Protein AF-A0A7X0AWW1-F1 (afdb_monomer_lite)

Foldseek 3Di:
DPPPPDDFDQAPVSLFPDPFDFQAKEWEFEQLWDAPDDFFVPLLQQQLVRSCVRHDPPPDPPDPPDHYYAYEYQADRHAYNPPPCLPDQDALVVSCCRNCSRPVQQADPVQALVHADWPLVPDCGRHHRYQYAHDPRNQSNAPDWDADPQQGTARDPDPPRSLCRSCSSVLAQFALPDPGSDPDDDPPDPPVQTDDSNWHWDCDPRALAIEIEHEPPSNLLVVQLWAFPPRLSDDDVPDDLNRLATPCVRHNRNVNVLVSQLVLLVVCVVPDFHGAAEYHHAAFCADQLPVVQVWHHHSSHPVCQLVSCVSSQADNAEYEYERQLKWWWKAQFPVPLDGYIGIYHNLSRRSDDHGGHDQAPPPPPVPPPHSPGIFTAWMKNFRWMWMWGHHRFKTKIWIWGFFDPDVDPDDTDIGGQAIEIEGEAPEEDELVSCANHQEYEYDYRTRPDFGEYEYAPLQEEEEAAHHYRGAHEYEYENQYEYEYHHRDHGDPDDPDSDPPPPGMHTHGYDTDQDQGKYWYAYDDQNYWYHYPNDIDGQPPPPSDIDIDRDDD

Structure (mmCIF, N/CA/C/O backbone):
data_AF-A0A7X0AWW1-F1
#
_entry.id   AF-A0A7X0AWW1-F1
#
loop_
_atom_site.group_PDB
_atom_site.id
_atom_site.type_symbol
_atom_site.label_atom_id
_atom_site.label_alt_id
_atom_site.label_comp_id
_atom_site.label_asym_id
_atom_site.label_entity_id
_atom_site.label_seq_id
_atom_site.pdbx_PDB_ins_code
_atom_site.Cartn_x
_atom_site.Cartn_y
_atom_site.Cartn_z
_atom_site.occupancy
_atom_site.B_iso_or_equiv
_atom_site.auth_seq_id
_atom_site.auth_comp_id
_atom_site.auth_asym_id
_atom_site.auth_atom_id
_atom_site.pdbx_PDB_model_num
ATOM 1 N N . MET A 1 1 ? 6.543 -9.005 38.659 1.00 38.03 1 MET A N 1
ATOM 2 C CA . MET A 1 1 ? 5.596 -9.568 37.677 1.00 38.03 1 MET A CA 1
ATOM 3 C C . MET A 1 1 ? 6.436 -10.184 36.573 1.00 38.03 1 MET A C 1
ATOM 5 O O . MET A 1 1 ? 7.273 -9.479 36.032 1.00 38.03 1 MET A O 1
ATOM 9 N N . SER A 1 2 ? 6.327 -11.492 36.338 1.00 32.06 2 SER A N 1
ATOM 10 C CA . SER A 1 2 ? 7.001 -12.151 35.213 1.00 32.06 2 SER A CA 1
ATOM 11 C C . SER A 1 2 ? 6.223 -11.786 33.955 1.00 32.06 2 SER A C 1
ATOM 13 O O . SER A 1 2 ? 5.121 -12.299 33.782 1.00 32.06 2 SER A O 1
ATOM 15 N N . SER A 1 3 ? 6.731 -10.869 33.128 1.00 35.03 3 SER A N 1
ATOM 16 C CA . SER A 1 3 ? 6.142 -10.627 31.812 1.00 35.03 3 SER A CA 1
ATOM 17 C C . SER A 1 3 ? 6.332 -11.905 31.004 1.00 35.03 3 SER A C 1
ATOM 19 O O . SER A 1 3 ? 7.455 -12.255 30.639 1.00 35.03 3 SER A O 1
ATOM 21 N N . THR A 1 4 ? 5.257 -12.652 30.791 1.00 41.06 4 THR A N 1
ATOM 22 C CA . THR A 1 4 ? 5.215 -13.678 29.755 1.00 41.06 4 THR A CA 1
ATOM 23 C C . THR A 1 4 ? 5.559 -12.988 28.445 1.00 41.06 4 THR A C 1
ATOM 25 O O . THR A 1 4 ? 4.760 -12.203 27.945 1.00 41.06 4 THR A O 1
ATOM 28 N N . LEU A 1 5 ? 6.774 -13.215 27.942 1.00 43.75 5 LEU A N 1
ATOM 29 C CA . LEU A 1 5 ? 7.146 -12.834 26.587 1.00 43.75 5 LEU A CA 1
ATOM 30 C C . LEU A 1 5 ? 6.186 -13.583 25.664 1.00 43.75 5 LEU A C 1
ATOM 32 O O . LEU A 1 5 ? 6.275 -14.805 25.538 1.00 43.75 5 LEU A O 1
ATOM 36 N N . THR A 1 6 ? 5.216 -12.870 25.105 1.00 56.38 6 THR A N 1
ATOM 37 C CA . THR A 1 6 ? 4.395 -13.368 24.006 1.00 56.38 6 THR A CA 1
ATOM 38 C C . THR A 1 6 ? 5.343 -13.790 22.894 1.00 56.38 6 THR A C 1
ATOM 40 O O . THR A 1 6 ? 6.221 -13.022 22.498 1.00 56.38 6 THR A O 1
ATOM 43 N N . SER A 1 7 ? 5.228 -15.040 22.446 1.00 65.00 7 SER A N 1
ATOM 44 C CA . SER A 1 7 ? 6.020 -15.536 21.325 1.00 65.00 7 SER A CA 1
ATOM 45 C C . SER A 1 7 ? 5.781 -14.642 20.111 1.00 65.00 7 SER A C 1
ATOM 47 O O . SER A 1 7 ? 4.632 -14.323 19.799 1.00 65.00 7 SER A O 1
ATOM 49 N N . ILE A 1 8 ? 6.867 -14.240 19.449 1.00 66.00 8 ILE A N 1
ATOM 50 C CA . ILE A 1 8 ? 6.797 -13.558 18.155 1.00 66.00 8 ILE A CA 1
ATOM 51 C C . ILE A 1 8 ? 6.091 -14.520 17.186 1.00 66.00 8 ILE A C 1
ATOM 53 O O . ILE A 1 8 ? 6.475 -15.695 17.151 1.00 66.00 8 ILE A O 1
ATOM 57 N N . PRO A 1 9 ? 5.052 -14.076 16.458 1.00 73.38 9 PRO A N 1
ATOM 58 C CA . PRO A 1 9 ? 4.346 -14.939 15.522 1.00 73.38 9 PRO A CA 1
ATOM 59 C C . PRO A 1 9 ? 5.309 -15.465 14.456 1.00 73.38 9 PRO A C 1
ATOM 61 O O . PRO A 1 9 ? 6.170 -14.733 13.966 1.00 73.38 9 PRO A O 1
ATOM 64 N N . SER A 1 10 ? 5.179 -16.748 14.119 1.00 76.19 10 SER A N 1
ATOM 65 C CA . SER A 1 10 ? 6.093 -17.419 13.186 1.00 76.19 10 SER A CA 1
ATOM 66 C C . SER A 1 10 ? 5.618 -17.371 11.731 1.00 76.19 10 SER A C 1
ATOM 68 O O . SER A 1 10 ? 6.372 -17.721 10.822 1.00 76.19 10 SER A O 1
ATOM 70 N N . ASN A 1 11 ? 4.372 -16.943 11.507 1.00 77.00 11 ASN A N 1
ATOM 71 C CA . ASN A 1 11 ? 3.767 -16.767 10.192 1.00 77.00 11 ASN A CA 1
ATOM 72 C C . ASN A 1 11 ? 2.637 -15.704 10.220 1.00 77.00 11 ASN A C 1
ATOM 74 O O . ASN A 1 11 ? 2.169 -15.336 11.304 1.00 77.00 11 ASN A O 1
ATOM 78 N N . PRO A 1 12 ? 2.159 -15.236 9.049 1.00 67.00 12 PRO A N 1
ATOM 79 C CA . PRO A 1 12 ? 1.134 -14.191 8.928 1.00 67.00 12 PRO A CA 1
ATOM 80 C C . PRO A 1 12 ? -0.221 -14.511 9.558 1.00 67.00 12 PRO A C 1
ATOM 82 O O . PRO A 1 12 ? -0.885 -13.610 10.072 1.00 67.00 12 PRO A O 1
ATOM 85 N N . ASN A 1 13 ? -0.623 -15.785 9.548 1.00 67.94 13 ASN A N 1
ATOM 86 C CA . ASN A 1 13 ? -1.912 -16.222 10.091 1.00 67.94 13 ASN A CA 1
ATOM 87 C C . ASN A 1 13 ? -1.885 -16.297 11.626 1.00 67.94 13 ASN A C 1
ATOM 89 O O . ASN A 1 13 ? -2.895 -16.050 12.277 1.00 67.94 13 ASN A O 1
ATOM 93 N N . GLU A 1 14 ? -0.729 -16.606 12.219 1.00 70.94 14 GLU A N 1
ATOM 94 C CA . GLU A 1 14 ? -0.505 -16.518 13.668 1.00 70.94 14 GLU A CA 1
ATOM 95 C C . GLU A 1 14 ? -0.393 -15.067 14.148 1.00 70.94 14 GLU A C 1
ATOM 97 O O . GLU A 1 14 ? -0.713 -14.769 15.298 1.00 70.94 14 GLU A O 1
ATOM 102 N N . ALA A 1 15 ? 0.063 -14.170 13.272 1.00 58.25 15 ALA A N 1
ATOM 103 C CA . ALA A 1 15 ? 0.300 -12.766 13.579 1.00 58.25 15 ALA A CA 1
ATOM 104 C C . ALA A 1 15 ? -0.968 -11.906 13.664 1.00 58.25 15 ALA A C 1
ATOM 106 O O . ALA A 1 15 ? -0.885 -10.770 14.120 1.00 58.25 15 ALA A O 1
ATOM 107 N N . ALA A 1 16 ? -2.136 -12.391 13.237 1.00 59.50 16 ALA A N 1
ATOM 108 C CA . ALA A 1 16 ? -3.339 -11.566 13.200 1.00 59.50 16 ALA A CA 1
ATOM 109 C C . ALA A 1 16 ? -4.600 -12.345 13.600 1.00 59.50 16 ALA A C 1
ATOM 111 O O . ALA A 1 16 ? -5.124 -13.111 12.790 1.00 59.50 16 ALA A O 1
ATOM 112 N N . PRO A 1 17 ? -5.184 -12.092 14.786 1.00 63.22 17 PRO A N 1
ATOM 113 C CA . PRO A 1 17 ? -6.639 -12.120 14.888 1.00 63.22 17 PRO A CA 1
ATOM 114 C C . PRO A 1 17 ? -7.201 -11.165 13.823 1.00 63.22 17 PRO A C 1
ATOM 116 O O . PRO A 1 17 ? -7.002 -9.954 13.869 1.00 63.22 17 PRO A O 1
ATOM 119 N N . PHE A 1 18 ? -7.806 -11.735 12.785 1.00 76.81 18 PHE A N 1
ATOM 120 C CA . PHE A 1 18 ? -8.359 -10.984 11.668 1.00 76.81 18 PHE A CA 1
ATOM 121 C C . PHE A 1 18 ? -9.815 -10.614 11.971 1.00 76.81 18 PHE A C 1
ATOM 123 O O . PHE A 1 18 ? -10.607 -11.475 12.356 1.00 76.81 18 PHE A O 1
ATOM 130 N N . ILE A 1 19 ? -10.179 -9.341 11.800 1.00 80.44 19 ILE A N 1
ATOM 131 C CA . ILE A 1 19 ? -11.534 -8.862 12.094 1.00 80.44 19 ILE A CA 1
ATOM 132 C C . ILE A 1 19 ? -12.399 -8.996 10.841 1.00 80.44 19 ILE A C 1
ATOM 134 O O . ILE A 1 19 ? -12.221 -8.273 9.858 1.00 80.44 19 ILE A O 1
ATOM 138 N N . GLY A 1 20 ? -13.374 -9.899 10.908 1.00 84.12 20 GLY A N 1
ATOM 139 C CA . GLY A 1 20 ? -14.296 -10.198 9.814 1.00 84.12 20 GLY A CA 1
ATOM 140 C C . GLY A 1 20 ? -13.959 -11.510 9.109 1.00 84.12 20 GLY A C 1
ATOM 141 O O . GLY A 1 20 ? -13.250 -12.360 9.644 1.00 84.12 20 GLY A O 1
ATOM 142 N N . THR A 1 21 ? -14.506 -11.695 7.907 1.00 86.81 21 THR A N 1
ATOM 143 C CA . THR A 1 21 ? -14.206 -12.878 7.086 1.00 86.81 21 THR A CA 1
ATOM 144 C C . THR A 1 21 ? -13.045 -12.549 6.160 1.00 86.81 21 THR A C 1
ATOM 146 O O . THR A 1 21 ? -13.151 -11.609 5.374 1.00 86.81 21 THR A O 1
ATOM 149 N N . LEU A 1 22 ? -11.947 -13.301 6.269 1.00 88.50 22 LEU A N 1
ATOM 150 C CA . LEU A 1 22 ? -10.830 -13.238 5.327 1.00 88.50 22 LEU A CA 1
ATOM 151 C C . LEU A 1 22 ? -11.310 -13.731 3.955 1.00 88.50 22 LEU A C 1
ATOM 153 O O . LEU A 1 22 ? -11.981 -14.757 3.877 1.00 88.50 22 LEU A O 1
ATOM 157 N N . GLN A 1 23 ? -11.003 -12.986 2.898 1.00 89.19 23 GLN A N 1
ATOM 158 C CA . GLN A 1 23 ? -11.512 -13.220 1.542 1.00 89.19 23 GLN A CA 1
ATOM 159 C C . GLN A 1 23 ? -10.392 -13.461 0.538 1.00 89.19 23 GLN A C 1
ATOM 161 O O . GLN A 1 23 ? -10.532 -14.326 -0.316 1.00 89.19 23 GLN A O 1
ATOM 166 N N . CYS A 1 24 ? -9.262 -12.765 0.662 1.00 90.75 24 CYS A N 1
ATOM 167 C CA . CYS A 1 24 ? -8.059 -13.083 -0.101 1.00 90.75 24 CYS A CA 1
ATOM 168 C C . CYS A 1 24 ? -6.788 -12.627 0.619 1.00 90.75 24 CYS A C 1
ATOM 170 O O . CYS A 1 24 ? -6.836 -11.963 1.661 1.00 90.75 24 CYS A O 1
ATOM 172 N N . GLN A 1 25 ? -5.644 -13.002 0.054 1.00 92.38 25 GLN A N 1
ATOM 173 C CA . GLN A 1 25 ? -4.327 -12.550 0.490 1.00 92.38 25 GLN A CA 1
ATOM 174 C C . GLN A 1 25 ? -3.567 -11.946 -0.690 1.00 92.38 25 GLN A C 1
ATOM 176 O O . GLN A 1 25 ? -3.654 -12.444 -1.809 1.00 92.38 25 GLN A O 1
ATOM 181 N N . LEU A 1 26 ? -2.803 -10.885 -0.456 1.00 94.06 26 LEU A N 1
ATOM 182 C CA . LEU A 1 26 ? -1.917 -10.288 -1.453 1.00 94.06 26 LEU A CA 1
ATOM 183 C C . LEU A 1 26 ? -0.491 -10.271 -0.892 1.00 94.06 26 LEU A C 1
ATOM 185 O O . LEU A 1 26 ? -0.270 -9.810 0.224 1.00 94.06 26 LEU A O 1
ATOM 189 N N . GLY A 1 27 ? 0.483 -10.745 -1.656 1.00 95.38 27 GLY A N 1
ATOM 190 C CA . GLY A 1 27 ? 1.889 -10.406 -1.477 1.00 95.38 27 GLY A CA 1
ATOM 191 C C . GLY A 1 27 ? 2.194 -9.122 -2.224 1.00 95.38 27 GLY A C 1
ATOM 192 O O . GLY A 1 27 ? 1.704 -8.951 -3.335 1.00 95.38 27 GLY A O 1
ATOM 193 N N . ALA A 1 28 ? 2.992 -8.225 -1.662 1.00 97.06 28 ALA A N 1
ATOM 194 C CA . ALA A 1 28 ? 3.437 -7.038 -2.387 1.00 97.06 28 ALA A CA 1
ATOM 195 C C . ALA A 1 28 ? 4.923 -6.769 -2.146 1.00 97.06 28 ALA A C 1
ATOM 197 O O . ALA A 1 28 ? 5.404 -6.844 -1.010 1.00 97.06 28 ALA A O 1
ATOM 198 N N . VAL A 1 29 ? 5.653 -6.503 -3.231 1.00 96.00 29 VAL A N 1
ATOM 199 C CA . VAL A 1 29 ? 7.107 -6.290 -3.223 1.00 96.00 29 VAL A CA 1
ATOM 200 C C . VAL A 1 29 ? 7.561 -5.603 -4.515 1.00 96.00 29 VAL A C 1
ATOM 202 O O . VAL A 1 29 ? 7.147 -5.993 -5.610 1.00 96.00 29 VAL A O 1
ATOM 205 N N . GLY A 1 30 ? 8.392 -4.571 -4.398 1.00 95.31 30 GLY A N 1
ATOM 206 C CA . GLY A 1 30 ? 9.141 -3.978 -5.509 1.00 95.31 30 GLY A CA 1
ATOM 207 C C . GLY A 1 30 ? 10.602 -4.400 -5.475 1.00 95.31 30 GLY A C 1
ATOM 208 O O . GLY A 1 30 ? 11.062 -4.937 -4.463 1.00 95.31 30 GLY A O 1
ATOM 209 N N . ASP A 1 31 ? 11.326 -4.149 -6.564 1.00 92.62 31 ASP A N 1
ATOM 210 C CA . ASP A 1 31 ? 12.793 -4.097 -6.527 1.00 92.62 31 ASP A CA 1
ATOM 211 C C . ASP A 1 31 ? 13.411 -5.435 -6.088 1.00 92.62 31 ASP A C 1
ATOM 213 O O . ASP A 1 31 ? 14.351 -5.508 -5.297 1.00 92.62 31 ASP A O 1
ATOM 217 N N . PHE A 1 32 ? 12.829 -6.542 -6.547 1.00 83.94 32 PHE A N 1
ATOM 218 C CA . PHE A 1 32 ? 13.300 -7.897 -6.241 1.00 83.94 32 PHE A CA 1
ATOM 219 C C . PHE A 1 32 ? 14.155 -8.491 -7.358 1.00 83.94 32 PHE A C 1
ATOM 221 O O . PHE A 1 32 ? 14.519 -9.663 -7.280 1.00 83.94 32 PHE A O 1
ATOM 228 N N . GLY A 1 33 ? 14.398 -7.760 -8.446 1.00 71.06 33 GLY A N 1
ATOM 229 C CA . GLY A 1 33 ? 14.881 -8.372 -9.673 1.00 71.06 33 GLY A CA 1
ATOM 230 C C . GLY A 1 33 ? 16.205 -9.123 -9.531 1.00 71.06 33 GLY A C 1
ATOM 231 O O . GLY A 1 33 ? 17.162 -8.668 -8.907 1.00 71.06 33 GLY A O 1
ATOM 232 N N . SER A 1 34 ? 16.268 -10.298 -10.158 1.00 62.91 34 SER A N 1
ATOM 233 C CA . SER A 1 34 ? 17.480 -11.109 -10.212 1.00 62.91 34 SER A CA 1
ATOM 234 C C . SER A 1 34 ? 18.511 -10.433 -11.121 1.00 62.91 34 SER A C 1
ATOM 236 O O . SER A 1 34 ? 18.373 -10.462 -12.347 1.00 62.91 34 SER A O 1
ATOM 238 N N . GLY A 1 35 ? 19.552 -9.832 -10.547 1.00 52.56 35 GLY A N 1
ATOM 239 C CA . GLY A 1 35 ? 20.707 -9.375 -11.318 1.00 52.56 35 GLY A CA 1
ATOM 240 C C . GLY A 1 35 ? 21.357 -10.558 -12.042 1.00 52.56 35 GLY A C 1
ATOM 241 O O . GLY A 1 35 ? 21.620 -11.607 -11.443 1.00 52.56 35 GLY A O 1
ATOM 242 N N . GLY A 1 36 ? 21.594 -10.429 -13.348 1.00 48.34 36 GLY A N 1
ATOM 243 C CA . GLY A 1 36 ? 22.230 -11.489 -14.128 1.00 48.34 36 GLY A CA 1
ATOM 244 C C . GLY A 1 36 ? 23.599 -11.882 -13.551 1.00 48.34 36 GLY A C 1
ATOM 245 O O . GLY A 1 36 ? 24.423 -11.031 -13.241 1.00 48.34 36 GLY A O 1
ATOM 246 N N . ASN A 1 37 ? 23.834 -13.191 -13.418 1.00 45.84 37 ASN A N 1
ATOM 247 C CA . ASN A 1 37 ? 25.127 -13.836 -13.150 1.00 45.84 37 ASN A CA 1
ATOM 248 C C . ASN A 1 37 ? 26.042 -13.173 -12.094 1.00 45.84 37 ASN A C 1
ATOM 250 O O . ASN A 1 37 ? 27.205 -12.895 -12.379 1.00 45.84 37 ASN A O 1
ATOM 254 N N . GLY A 1 38 ? 25.586 -13.041 -10.842 1.00 44.34 38 GLY A N 1
ATOM 255 C CA . GLY A 1 38 ? 26.521 -13.068 -9.703 1.00 44.34 38 GLY A CA 1
ATOM 256 C C . GLY A 1 38 ? 26.379 -12.009 -8.616 1.00 44.34 38 GLY A C 1
ATOM 257 O O . GLY A 1 38 ? 27.141 -12.081 -7.652 1.00 44.34 38 GLY A O 1
ATOM 258 N N . VAL A 1 39 ? 25.415 -11.092 -8.702 1.00 44.75 39 VAL A N 1
ATOM 259 C CA . VAL A 1 39 ? 25.205 -10.070 -7.664 1.00 44.75 39 VAL A CA 1
ATOM 260 C C . VAL A 1 39 ? 23.896 -10.360 -6.925 1.00 44.75 39 VAL A C 1
ATOM 262 O O . VAL A 1 39 ? 22.814 -10.315 -7.494 1.00 44.75 39 VAL A O 1
ATOM 265 N N . HIS A 1 40 ? 24.038 -10.814 -5.677 1.00 53.22 40 HIS A N 1
ATOM 266 C CA . HIS A 1 40 ? 22.986 -11.068 -4.680 1.00 53.22 40 HIS A CA 1
ATOM 267 C C . HIS A 1 40 ? 21.688 -11.827 -5.078 1.00 53.22 40 HIS A C 1
ATOM 269 O O . HIS A 1 40 ? 20.651 -11.571 -4.462 1.00 53.22 40 HIS A O 1
ATOM 275 N N . PRO A 1 41 ? 21.703 -12.887 -5.923 1.00 60.44 41 PRO A N 1
ATOM 276 C CA . PRO A 1 41 ? 20.496 -13.691 -6.189 1.00 60.44 41 PRO A CA 1
ATOM 277 C C . PRO A 1 41 ? 19.895 -14.333 -4.924 1.00 60.44 41 PRO A C 1
ATOM 279 O O . PRO A 1 41 ? 18.768 -14.809 -4.937 1.00 60.44 41 PRO A O 1
ATOM 282 N N . THR A 1 42 ? 20.629 -14.353 -3.807 1.00 74.31 42 THR A N 1
ATOM 283 C CA . THR A 1 42 ? 20.171 -14.921 -2.538 1.00 74.31 42 THR A CA 1
ATOM 284 C C . THR A 1 42 ? 19.143 -14.070 -1.799 1.00 74.31 42 THR A C 1
ATOM 286 O O . THR A 1 42 ? 18.371 -14.650 -1.047 1.00 74.31 42 THR A O 1
ATOM 289 N N . ALA A 1 43 ? 19.158 -12.736 -1.934 1.00 84.62 43 ALA A N 1
ATOM 290 C CA . ALA A 1 43 ? 18.224 -11.870 -1.203 1.00 84.62 43 ALA A CA 1
ATOM 291 C C . ALA A 1 43 ? 16.846 -11.892 -1.864 1.00 84.62 43 ALA A C 1
ATOM 293 O O . ALA A 1 43 ? 15.892 -12.346 -1.239 1.00 84.62 43 ALA A O 1
ATOM 294 N N . ALA A 1 44 ? 16.792 -11.555 -3.153 1.00 86.69 44 ALA A N 1
ATOM 295 C CA . ALA A 1 44 ? 15.610 -11.696 -3.998 1.00 86.69 44 ALA A CA 1
ATOM 296 C C . ALA A 1 44 ? 14.965 -13.086 -3.902 1.00 86.69 44 ALA A C 1
ATOM 298 O O . ALA A 1 44 ? 13.773 -13.210 -3.625 1.00 86.69 44 ALA A O 1
ATOM 299 N N . ALA A 1 45 ? 15.763 -14.151 -4.048 1.00 85.62 45 ALA A N 1
ATOM 300 C CA . ALA A 1 45 ? 15.251 -15.513 -3.928 1.00 85.62 45 ALA A CA 1
ATOM 301 C C . ALA A 1 45 ? 14.744 -15.828 -2.519 1.00 85.62 45 ALA A C 1
ATOM 303 O O . ALA A 1 45 ? 13.747 -16.528 -2.393 1.00 85.62 45 ALA A O 1
ATOM 304 N N . ALA A 1 46 ? 15.386 -15.325 -1.460 1.00 87.94 46 ALA A N 1
ATOM 305 C CA . ALA A 1 46 ? 14.910 -15.543 -0.096 1.00 87.94 46 ALA A CA 1
ATOM 306 C C . ALA A 1 46 ? 13.606 -14.788 0.188 1.00 87.94 46 ALA A C 1
ATOM 308 O O . ALA A 1 46 ? 12.708 -15.370 0.793 1.00 87.94 46 ALA A O 1
ATOM 309 N N . VAL A 1 47 ? 13.488 -13.534 -0.264 1.00 90.88 47 VAL A N 1
ATOM 310 C CA . VAL A 1 47 ? 12.256 -12.732 -0.187 1.00 90.88 47 VAL A CA 1
ATOM 311 C C . VAL A 1 47 ? 11.127 -13.453 -0.920 1.00 90.88 47 VAL A C 1
ATOM 313 O O . VAL A 1 47 ? 10.099 -13.754 -0.314 1.00 90.88 47 VAL A O 1
ATOM 316 N N . ALA A 1 48 ? 11.342 -13.810 -2.190 1.00 89.69 48 ALA A N 1
ATOM 317 C CA . ALA A 1 48 ? 10.358 -14.520 -2.998 1.00 89.69 48 ALA A CA 1
ATOM 318 C C . ALA A 1 48 ? 9.989 -15.869 -2.367 1.00 89.69 48 ALA A C 1
ATOM 320 O O . ALA A 1 48 ? 8.812 -16.144 -2.144 1.00 89.69 48 ALA A O 1
ATOM 321 N N . GLN A 1 49 ? 10.971 -16.694 -1.992 1.00 88.50 49 GLN A N 1
ATOM 322 C CA . GLN A 1 49 ? 10.739 -17.988 -1.347 1.00 88.50 49 GLN A CA 1
ATOM 323 C C . GLN A 1 49 ? 9.916 -17.842 -0.064 1.00 88.50 49 GLN A C 1
ATOM 325 O O . GLN A 1 49 ? 8.986 -18.618 0.159 1.00 88.50 49 GLN A O 1
ATOM 330 N N . GLN A 1 50 ? 10.238 -16.866 0.785 1.00 91.81 50 GLN A N 1
ATOM 331 C CA . GLN A 1 50 ? 9.513 -16.682 2.033 1.00 91.81 50 GLN A CA 1
ATOM 332 C C . GLN A 1 50 ? 8.086 -16.191 1.780 1.00 91.81 50 GLN A C 1
ATOM 334 O O . GLN A 1 50 ? 7.148 -16.795 2.302 1.00 91.81 50 GLN A O 1
ATOM 339 N N . MET A 1 51 ? 7.910 -15.157 0.955 1.00 92.31 51 MET A N 1
ATOM 340 C CA . MET A 1 51 ? 6.594 -14.613 0.618 1.00 92.31 51 MET A CA 1
ATOM 341 C C . MET A 1 51 ? 5.692 -15.684 -0.001 1.00 92.31 51 MET A C 1
ATOM 343 O O . MET A 1 51 ? 4.572 -15.907 0.454 1.00 92.31 51 MET A O 1
ATOM 347 N N . THR A 1 52 ? 6.205 -16.415 -0.991 1.00 87.19 52 THR A N 1
ATOM 348 C CA . THR A 1 52 ? 5.465 -17.484 -1.675 1.00 87.19 52 THR A CA 1
ATOM 349 C C . THR A 1 52 ? 5.162 -18.684 -0.778 1.00 87.19 52 THR A C 1
ATOM 351 O O . THR A 1 52 ? 4.167 -19.365 -1.012 1.00 87.19 52 THR A O 1
ATOM 354 N N . SER A 1 53 ? 5.956 -18.937 0.270 1.00 86.94 53 SER A N 1
ATOM 355 C CA . SER A 1 53 ? 5.658 -19.983 1.262 1.00 86.94 53 SER A CA 1
ATOM 356 C C . SER A 1 53 ? 4.488 -19.638 2.190 1.00 86.94 53 SER A C 1
ATOM 358 O O . SER A 1 53 ? 3.894 -20.536 2.786 1.00 86.94 53 SER A O 1
ATOM 360 N N . TRP A 1 54 ? 4.162 -18.350 2.325 1.00 87.31 54 TRP A N 1
ATOM 361 C CA . TRP A 1 54 ? 3.073 -17.858 3.174 1.00 87.31 54 TRP A CA 1
ATOM 362 C C . TRP A 1 54 ? 1.801 -17.509 2.415 1.00 87.31 54 TRP A C 1
ATOM 364 O O . TRP A 1 54 ? 0.757 -17.352 3.038 1.00 87.31 54 TRP A O 1
ATOM 374 N N . LEU A 1 55 ? 1.888 -17.437 1.093 1.00 84.19 55 LEU A N 1
ATOM 375 C CA . LEU A 1 55 ? 0.765 -17.274 0.187 1.00 84.19 55 LEU A CA 1
ATOM 376 C C . LEU A 1 55 ? 0.497 -18.641 -0.458 1.00 84.19 55 LEU A C 1
ATOM 378 O O . LEU A 1 55 ? 1.155 -19.009 -1.434 1.00 84.19 55 LEU A O 1
ATOM 382 N N . PRO A 1 56 ? -0.378 -19.480 0.117 1.00 76.38 56 PRO A N 1
ATOM 383 C CA . PRO A 1 56 ? -0.675 -20.767 -0.481 1.00 76.38 56 PRO A CA 1
ATOM 384 C C . PRO A 1 56 ? -1.409 -20.552 -1.809 1.00 76.38 56 PRO A C 1
ATOM 386 O O . PRO A 1 56 ? -2.419 -19.855 -1.875 1.00 76.38 56 PRO A O 1
ATOM 389 N N . LEU A 1 57 ? -0.929 -21.197 -2.872 1.00 67.69 57 LEU A N 1
ATOM 390 C CA . LEU A 1 57 ? -1.753 -21.392 -4.060 1.00 67.69 57 LEU A CA 1
ATOM 391 C C . LEU A 1 57 ? -2.932 -22.283 -3.670 1.00 67.69 57 LEU A C 1
ATOM 393 O O . LEU A 1 57 ? -2.719 -23.320 -3.036 1.00 67.69 57 LEU A O 1
ATOM 397 N N . SER A 1 58 ? -4.152 -21.907 -4.056 1.00 62.25 58 SER A N 1
ATOM 398 C CA . SER A 1 58 ? -5.317 -22.776 -3.877 1.00 62.25 58 SER A CA 1
ATOM 399 C C . SER A 1 58 ? -5.032 -24.118 -4.567 1.00 62.25 58 SER A C 1
ATOM 401 O O . SER A 1 58 ? -4.821 -24.186 -5.779 1.00 62.25 58 SER A O 1
ATOM 403 N N . GLN A 1 59 ? -4.919 -25.209 -3.800 1.00 50.91 59 GLN A N 1
ATOM 404 C CA . GLN A 1 59 ? -4.364 -26.473 -4.321 1.00 50.91 59 GLN A CA 1
ATOM 405 C C . GLN A 1 59 ? -5.362 -27.277 -5.168 1.00 50.91 59 GLN A C 1
ATOM 407 O O . GLN A 1 59 ? -5.074 -28.392 -5.604 1.00 50.91 59 GLN A O 1
ATOM 412 N N . GLY A 1 60 ? -6.529 -26.716 -5.461 1.00 48.94 60 GLY A N 1
ATOM 413 C CA . GLY A 1 60 ? -7.492 -27.304 -6.372 1.00 48.94 60 GLY A CA 1
ATOM 414 C C . GLY A 1 60 ? -8.838 -26.621 -6.245 1.00 48.94 60 GLY A C 1
ATOM 415 O O . GLY A 1 60 ? -9.479 -26.686 -5.201 1.00 48.94 60 GLY A O 1
ATOM 416 N N . GLN A 1 61 ? -9.303 -26.004 -7.329 1.00 44.31 61 GLN A N 1
ATOM 417 C CA . GLN A 1 61 ? -10.667 -25.494 -7.409 1.00 44.31 61 GLN A CA 1
ATOM 418 C C . GLN A 1 61 ? -11.679 -26.624 -7.155 1.00 44.31 61 GLN A C 1
ATOM 420 O O . GLN A 1 61 ? -11.928 -27.457 -8.034 1.00 44.31 61 GLN A O 1
ATOM 425 N N . GLY A 1 62 ? -12.266 -26.639 -5.957 1.00 38.12 62 GLY A N 1
ATOM 426 C CA . GLY A 1 62 ? -13.360 -27.542 -5.596 1.00 38.12 62 GLY A CA 1
ATOM 427 C C . GLY A 1 62 ? -13.467 -27.926 -4.119 1.00 38.12 62 GLY A C 1
ATOM 428 O O . GLY A 1 62 ? -14.443 -28.581 -3.763 1.00 38.12 62 GLY A O 1
ATOM 429 N N . GLY A 1 63 ? -12.509 -27.556 -3.265 1.00 37.50 63 GLY A N 1
ATOM 430 C CA . GLY A 1 63 ? -12.693 -27.624 -1.814 1.00 37.50 63 GLY A CA 1
ATOM 431 C C . GLY A 1 63 ? -13.260 -26.307 -1.293 1.00 37.50 63 GLY A C 1
ATOM 432 O O . GLY A 1 63 ? -12.623 -25.273 -1.461 1.00 37.50 63 GLY A O 1
ATOM 433 N N . ASP A 1 64 ? -14.438 -26.329 -0.669 1.00 39.44 64 ASP A N 1
ATOM 434 C CA . ASP A 1 64 ? -14.945 -25.191 0.104 1.00 39.44 64 ASP A CA 1
ATOM 435 C C . ASP A 1 64 ? -13.917 -24.846 1.205 1.00 39.44 64 ASP A C 1
ATOM 437 O O . ASP A 1 64 ? -13.805 -25.584 2.186 1.00 39.44 64 ASP A O 1
ATOM 441 N N . GLY A 1 65 ? -13.136 -23.767 1.042 1.00 57.34 65 GLY A N 1
ATOM 442 C CA . GLY A 1 65 ? -12.266 -23.245 2.109 1.00 57.34 65 GLY A CA 1
ATOM 443 C C . GLY A 1 65 ? -10.903 -22.652 1.725 1.00 57.34 65 GLY A C 1
ATOM 444 O O . GLY A 1 65 ? -10.291 -22.030 2.591 1.00 57.34 65 GLY A O 1
ATOM 445 N N . ASP A 1 66 ? -10.420 -22.799 0.487 1.00 71.62 66 ASP A N 1
ATOM 446 C CA . ASP A 1 66 ? -9.119 -22.228 0.092 1.00 71.62 66 ASP A CA 1
ATOM 447 C C . ASP A 1 66 ? -9.247 -20.738 -0.279 1.00 71.62 66 ASP A C 1
ATOM 449 O O . ASP A 1 66 ? -10.053 -20.366 -1.131 1.00 71.62 66 ASP A O 1
ATOM 453 N N . LEU A 1 67 ? -8.436 -19.883 0.351 1.00 79.56 67 LEU A N 1
ATOM 454 C CA . LEU A 1 67 ? -8.399 -18.441 0.089 1.00 79.56 67 LEU A CA 1
ATOM 455 C C . LEU A 1 67 ? -7.495 -18.126 -1.115 1.00 79.56 67 LEU A C 1
ATOM 457 O O . LEU A 1 67 ? -6.341 -18.566 -1.123 1.00 79.56 67 LEU A O 1
ATOM 461 N N . PRO A 1 68 ? -7.955 -17.343 -2.106 1.00 84.50 68 PRO A N 1
ATOM 462 C CA . PRO A 1 68 ? -7.114 -16.942 -3.225 1.00 84.50 68 PRO A CA 1
ATOM 463 C C . PRO A 1 68 ? -5.978 -16.020 -2.767 1.00 84.50 68 PRO A C 1
ATOM 465 O O . PRO A 1 68 ? -6.150 -15.180 -1.877 1.00 84.50 68 PRO A O 1
ATOM 468 N N . SER A 1 69 ? -4.816 -16.179 -3.401 1.00 87.44 69 SER A N 1
ATOM 469 C CA . SER A 1 69 ? -3.606 -15.406 -3.118 1.00 87.44 69 SER A CA 1
ATOM 470 C C . SER A 1 69 ? -3.065 -14.753 -4.384 1.00 87.44 69 SER A C 1
ATOM 472 O O . SER A 1 69 ? -2.967 -15.411 -5.415 1.00 87.44 69 SER A O 1
ATOM 474 N N . TYR A 1 70 ? -2.681 -13.482 -4.292 1.00 89.88 70 TYR A N 1
ATOM 475 C CA . TYR A 1 70 ? -2.190 -12.657 -5.398 1.00 89.88 70 TYR A CA 1
ATOM 476 C C . TYR A 1 70 ? -0.818 -12.055 -5.064 1.00 89.88 70 TYR A C 1
ATOM 478 O O . TYR A 1 70 ? -0.435 -12.003 -3.903 1.00 89.88 70 TYR A O 1
ATOM 486 N N . ILE A 1 71 ? -0.078 -11.582 -6.061 1.00 90.94 71 ILE A N 1
ATOM 487 C CA . ILE A 1 71 ? 1.218 -10.911 -5.962 1.00 90.94 71 ILE A CA 1
ATOM 488 C C . ILE A 1 71 ? 1.114 -9.583 -6.704 1.00 90.94 71 ILE A C 1
ATOM 490 O O . ILE A 1 71 ? 0.811 -9.558 -7.893 1.00 90.94 71 ILE A O 1
ATOM 494 N N . LEU A 1 72 ? 1.396 -8.486 -6.014 1.00 94.62 72 LEU A N 1
ATOM 495 C CA . LEU A 1 72 ? 1.556 -7.151 -6.571 1.00 94.62 72 LEU A CA 1
ATOM 496 C C . LEU A 1 72 ? 3.056 -6.884 -6.707 1.00 94.62 72 LEU A C 1
ATOM 498 O O . LEU A 1 72 ? 3.765 -6.740 -5.709 1.00 94.62 72 LEU A O 1
ATOM 502 N N . SER A 1 73 ? 3.554 -6.849 -7.938 1.00 93.75 73 SER A N 1
ATOM 503 C CA . SER A 1 73 ? 4.949 -6.505 -8.206 1.00 93.75 73 SER A CA 1
ATOM 504 C C . SER A 1 73 ? 5.058 -5.004 -8.441 1.00 93.75 73 SER A C 1
ATOM 506 O O . SER A 1 73 ? 4.550 -4.489 -9.435 1.00 93.75 73 SER A O 1
ATOM 508 N N . LEU A 1 74 ? 5.734 -4.308 -7.526 1.00 96.06 74 LEU A N 1
ATOM 509 C CA . LEU A 1 74 ? 5.795 -2.843 -7.463 1.00 96.06 74 LEU A CA 1
ATOM 510 C C . LEU A 1 74 ? 6.892 -2.251 -8.373 1.00 96.06 74 LEU A C 1
ATOM 512 O O . LEU A 1 74 ? 7.519 -1.261 -8.014 1.00 96.06 74 LEU A O 1
ATOM 516 N N . GLY A 1 75 ? 7.128 -2.855 -9.540 1.00 92.00 75 GLY A N 1
ATOM 517 C CA . GLY A 1 75 ? 8.182 -2.459 -10.483 1.00 92.00 75 GLY A CA 1
ATOM 518 C C . GLY A 1 75 ? 9.555 -3.055 -10.187 1.00 92.00 75 GLY A C 1
ATOM 519 O O . GLY A 1 75 ? 9.755 -3.719 -9.166 1.00 92.00 75 GLY A O 1
ATOM 520 N N . ASP A 1 76 ? 10.468 -2.848 -11.132 1.00 90.25 76 ASP A N 1
ATOM 521 C CA . ASP A 1 76 ? 11.856 -3.310 -11.109 1.00 90.25 76 ASP A CA 1
ATOM 522 C C . ASP A 1 76 ? 11.973 -4.818 -10.926 1.00 90.25 76 ASP A C 1
ATOM 524 O O . ASP A 1 76 ? 12.635 -5.362 -10.032 1.00 90.25 76 ASP A O 1
ATOM 528 N N . GLN A 1 77 ? 11.292 -5.527 -11.824 1.00 85.06 77 GLN A N 1
ATOM 529 C CA . GLN A 1 77 ? 11.267 -6.982 -11.803 1.00 85.06 77 GLN A CA 1
ATOM 530 C C . GLN A 1 77 ? 12.598 -7.595 -12.229 1.00 85.06 77 GLN A C 1
ATOM 532 O O . GLN A 1 77 ? 12.871 -8.744 -11.879 1.00 85.06 77 GLN A O 1
ATOM 537 N N . VAL A 1 78 ? 13.415 -6.884 -13.015 1.00 78.81 78 VAL A N 1
ATOM 538 C CA . VAL A 1 78 ? 14.702 -7.393 -13.504 1.00 78.81 78 VAL A CA 1
ATOM 539 C C . VAL A 1 78 ? 15.753 -6.286 -13.560 1.00 78.81 78 VAL A C 1
ATOM 541 O O . VAL A 1 78 ? 15.647 -5.353 -14.351 1.00 78.81 78 VAL A O 1
ATOM 544 N N . TYR A 1 79 ? 16.841 -6.466 -12.811 1.00 79.50 79 TYR A N 1
ATOM 545 C CA . TYR A 1 79 ? 17.999 -5.573 -12.855 1.00 79.50 79 TYR A CA 1
ATOM 546 C C . TYR A 1 79 ? 19.010 -5.992 -13.928 1.00 79.50 79 TYR A C 1
ATOM 548 O O . TYR A 1 79 ? 19.160 -7.168 -14.278 1.00 79.50 79 TYR A O 1
ATOM 556 N N . TYR A 1 80 ? 19.721 -4.998 -14.452 1.00 70.75 80 TYR A N 1
ATOM 557 C CA . TYR A 1 80 ? 20.802 -5.177 -15.413 1.00 70.75 80 TYR A CA 1
ATOM 558 C C . TYR A 1 80 ? 21.966 -5.989 -14.789 1.00 70.75 80 TYR A C 1
ATOM 560 O O . TYR A 1 80 ? 22.288 -5.788 -13.618 1.00 70.75 80 TYR A O 1
ATOM 568 N N . PRO A 1 81 ? 22.625 -6.912 -15.521 1.00 60.91 81 PRO A N 1
ATOM 569 C CA . PRO A 1 81 ? 23.863 -7.532 -15.044 1.00 60.91 81 PRO A CA 1
ATOM 570 C C . PRO A 1 81 ? 24.972 -6.478 -14.952 1.00 60.91 81 PRO A C 1
ATOM 572 O O . PRO A 1 81 ? 25.394 -5.994 -15.986 1.00 60.91 81 PRO A O 1
ATOM 575 N N . GLU A 1 82 ? 25.488 -6.153 -13.763 1.00 55.66 82 GLU A N 1
ATOM 576 C CA . GLU A 1 82 ? 26.447 -5.055 -13.474 1.00 55.66 82 GLU A CA 1
ATOM 577 C C . GLU A 1 82 ? 27.746 -4.968 -14.321 1.00 55.66 82 GLU A C 1
ATOM 579 O O . GLU A 1 82 ? 28.578 -4.091 -14.097 1.00 55.66 82 GLU A O 1
ATOM 584 N N . ASP A 1 83 ? 27.966 -5.824 -15.321 1.00 56.78 83 ASP A N 1
ATOM 585 C CA . ASP A 1 83 ? 29.178 -5.868 -16.150 1.00 56.78 83 ASP A CA 1
ATOM 586 C C . ASP A 1 83 ? 29.416 -4.630 -17.048 1.00 56.78 83 ASP A C 1
ATOM 588 O O . ASP A 1 83 ? 30.389 -4.585 -17.806 1.00 56.78 83 ASP A O 1
ATOM 592 N N . GLY A 1 84 ? 28.556 -3.610 -16.953 1.00 55.72 84 GLY A N 1
ATOM 593 C CA . GLY A 1 84 ? 28.697 -2.316 -17.624 1.00 55.72 84 GLY A CA 1
ATOM 594 C C . GLY A 1 84 ? 28.457 -2.341 -19.136 1.00 55.72 84 GLY A C 1
ATOM 595 O O . GLY A 1 84 ? 28.634 -1.320 -19.803 1.00 55.72 84 GLY A O 1
ATOM 596 N N . SER A 1 85 ? 28.045 -3.473 -19.710 1.00 53.84 85 SER A N 1
ATOM 597 C CA . SER A 1 85 ? 27.672 -3.590 -21.122 1.00 53.84 85 SER A CA 1
ATOM 598 C C . SER A 1 85 ? 26.213 -3.182 -21.401 1.00 53.84 85 SER A C 1
ATOM 600 O O . SER A 1 85 ? 25.442 -3.945 -21.980 1.00 53.84 85 SER A O 1
ATOM 602 N N . GLU A 1 86 ? 25.842 -1.932 -21.074 1.00 55.41 86 GLU A N 1
ATOM 603 C CA . GLU A 1 86 ? 24.519 -1.294 -21.322 1.00 55.41 86 GLU A CA 1
ATOM 604 C C . GLU A 1 86 ? 23.977 -1.413 -22.774 1.00 55.41 86 GLU A C 1
ATOM 606 O O . GLU A 1 86 ? 22.930 -0.865 -23.125 1.00 55.41 86 GLU A O 1
ATOM 611 N N . GLN A 1 87 ? 24.712 -2.066 -23.672 1.00 54.38 87 GLN A N 1
ATOM 612 C CA . GLN A 1 87 ? 24.483 -2.090 -25.106 1.00 54.38 87 GLN A CA 1
ATOM 613 C C . GLN A 1 87 ? 23.726 -3.313 -25.621 1.00 54.38 87 GLN A C 1
ATOM 615 O O . GLN A 1 87 ? 23.289 -3.266 -26.772 1.00 54.38 87 GLN A O 1
ATOM 620 N N . THR A 1 88 ? 23.536 -4.375 -24.829 1.00 58.91 88 THR A N 1
ATOM 621 C CA . THR A 1 88 ? 22.777 -5.544 -25.307 1.00 58.91 88 THR A CA 1
ATOM 622 C C . THR A 1 88 ? 21.470 -5.697 -24.532 1.00 58.91 88 THR A C 1
ATOM 624 O O . THR A 1 88 ? 21.492 -6.177 -23.400 1.00 58.91 88 THR A O 1
ATOM 627 N N . PRO A 1 89 ? 20.320 -5.325 -25.128 1.00 59.59 89 PRO A N 1
ATOM 628 C CA . PRO A 1 89 ? 19.012 -5.660 -24.582 1.00 59.59 89 PRO A CA 1
ATOM 629 C C . PRO A 1 89 ? 18.946 -7.162 -24.296 1.00 59.59 89 PRO A C 1
ATOM 631 O O . PRO A 1 89 ? 19.184 -7.969 -25.199 1.00 59.59 89 PRO A O 1
ATOM 634 N N . GLY A 1 90 ? 18.630 -7.550 -23.059 1.00 60.31 90 GLY A N 1
ATOM 635 C CA . GLY A 1 90 ? 18.334 -8.953 -22.775 1.00 60.31 90 GLY A CA 1
ATOM 636 C C . GLY A 1 90 ? 17.095 -9.407 -23.554 1.00 60.31 90 GLY A C 1
ATOM 637 O O . GLY A 1 90 ? 16.278 -8.596 -23.987 1.00 60.31 90 GLY A O 1
ATOM 638 N N . THR A 1 91 ? 16.941 -10.708 -23.752 1.00 66.12 91 THR A N 1
ATOM 639 C CA . THR A 1 91 ? 15.819 -11.284 -24.507 1.00 66.12 91 THR A CA 1
ATOM 640 C C . THR A 1 91 ? 14.537 -11.352 -23.667 1.00 66.12 91 THR A C 1
ATOM 642 O O . THR A 1 91 ? 14.571 -11.171 -22.442 1.00 66.12 91 THR A O 1
ATOM 645 N N . ALA A 1 92 ? 13.401 -11.645 -24.319 1.00 64.38 92 ALA A N 1
ATOM 646 C CA . ALA A 1 92 ? 12.147 -11.982 -23.635 1.00 64.38 92 ALA A CA 1
ATOM 647 C C . ALA A 1 92 ? 12.347 -13.174 -22.699 1.00 64.38 92 ALA A C 1
ATOM 649 O O . ALA A 1 92 ? 11.919 -13.146 -21.551 1.00 64.38 92 ALA A O 1
ATOM 650 N N . GLN A 1 93 ? 13.063 -14.192 -23.178 1.00 66.00 93 GLN A N 1
ATOM 651 C CA . GLN A 1 93 ? 13.373 -15.401 -22.427 1.00 66.00 93 GLN A CA 1
ATOM 652 C C . GLN A 1 93 ? 14.186 -15.102 -21.170 1.00 66.00 93 GLN A C 1
ATOM 654 O O . GLN A 1 93 ? 13.894 -15.688 -20.138 1.00 66.00 93 GLN A O 1
ATOM 659 N N . ASP A 1 94 ? 15.138 -14.167 -21.219 1.00 66.75 94 ASP A N 1
ATOM 660 C CA . ASP A 1 94 ? 15.923 -13.797 -20.032 1.00 66.75 94 ASP A CA 1
ATOM 661 C C . ASP A 1 94 ? 15.056 -13.115 -18.967 1.00 66.75 94 ASP A C 1
ATOM 663 O O . ASP A 1 94 ? 15.296 -13.267 -17.777 1.00 66.75 94 ASP A O 1
ATOM 667 N N . TYR A 1 95 ? 14.047 -12.348 -19.387 1.00 69.56 95 TYR A N 1
ATOM 668 C CA . TYR A 1 95 ? 13.113 -11.715 -18.458 1.00 69.56 95 TYR A CA 1
ATOM 669 C C . TYR A 1 95 ? 12.153 -12.744 -17.864 1.00 69.56 95 TYR A C 1
ATOM 671 O O . TYR A 1 95 ? 11.962 -12.793 -16.654 1.00 69.56 95 TYR A O 1
ATOM 679 N N . VAL A 1 96 ? 11.584 -13.599 -18.721 1.00 69.19 96 VAL A N 1
ATOM 680 C CA . VAL A 1 96 ? 10.742 -14.710 -18.284 1.00 69.19 96 VAL A CA 1
ATOM 681 C C . VAL A 1 96 ? 11.518 -15.578 -17.306 1.00 69.19 96 VAL A C 1
ATOM 683 O O . VAL A 1 96 ? 10.982 -15.858 -16.249 1.00 69.19 96 VAL A O 1
ATOM 686 N N . ALA A 1 97 ? 12.770 -15.942 -17.589 1.00 69.12 97 ALA A N 1
ATOM 687 C CA . ALA A 1 97 ? 13.609 -16.708 -16.670 1.00 69.12 97 ALA A CA 1
ATOM 688 C C . ALA A 1 97 ? 13.789 -15.986 -15.326 1.00 69.12 97 ALA A C 1
ATOM 690 O O . ALA A 1 97 ? 13.479 -16.570 -14.296 1.00 69.12 97 ALA A O 1
ATOM 691 N N . ALA A 1 98 ? 14.172 -14.706 -15.339 1.00 70.75 98 ALA A N 1
ATOM 692 C CA . ALA A 1 98 ? 14.367 -13.909 -14.125 1.00 70.75 98 ALA A CA 1
ATOM 693 C C . ALA A 1 98 ? 13.125 -13.871 -13.217 1.00 70.75 98 ALA A C 1
ATOM 695 O O . ALA A 1 98 ? 13.215 -14.120 -12.015 1.00 70.75 98 ALA A O 1
ATOM 696 N N . VAL A 1 99 ? 11.947 -13.605 -13.789 1.00 75.19 99 VAL A N 1
ATOM 697 C CA . VAL A 1 99 ? 10.698 -13.540 -13.016 1.00 75.19 99 VAL A CA 1
ATOM 698 C C . VAL A 1 99 ? 10.185 -14.941 -12.662 1.00 75.19 99 VAL A C 1
ATOM 700 O O . VAL A 1 99 ? 9.703 -15.160 -11.552 1.00 75.19 99 VAL A O 1
ATOM 703 N N . SER A 1 100 ? 10.319 -15.915 -13.565 1.00 72.19 100 SER A N 1
ATOM 704 C CA . SER A 1 100 ? 9.891 -17.305 -13.338 1.00 72.19 100 SER A CA 1
ATOM 705 C C . SER A 1 100 ? 10.696 -17.976 -12.237 1.00 72.19 100 SER A C 1
ATOM 707 O O . SER A 1 100 ? 10.124 -18.683 -11.414 1.00 72.19 100 SER A O 1
ATOM 709 N N . ASP A 1 101 ? 12.002 -17.739 -12.170 1.00 73.38 101 ASP A N 1
ATOM 710 C CA . ASP A 1 101 ? 12.858 -18.336 -11.144 1.00 73.38 101 ASP A CA 1
ATOM 711 C C . ASP A 1 101 ? 12.410 -17.943 -9.724 1.00 73.38 101 ASP A C 1
ATOM 713 O O . ASP A 1 101 ? 12.612 -18.707 -8.779 1.00 73.38 101 ASP A O 1
ATOM 717 N N . LEU A 1 102 ? 11.752 -16.788 -9.577 1.00 76.69 102 LEU A N 1
ATOM 718 C CA . LEU A 1 102 ? 11.237 -16.278 -8.305 1.00 76.69 102 LEU A CA 1
ATOM 719 C C . LEU A 1 102 ? 9.747 -16.586 -8.092 1.00 76.69 102 LEU A C 1
ATOM 721 O O . LEU A 1 102 ? 9.343 -16.952 -6.988 1.00 76.69 102 LEU A O 1
ATOM 725 N N . TYR A 1 103 ? 8.927 -16.456 -9.139 1.00 76.25 103 TYR A N 1
ATOM 726 C CA . TYR A 1 103 ? 7.464 -16.438 -9.038 1.00 76.25 103 TYR A CA 1
ATOM 727 C C . TYR A 1 103 ? 6.751 -17.358 -10.034 1.00 76.25 103 TYR A C 1
ATOM 729 O O . TYR A 1 103 ? 5.553 -17.188 -10.249 1.00 76.25 103 TYR A O 1
ATOM 737 N N . ALA A 1 104 ? 7.421 -18.363 -10.614 1.00 73.12 104 ALA A N 1
ATOM 738 C CA . ALA A 1 104 ? 6.813 -19.281 -11.592 1.00 73.12 104 ALA A CA 1
ATOM 739 C C . ALA A 1 104 ? 5.486 -19.888 -11.120 1.00 73.12 104 ALA A C 1
ATOM 741 O O . ALA A 1 104 ? 4.602 -20.127 -11.930 1.00 73.12 104 ALA A O 1
ATOM 742 N N . GLN A 1 105 ? 5.314 -20.114 -9.817 1.00 67.50 105 GLN A N 1
ATOM 743 C CA . GLN A 1 105 ? 4.077 -20.682 -9.283 1.00 67.50 105 GLN A CA 1
ATOM 744 C C . GLN A 1 105 ? 2.858 -19.734 -9.422 1.00 67.50 105 GLN A C 1
ATOM 746 O O . GLN A 1 105 ? 1.719 -20.184 -9.366 1.00 67.50 105 GLN A O 1
ATOM 751 N N . TYR A 1 106 ? 3.090 -18.434 -9.633 1.00 65.88 106 TYR A N 1
ATOM 752 C CA . TYR A 1 106 ? 2.073 -17.390 -9.816 1.00 65.88 106 TYR A CA 1
ATOM 753 C C . TYR A 1 106 ? 1.888 -16.964 -11.277 1.00 65.88 106 TYR A C 1
ATOM 755 O O . TYR A 1 106 ? 1.077 -16.075 -11.546 1.00 65.88 106 TYR A O 1
ATOM 763 N N . ILE A 1 107 ? 2.628 -17.560 -12.216 1.00 68.50 107 ILE A N 1
ATOM 764 C CA . ILE A 1 107 ? 2.668 -17.155 -13.625 1.00 68.50 107 ILE A CA 1
ATOM 765 C C . ILE A 1 107 ? 2.436 -18.382 -14.509 1.00 68.50 107 ILE A C 1
ATOM 767 O O . ILE A 1 107 ? 3.150 -19.375 -14.398 1.00 68.50 107 ILE A O 1
ATOM 771 N N . ASP A 1 108 ? 1.480 -18.308 -15.437 1.00 63.09 108 ASP A N 1
ATOM 772 C CA . ASP A 1 108 ? 1.313 -19.355 -16.446 1.00 63.09 108 ASP A CA 1
ATOM 773 C C . ASP A 1 108 ? 2.301 -19.152 -17.604 1.00 63.09 108 ASP A C 1
ATOM 775 O O . ASP A 1 108 ? 2.063 -18.402 -18.551 1.00 63.09 108 ASP A O 1
ATOM 779 N N . LEU A 1 109 ? 3.428 -19.862 -17.538 1.00 60.44 109 LEU A N 1
ATOM 780 C CA . LEU A 1 109 ? 4.479 -19.827 -18.561 1.00 60.44 109 LEU A CA 1
ATOM 781 C C . LEU A 1 109 ? 4.094 -20.529 -19.871 1.00 60.44 109 LEU A C 1
ATOM 783 O O . LEU A 1 109 ? 4.858 -20.482 -20.838 1.00 60.44 109 LEU A O 1
ATOM 787 N N . SER A 1 110 ? 2.945 -21.209 -19.921 1.00 55.56 110 SER A N 1
ATOM 788 C CA . SER A 1 110 ? 2.434 -21.823 -21.149 1.00 55.56 110 SER A CA 1
ATOM 789 C C . SER A 1 110 ? 1.697 -20.828 -22.051 1.00 55.56 110 SER A C 1
ATOM 791 O O . SER A 1 110 ? 1.460 -21.131 -23.229 1.00 55.56 110 SER A O 1
ATOM 793 N N . ALA A 1 111 ? 1.391 -19.630 -21.539 1.00 54.59 111 ALA A N 1
ATOM 794 C CA . ALA A 1 111 ? 0.865 -18.528 -22.328 1.00 54.59 111 ALA A CA 1
ATOM 795 C C . ALA A 1 111 ? 1.893 -18.112 -23.393 1.00 54.59 111 ALA A C 1
ATOM 797 O O . ALA A 1 111 ? 3.058 -17.835 -23.116 1.00 54.59 111 ALA A O 1
ATOM 798 N N . THR A 1 112 ? 1.465 -18.088 -24.653 1.00 52.56 112 THR A N 1
ATOM 799 C CA . THR A 1 112 ? 2.305 -17.667 -25.785 1.00 52.56 112 THR A CA 1
ATOM 800 C C . THR A 1 112 ? 1.590 -16.567 -26.548 1.00 52.56 112 THR A C 1
ATOM 802 O O . THR A 1 112 ? 0.367 -16.511 -26.529 1.00 52.56 112 THR A O 1
ATOM 805 N N . VAL A 1 113 ? 2.315 -15.748 -27.314 1.00 47.53 113 VAL A N 1
ATOM 806 C CA . VAL A 1 113 ? 1.711 -14.705 -28.172 1.00 47.53 113 VAL A CA 1
ATOM 807 C C . VAL A 1 113 ? 0.628 -15.272 -29.115 1.00 47.53 113 VAL A C 1
ATOM 809 O O . VAL A 1 113 ? -0.331 -14.589 -29.450 1.00 47.53 113 VAL A O 1
ATOM 812 N N . ALA A 1 114 ? 0.738 -16.544 -29.523 1.00 47.03 114 ALA A N 1
ATOM 813 C CA . ALA A 1 114 ? -0.240 -17.221 -30.386 1.00 47.03 114 ALA A CA 1
ATOM 814 C C . ALA A 1 114 ? -1.477 -17.766 -29.640 1.00 47.03 114 ALA A C 1
ATOM 816 O O . ALA A 1 114 ? -2.466 -18.145 -30.271 1.00 47.03 114 ALA A O 1
ATOM 817 N N . LYS A 1 115 ? -1.405 -17.855 -28.311 1.00 52.03 115 LYS A N 1
ATOM 818 C CA . LYS A 1 115 ? -2.487 -18.241 -27.402 1.00 52.03 115 LYS A CA 1
ATOM 819 C C . LYS A 1 115 ? -2.398 -17.349 -26.159 1.00 52.03 115 LYS A C 1
ATOM 821 O O . LYS A 1 115 ? -1.950 -17.833 -25.116 1.00 52.03 115 LYS A O 1
ATOM 826 N N . PRO A 1 116 ? -2.742 -16.055 -26.295 1.00 47.25 116 PRO A N 1
ATOM 827 C CA . PRO A 1 116 ? -2.818 -15.161 -25.149 1.00 47.25 116 PRO A CA 1
ATOM 828 C C . PRO A 1 116 ? -3.782 -15.757 -24.115 1.00 47.25 116 PRO A C 1
ATOM 830 O O . PRO A 1 116 ? -4.705 -16.489 -24.479 1.00 47.25 116 PRO A O 1
ATOM 833 N N . PHE A 1 117 ? -3.534 -15.519 -22.833 1.00 44.03 117 PHE A N 1
ATOM 834 C CA . PHE A 1 117 ? -4.377 -16.014 -21.747 1.00 44.03 117 PHE A CA 1
ATOM 835 C C . PHE A 1 117 ? -5.783 -15.385 -21.821 1.00 44.03 117 PHE A C 1
ATOM 837 O O . PHE A 1 117 ? -5.912 -14.181 -21.979 1.00 44.03 117 PHE A O 1
ATOM 844 N N . TRP A 1 118 ? -6.868 -16.157 -21.725 1.00 46.00 118 TRP A N 1
ATOM 845 C CA . TRP A 1 118 ? -8.233 -15.604 -21.805 1.00 46.00 118 TRP A CA 1
ATOM 846 C C . TRP A 1 118 ? -8.932 -15.725 -20.443 1.00 46.00 118 TRP A C 1
ATOM 848 O O . TRP A 1 118 ? -9.301 -16.846 -20.072 1.00 46.00 118 TRP A O 1
ATOM 858 N N . PRO A 1 119 ? -9.166 -14.611 -19.716 1.00 41.59 119 PRO A N 1
ATOM 859 C CA . PRO A 1 119 ? -9.827 -14.626 -18.404 1.00 41.59 119 PRO A CA 1
ATOM 860 C C . PRO A 1 119 ? -11.240 -15.239 -18.439 1.00 41.59 119 PRO A C 1
ATOM 862 O O . PRO A 1 119 ? -11.698 -15.862 -17.485 1.00 41.59 119 PRO A O 1
ATOM 865 N N . GLU A 1 120 ? -11.924 -15.125 -19.577 1.00 39.78 120 GLU A N 1
ATOM 866 C CA . GLU A 1 120 ? -13.359 -15.402 -19.732 1.00 39.78 120 GLU A CA 1
ATOM 867 C C . GLU A 1 120 ? -13.755 -16.884 -19.677 1.00 39.78 120 GLU A C 1
ATOM 869 O O . GLU A 1 120 ? -14.941 -17.207 -19.616 1.00 39.78 120 GLU A O 1
ATOM 874 N N . THR A 1 121 ? -12.794 -17.814 -19.686 1.00 41.53 121 THR A N 1
ATOM 875 C CA . THR A 1 121 ? -13.107 -19.257 -19.609 1.00 41.53 121 THR A CA 1
ATOM 876 C C . THR A 1 121 ? -13.202 -19.806 -18.183 1.00 41.53 121 THR A C 1
ATOM 878 O O . THR A 1 121 ? -13.415 -21.004 -17.993 1.00 41.53 121 THR A O 1
ATOM 881 N N . GLY A 1 122 ? -13.159 -18.933 -17.172 1.00 40.41 122 GLY A N 1
ATOM 882 C CA . GLY A 1 122 ? -13.746 -19.217 -15.862 1.00 40.41 122 GLY A CA 1
ATOM 883 C C . GLY A 1 122 ? -12.997 -20.212 -14.980 1.00 40.41 122 GLY A C 1
ATOM 884 O O . GLY A 1 122 ? -13.581 -20.678 -14.006 1.00 40.41 122 GLY A O 1
ATOM 885 N N . LYS A 1 123 ? -11.729 -20.537 -15.262 1.00 38.84 123 LYS A N 1
ATOM 886 C CA . LYS A 1 123 ? -10.842 -21.212 -14.301 1.00 38.84 123 LYS A CA 1
ATOM 887 C C . LYS A 1 123 ? -9.395 -20.764 -14.495 1.00 38.84 123 LYS A C 1
ATOM 889 O O . LYS A 1 123 ? -8.786 -21.117 -15.501 1.00 38.84 123 LYS A O 1
ATOM 894 N N . PHE A 1 124 ? -8.825 -20.092 -13.492 1.00 48.44 124 PHE A N 1
ATOM 895 C CA . PHE A 1 124 ? -7.380 -19.925 -13.256 1.00 48.44 124 PHE A CA 1
ATOM 896 C C . PHE A 1 124 ? -6.689 -21.282 -12.997 1.00 48.44 124 PHE A C 1
ATOM 898 O O . PHE A 1 124 ? -5.949 -21.449 -12.033 1.00 48.44 124 PHE A O 1
ATOM 905 N N . ALA A 1 125 ? -6.959 -22.305 -13.811 1.00 40.06 125 ALA A N 1
ATOM 906 C CA . ALA A 1 125 ? -6.597 -23.687 -13.514 1.00 40.06 125 ALA A CA 1
ATOM 907 C C . ALA A 1 125 ? -5.075 -23.953 -13.505 1.00 40.06 125 ALA A C 1
ATOM 909 O O . ALA A 1 125 ? -4.683 -25.076 -13.188 1.00 40.06 125 ALA A O 1
ATOM 910 N N . SER A 1 126 ? -4.228 -22.951 -13.795 1.00 43.03 126 SER A N 1
ATOM 911 C CA . SER A 1 126 ? -2.771 -23.013 -13.579 1.00 43.03 126 SER A CA 1
ATOM 912 C C . SER A 1 126 ? -2.029 -21.651 -13.541 1.00 43.03 126 SER A C 1
ATOM 914 O O . SER A 1 126 ? -0.879 -21.592 -13.964 1.00 43.03 126 SER A O 1
ATOM 916 N N . GLY A 1 127 ? -2.632 -20.572 -13.012 1.00 53.00 127 GLY A N 1
ATOM 917 C CA . GLY A 1 127 ? -2.011 -19.226 -12.911 1.00 53.00 127 GLY A CA 1
ATOM 918 C C . GLY A 1 127 ? -2.508 -18.263 -14.003 1.00 53.00 127 GLY A C 1
ATOM 919 O O . GLY A 1 127 ? -2.899 -18.704 -15.071 1.00 53.00 127 GLY A O 1
ATOM 920 N N . MET A 1 128 ? -2.622 -16.952 -13.803 1.00 56.84 128 MET A N 1
ATOM 921 C CA . MET A 1 128 ? -1.750 -16.071 -13.034 1.00 56.84 128 MET A CA 1
ATOM 922 C C . MET A 1 128 ? -2.437 -15.298 -11.911 1.00 56.84 128 MET A C 1
ATOM 924 O O . MET A 1 128 ? -3.579 -14.864 -12.020 1.00 56.84 128 MET A O 1
ATOM 928 N N . TYR A 1 129 ? -1.636 -15.002 -10.903 1.00 74.94 129 TYR A N 1
ATOM 929 C CA . TYR A 1 129 ? -1.988 -14.230 -9.721 1.00 74.94 129 TYR A CA 1
ATOM 930 C C . TYR A 1 129 ? -0.949 -13.120 -9.502 1.00 74.94 129 TYR A C 1
ATOM 932 O O . TYR A 1 129 ? -0.756 -12.668 -8.388 1.00 74.94 129 TYR A O 1
ATOM 940 N N . PHE A 1 130 ? -0.231 -12.725 -10.555 1.00 83.56 130 PHE A N 1
ATOM 941 C CA . PHE A 1 130 ? 0.905 -11.811 -10.514 1.00 83.56 130 PHE A CA 1
ATOM 942 C C . PHE A 1 130 ? 0.592 -10.547 -11.322 1.00 83.56 130 PHE A C 1
ATOM 944 O O . PHE A 1 130 ? 0.395 -10.618 -12.536 1.00 83.56 130 PHE A O 1
ATOM 951 N N . PHE A 1 131 ? 0.553 -9.401 -10.648 1.00 87.62 131 PHE A N 1
ATOM 952 C CA . PHE A 1 131 ? 0.164 -8.101 -11.189 1.00 87.62 131 PHE A CA 1
ATOM 953 C C . PHE A 1 131 ? 1.345 -7.128 -11.122 1.00 87.62 131 PHE A C 1
ATOM 955 O O . PHE A 1 131 ? 1.619 -6.563 -10.060 1.00 87.62 131 PHE A O 1
ATOM 962 N N . PRO A 1 132 ? 2.087 -6.952 -12.226 1.00 88.38 132 PRO A N 1
ATOM 963 C CA . PRO A 1 132 ? 3.225 -6.049 -12.276 1.00 88.38 132 PRO A CA 1
ATOM 964 C C . PRO A 1 132 ? 2.803 -4.617 -12.600 1.00 88.38 132 PRO A C 1
ATOM 966 O O . PRO A 1 132 ? 1.846 -4.383 -13.342 1.00 88.38 132 PRO A O 1
ATOM 969 N N . VAL A 1 133 ? 3.580 -3.663 -12.102 1.00 89.75 133 VAL A N 1
ATOM 970 C CA . VAL A 1 133 ? 3.700 -2.317 -12.671 1.00 89.75 133 VAL A CA 1
ATOM 971 C C . VAL A 1 133 ? 5.104 -2.143 -13.247 1.00 89.75 133 VAL A C 1
ATOM 973 O O . VAL A 1 133 ? 6.021 -2.844 -12.839 1.00 89.75 133 VAL A O 1
ATOM 976 N N . ILE A 1 134 ? 5.281 -1.256 -14.221 1.00 85.12 134 ILE A N 1
ATOM 977 C CA . ILE A 1 134 ? 6.591 -0.980 -14.825 1.00 85.12 134 ILE A CA 1
ATOM 978 C C . ILE A 1 134 ? 7.420 -0.121 -13.874 1.00 85.12 134 ILE A C 1
ATOM 980 O O . ILE A 1 134 ? 6.927 0.915 -13.423 1.00 85.12 134 ILE A O 1
ATOM 984 N N . GLY A 1 135 ? 8.665 -0.521 -13.625 1.00 88.38 135 GLY A N 1
ATOM 985 C CA . GLY A 1 135 ? 9.679 0.312 -12.992 1.00 88.38 135 GLY A CA 1
ATOM 986 C C . GLY A 1 135 ? 10.770 0.812 -13.936 1.00 88.38 135 GLY A C 1
ATOM 987 O O . GLY A 1 135 ? 10.816 0.463 -15.125 1.00 88.38 135 GLY A O 1
ATOM 988 N N . ASP A 1 136 ? 11.647 1.671 -13.417 1.00 84.06 136 ASP A N 1
ATOM 989 C CA . ASP A 1 136 ? 12.728 2.273 -14.197 1.00 84.06 136 ASP A CA 1
ATOM 990 C C . ASP A 1 136 ? 13.934 1.340 -14.396 1.00 84.06 136 ASP A C 1
ATOM 992 O O . ASP A 1 136 ? 14.918 1.714 -15.028 1.00 84.06 136 ASP A O 1
ATOM 996 N N . HIS A 1 137 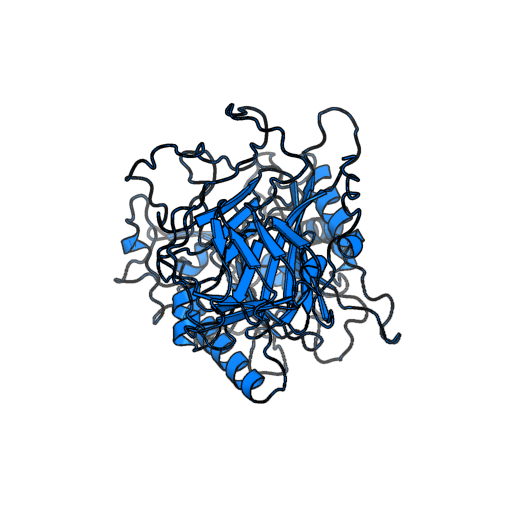? 13.842 0.087 -13.979 1.00 83.44 137 HIS A N 1
ATOM 997 C CA . HIS A 1 137 ? 14.724 -0.991 -14.409 1.00 83.44 137 HIS A CA 1
ATOM 998 C C . HIS A 1 137 ? 14.025 -1.974 -15.347 1.00 83.44 137 HIS A C 1
ATOM 1000 O O . HIS A 1 137 ? 14.655 -2.908 -15.822 1.00 83.44 137 HIS A O 1
ATOM 1006 N N . ASP A 1 138 ? 12.768 -1.772 -15.737 1.00 79.31 138 ASP A N 1
ATOM 1007 C CA . ASP A 1 138 ? 12.103 -2.692 -16.670 1.00 79.31 138 ASP A CA 1
ATOM 1008 C C . ASP A 1 138 ? 12.280 -2.289 -18.151 1.00 79.31 138 ASP A C 1
ATOM 1010 O O . ASP A 1 138 ? 11.984 -3.069 -19.063 1.00 79.31 138 ASP A O 1
ATOM 1014 N N . TRP A 1 139 ? 12.822 -1.094 -18.437 1.00 67.31 139 TRP A N 1
ATOM 1015 C CA . TRP A 1 139 ? 12.922 -0.541 -19.800 1.00 67.31 139 TRP A CA 1
ATOM 1016 C C . TRP A 1 139 ? 14.231 -0.816 -20.547 1.00 67.31 139 TRP A C 1
ATOM 1018 O O . TRP A 1 139 ? 14.276 -0.621 -21.766 1.00 67.31 139 TRP A O 1
ATOM 1028 N N . TRP A 1 140 ? 15.299 -1.296 -19.900 1.00 57.03 140 TRP A N 1
ATOM 1029 C CA . TRP A 1 140 ? 16.613 -1.475 -20.559 1.00 57.03 140 TRP A CA 1
ATOM 1030 C C . TRP A 1 140 ? 16.613 -2.522 -21.686 1.00 57.03 140 TRP A C 1
ATOM 1032 O O . TRP A 1 140 ? 17.566 -2.616 -22.462 1.00 57.03 140 TRP A O 1
ATOM 1042 N N . LYS A 1 141 ? 15.518 -3.273 -21.844 1.00 55.62 141 LYS A N 1
ATOM 1043 C CA . LYS A 1 141 ? 15.299 -4.201 -22.960 1.00 55.62 141 LYS A CA 1
ATOM 1044 C C . LYS A 1 141 ? 14.608 -3.568 -24.179 1.00 55.62 141 LYS A C 1
ATOM 1046 O O . LYS A 1 141 ? 14.405 -4.236 -25.192 1.00 55.62 141 LYS A O 1
ATOM 1051 N N . GLN A 1 142 ? 14.278 -2.280 -24.144 1.00 56.50 142 GLN A N 1
ATOM 1052 C CA . GLN A 1 142 ? 13.607 -1.616 -25.261 1.00 56.50 142 GLN A CA 1
ATOM 1053 C C . GLN A 1 142 ? 14.587 -1.288 -26.398 1.00 56.50 142 GLN A C 1
ATOM 1055 O O . GLN A 1 142 ? 15.591 -0.596 -26.226 1.00 56.50 142 GLN A O 1
ATOM 1060 N N . LYS A 1 143 ? 14.273 -1.778 -27.605 1.00 51.56 143 LYS A N 1
ATOM 1061 C CA . LYS A 1 143 ? 15.111 -1.621 -28.810 1.00 51.56 143 LYS A CA 1
ATOM 1062 C C . LYS A 1 143 ? 15.123 -0.201 -29.382 1.00 51.56 143 LYS A C 1
ATOM 1064 O O . LYS A 1 143 ? 16.010 0.121 -30.171 1.00 51.56 143 LYS A O 1
ATOM 1069 N N . THR A 1 144 ? 14.152 0.637 -29.019 1.00 55.78 144 THR A N 1
ATOM 1070 C CA . THR A 1 144 ? 13.951 1.942 -29.656 1.00 55.78 144 THR A CA 1
ATOM 1071 C C . THR A 1 144 ? 14.210 3.064 -28.664 1.00 55.78 144 THR A C 1
ATOM 1073 O O . THR A 1 144 ? 13.384 3.360 -27.806 1.00 55.78 144 THR A O 1
ATOM 1076 N N . ARG A 1 145 ? 15.361 3.722 -28.811 1.00 60.56 145 ARG A N 1
ATOM 1077 C CA . ARG A 1 145 ? 15.650 4.994 -28.144 1.00 60.56 145 ARG A CA 1
ATOM 1078 C C . ARG A 1 145 ? 15.187 6.127 -29.049 1.00 60.56 145 ARG A C 1
ATOM 1080 O O . ARG A 1 145 ? 15.662 6.238 -30.179 1.00 60.56 145 ARG A O 1
ATOM 1087 N N . MET A 1 146 ? 14.304 6.983 -28.555 1.00 53.12 146 MET A N 1
ATOM 1088 C CA . MET A 1 146 ? 14.126 8.314 -29.119 1.00 53.12 146 MET A CA 1
ATOM 1089 C C . MET A 1 146 ? 14.919 9.297 -28.283 1.00 53.12 146 MET A C 1
ATOM 1091 O O . MET A 1 146 ? 14.568 9.595 -27.148 1.00 53.12 146 MET A O 1
ATOM 1095 N N . THR A 1 147 ? 15.986 9.830 -28.857 1.00 56.75 147 THR A N 1
ATOM 1096 C CA . THR A 1 147 ? 16.637 11.014 -28.310 1.00 56.75 147 THR A CA 1
ATOM 1097 C C . THR A 1 147 ? 15.966 12.239 -28.903 1.00 56.75 147 THR A C 1
ATOM 1099 O O . THR A 1 147 ? 16.046 12.478 -30.108 1.00 56.75 147 THR A O 1
ATOM 1102 N N . SER A 1 148 ? 15.309 13.031 -28.064 1.00 54.72 148 SER A N 1
ATOM 1103 C CA . SER A 1 148 ? 14.793 14.342 -28.448 1.00 54.72 148 SER A CA 1
ATOM 1104 C C . SER A 1 148 ? 15.479 15.427 -27.620 1.00 54.72 148 SER A C 1
ATOM 1106 O O . SER A 1 148 ? 15.831 15.221 -26.457 1.00 54.72 148 SER A O 1
ATOM 1108 N N . SER A 1 149 ? 15.672 16.607 -28.213 1.00 51.81 149 SER A N 1
ATOM 1109 C CA . SER A 1 149 ? 16.190 17.769 -27.480 1.00 51.81 149 SER A CA 1
ATOM 1110 C C . SER A 1 149 ? 15.246 18.233 -26.365 1.00 51.81 149 SER A C 1
ATOM 1112 O O . SER A 1 149 ? 15.678 18.937 -25.461 1.00 51.81 149 SER A O 1
ATOM 1114 N N . GLU A 1 150 ? 13.967 17.857 -26.442 1.00 46.62 150 GLU A N 1
ATOM 1115 C CA . GLU A 1 150 ? 12.900 18.259 -25.519 1.00 46.62 150 GLU A CA 1
ATOM 1116 C C . GLU A 1 150 ? 12.758 17.262 -24.350 1.00 46.62 150 GLU A C 1
ATOM 1118 O O . GLU A 1 150 ? 12.696 17.669 -23.190 1.00 46.62 150 GLU A O 1
ATOM 1123 N N . PHE A 1 151 ? 12.835 15.956 -24.622 1.00 46.56 151 PHE A N 1
ATOM 1124 C CA . PHE A 1 151 ? 12.528 14.878 -23.668 1.00 46.56 151 PHE A CA 1
ATOM 1125 C C . PHE A 1 151 ? 13.763 14.101 -23.179 1.00 46.56 151 PHE A C 1
ATOM 1127 O O . PHE A 1 151 ? 13.669 13.320 -22.237 1.00 46.56 151 PHE A O 1
ATOM 1134 N N . GLY A 1 152 ? 14.952 14.357 -23.735 1.00 60.88 152 GLY A N 1
ATOM 1135 C CA . GLY A 1 152 ? 16.133 13.531 -23.469 1.00 60.88 152 GLY A CA 1
ATOM 1136 C C . GLY A 1 152 ? 16.032 12.178 -24.175 1.00 60.88 152 GLY A C 1
ATOM 1137 O O . GLY A 1 152 ? 15.432 12.084 -25.246 1.00 60.88 152 GLY A O 1
ATOM 1138 N N . THR A 1 153 ? 16.657 11.143 -23.612 1.00 53.94 153 THR A N 1
ATOM 1139 C CA . THR A 1 153 ? 16.501 9.768 -24.106 1.00 53.94 153 THR A CA 1
ATOM 1140 C C . THR A 1 153 ? 15.209 9.190 -23.541 1.00 53.94 153 THR A C 1
ATOM 1142 O O . THR A 1 153 ? 15.152 8.850 -22.365 1.00 53.94 153 THR A O 1
ATOM 1145 N N . THR A 1 154 ? 14.189 9.085 -24.382 1.00 55.53 154 THR A N 1
ATOM 1146 C CA . THR A 1 154 ? 12.934 8.385 -24.102 1.00 55.53 154 THR A CA 1
ATOM 1147 C C . THR A 1 154 ? 13.018 6.993 -24.708 1.00 55.53 154 THR A C 1
ATOM 1149 O O . THR A 1 154 ? 13.487 6.826 -25.842 1.00 55.53 154 THR A O 1
ATOM 1152 N N . TYR A 1 155 ? 12.553 5.989 -23.976 1.00 58.06 155 TYR A N 1
ATOM 1153 C CA . TYR A 1 155 ? 12.491 4.624 -24.483 1.00 58.06 155 TYR A CA 1
ATOM 1154 C C . TYR A 1 155 ? 11.091 4.389 -25.040 1.00 58.06 155 TYR A C 1
ATOM 1156 O O . TYR A 1 155 ? 10.079 4.513 -24.353 1.00 58.06 155 TYR A O 1
ATOM 1164 N N . MET A 1 156 ? 11.031 4.178 -26.353 1.00 51.69 156 MET A N 1
ATOM 1165 C CA . MET A 1 156 ? 9.780 3.907 -27.039 1.00 51.69 156 MET A CA 1
ATOM 1166 C C . MET A 1 156 ? 9.477 2.418 -27.006 1.00 51.69 156 MET A C 1
ATOM 1168 O O . MET A 1 156 ? 10.190 1.612 -27.612 1.00 51.69 156 MET A O 1
ATOM 1172 N N . MET A 1 157 ? 8.322 2.085 -26.441 1.00 53.44 157 MET A N 1
ATOM 1173 C CA . MET A 1 157 ? 7.672 0.801 -26.669 1.00 53.44 157 MET A CA 1
ATOM 1174 C C . MET A 1 157 ? 6.983 0.851 -28.039 1.00 53.44 157 MET A C 1
ATOM 1176 O O . MET A 1 157 ? 5.880 1.376 -28.164 1.00 53.44 157 MET A O 1
ATOM 1180 N N . ASN A 1 158 ? 7.656 0.392 -29.094 1.00 44.03 158 ASN A N 1
ATOM 1181 C CA . ASN A 1 158 ? 7.114 0.415 -30.453 1.00 44.03 158 ASN A CA 1
ATOM 1182 C C . ASN A 1 158 ? 6.903 -1.019 -30.955 1.00 44.03 158 ASN A C 1
ATOM 1184 O O . ASN A 1 158 ? 7.883 -1.640 -31.354 1.00 44.03 158 ASN A O 1
ATOM 1188 N N . GLY A 1 159 ? 5.659 -1.522 -30.916 1.00 43.47 159 GLY A N 1
ATOM 1189 C CA . GLY A 1 159 ? 5.123 -2.698 -31.640 1.00 43.47 159 GLY A CA 1
ATOM 1190 C C . GLY A 1 159 ? 5.707 -4.095 -31.352 1.00 43.47 159 GLY A C 1
ATOM 1191 O O . GLY A 1 159 ? 4.960 -5.064 -31.352 1.00 43.47 159 GLY A O 1
ATOM 1192 N N . ASP A 1 160 ? 7.004 -4.187 -31.067 1.00 48.28 160 ASP A N 1
ATOM 1193 C CA . ASP A 1 160 ? 7.784 -5.386 -30.732 1.00 48.28 160 ASP A CA 1
ATOM 1194 C C . ASP A 1 160 ? 8.477 -5.193 -29.369 1.00 48.28 160 ASP A C 1
ATOM 1196 O O . ASP A 1 160 ? 9.641 -5.562 -29.170 1.00 48.28 160 ASP A O 1
ATOM 1200 N N . ASP A 1 161 ? 7.805 -4.505 -28.445 1.00 57.84 161 ASP A N 1
ATOM 1201 C CA . ASP A 1 161 ? 8.352 -4.261 -27.119 1.00 57.84 161 ASP A CA 1
ATOM 1202 C C . ASP A 1 161 ? 8.450 -5.577 -26.342 1.00 57.84 161 ASP A C 1
ATOM 1204 O O . ASP A 1 161 ? 7.548 -6.415 -26.350 1.00 57.84 161 ASP A O 1
ATOM 1208 N N . LEU A 1 162 ? 9.588 -5.768 -25.684 1.00 53.72 162 LEU A N 1
ATOM 1209 C CA . LEU A 1 162 ? 9.811 -6.918 -24.835 1.00 53.72 162 LEU A CA 1
ATOM 1210 C C . LEU A 1 162 ? 8.845 -6.887 -23.659 1.00 53.72 162 LEU A C 1
ATOM 1212 O O . LEU A 1 162 ? 8.220 -7.909 -23.434 1.00 53.72 162 LEU A O 1
ATOM 1216 N N . TYR A 1 163 ? 8.603 -5.748 -23.005 1.00 58.94 163 TYR A N 1
ATOM 1217 C CA . TYR A 1 163 ? 7.631 -5.697 -21.909 1.00 58.94 163 TYR A CA 1
ATOM 1218 C C . TYR A 1 163 ? 6.235 -6.088 -22.408 1.00 58.94 163 TYR A C 1
ATOM 1220 O O . TYR A 1 163 ? 5.674 -7.072 -21.936 1.00 58.94 163 TYR A O 1
ATOM 1228 N N . GLN A 1 164 ? 5.715 -5.434 -23.453 1.00 58.38 164 GLN A N 1
ATOM 1229 C CA . GLN A 1 164 ? 4.439 -5.849 -24.052 1.00 58.38 164 GLN A CA 1
ATOM 1230 C C . GLN A 1 164 ? 4.420 -7.290 -24.558 1.00 58.38 164 GLN A C 1
ATOM 1232 O O . GLN A 1 164 ? 3.402 -7.934 -24.398 1.00 58.38 164 GLN A O 1
ATOM 1237 N N . SER A 1 165 ? 5.480 -7.833 -25.154 1.00 55.94 165 SER A N 1
ATOM 1238 C CA . SER A 1 165 ? 5.473 -9.215 -25.668 1.00 55.94 165 SER A CA 1
ATOM 1239 C C . SER A 1 165 ? 5.619 -10.264 -24.563 1.00 55.94 165 SER A C 1
ATOM 1241 O O . SER A 1 165 ? 4.946 -11.290 -24.614 1.00 55.94 165 SER A O 1
ATOM 1243 N N . ILE A 1 166 ? 6.421 -9.994 -23.534 1.00 57.69 166 ILE A N 1
ATOM 1244 C CA . ILE A 1 166 ? 6.573 -10.819 -22.329 1.00 57.69 166 ILE A CA 1
ATOM 1245 C C . ILE A 1 166 ? 5.250 -10.846 -21.564 1.00 57.69 166 ILE A C 1
ATOM 1247 O O . ILE A 1 166 ? 4.759 -11.911 -21.198 1.00 57.69 166 ILE A O 1
ATOM 1251 N N . TYR A 1 167 ? 4.647 -9.674 -21.380 1.00 57.53 167 TYR A N 1
ATOM 1252 C CA . TYR A 1 167 ? 3.418 -9.494 -20.623 1.00 57.53 167 TYR A CA 1
ATOM 1253 C C . TYR A 1 167 ? 2.148 -9.571 -21.486 1.00 57.53 167 TYR A C 1
ATOM 1255 O O . TYR A 1 167 ? 1.043 -9.554 -20.957 1.00 57.53 167 TYR A O 1
ATOM 1263 N N . SER A 1 168 ? 2.258 -9.751 -22.806 1.00 48.06 168 SER A N 1
ATOM 1264 C CA . SER A 1 168 ? 1.106 -10.049 -23.677 1.00 48.06 168 SER A CA 1
ATOM 1265 C C . SER A 1 168 ? 0.476 -11.392 -23.326 1.00 48.06 168 SER A C 1
ATOM 1267 O O . SER A 1 168 ? -0.719 -11.576 -23.526 1.00 48.06 168 SER A O 1
ATOM 1269 N N . GLY A 1 169 ? 1.264 -12.311 -22.754 1.00 42.78 169 GLY A N 1
ATOM 1270 C CA . GLY A 1 169 ? 0.758 -13.540 -22.152 1.00 42.78 169 GLY A CA 1
ATOM 1271 C C . GLY A 1 169 ? -0.007 -13.305 -20.849 1.00 42.78 169 GLY A C 1
ATOM 1272 O O . GLY A 1 169 ? -0.799 -14.164 -20.479 1.00 42.78 169 GLY A O 1
ATOM 1273 N N . LEU A 1 170 ? 0.180 -12.150 -20.191 1.00 47.19 170 LEU A N 1
ATOM 1274 C CA . LEU A 1 170 ? -0.508 -11.800 -18.949 1.00 47.19 170 LEU A CA 1
ATOM 1275 C C . LEU A 1 170 ? -1.919 -11.231 -19.150 1.00 47.19 170 LEU A C 1
ATOM 1277 O O . LEU A 1 170 ? -2.645 -11.077 -18.174 1.00 47.19 170 LEU A O 1
ATOM 1281 N N . CYS A 1 171 ? -2.318 -10.918 -20.388 1.00 49.19 171 CYS A N 1
ATOM 1282 C CA . CYS A 1 171 ? -3.650 -10.403 -20.731 1.00 49.19 171 CYS A CA 1
ATOM 1283 C C . CYS A 1 171 ? -4.218 -9.419 -19.707 1.00 49.19 171 CYS A C 1
ATOM 1285 O O . CYS A 1 171 ? -5.351 -9.556 -19.241 1.00 49.19 171 CYS A O 1
ATOM 1287 N N . LEU A 1 172 ? -3.395 -8.426 -19.359 1.00 53.75 172 LEU A N 1
ATOM 1288 C CA . LEU A 1 172 ? -3.804 -7.362 -18.459 1.00 53.75 172 LEU A CA 1
ATOM 1289 C C . LEU A 1 172 ? -5.062 -6.680 -19.031 1.00 53.75 172 LEU A C 1
ATOM 1291 O O . LEU A 1 172 ? -5.169 -6.510 -20.253 1.00 53.75 172 LEU A O 1
ATOM 1295 N N . PRO A 1 173 ? -6.051 -6.354 -18.182 1.00 47.25 173 PRO A N 1
ATOM 1296 C CA . PRO A 1 173 ? -7.346 -5.864 -18.632 1.00 47.25 173 PRO A CA 1
ATOM 1297 C C . PRO A 1 173 ? -7.194 -4.510 -19.339 1.00 47.25 173 PRO A C 1
ATOM 1299 O O . PRO A 1 173 ? -7.079 -3.459 -18.716 1.00 47.25 173 PRO A O 1
ATOM 1302 N N . ASN A 1 174 ? -7.226 -4.541 -20.672 1.00 45.34 174 ASN A N 1
ATOM 1303 C CA . ASN A 1 174 ? -7.116 -3.355 -21.528 1.00 45.34 174 ASN A CA 1
ATOM 1304 C C . ASN A 1 174 ? -8.473 -2.666 -21.779 1.00 45.34 174 ASN A C 1
ATOM 1306 O O . ASN A 1 174 ? -8.557 -1.714 -22.553 1.00 45.34 174 ASN A O 1
ATOM 1310 N N . ASN A 1 175 ? -9.558 -3.120 -21.137 1.00 44.75 175 ASN A N 1
ATOM 1311 C CA . ASN A 1 175 ? -10.865 -2.470 -21.222 1.00 44.75 175 ASN A CA 1
ATOM 1312 C C . ASN A 1 175 ? -11.663 -2.646 -19.912 1.00 44.75 175 ASN A C 1
ATOM 1314 O O . ASN A 1 175 ? -12.019 -3.776 -19.591 1.00 44.75 175 ASN A O 1
ATOM 1318 N N . PRO A 1 176 ? -12.002 -1.568 -19.178 1.00 40.50 176 PRO A N 1
ATOM 1319 C CA . PRO A 1 176 ? -12.751 -1.661 -17.925 1.00 40.50 176 PRO A CA 1
ATOM 1320 C C . PRO A 1 176 ? -14.269 -1.810 -18.142 1.00 40.50 176 PRO A C 1
ATOM 1322 O O . PRO A 1 176 ? -15.012 -1.973 -17.181 1.00 40.50 176 PRO A O 1
ATOM 1325 N N . TYR A 1 177 ? -14.743 -1.741 -19.393 1.00 38.53 177 TYR A N 1
ATOM 1326 C CA . TYR A 1 177 ? -16.164 -1.796 -19.762 1.00 38.53 177 TYR A CA 1
ATOM 1327 C C . TYR A 1 177 ? -16.513 -2.964 -20.689 1.00 38.53 177 TYR A C 1
ATOM 1329 O O . TYR A 1 177 ? -17.684 -3.153 -21.021 1.00 38.53 177 TYR A O 1
ATOM 1337 N N . SER A 1 178 ? -15.520 -3.732 -21.139 1.00 39.22 178 SER A N 1
ATOM 1338 C CA . SER A 1 178 ? -15.745 -4.930 -21.942 1.00 39.22 178 SER A CA 1
ATOM 1339 C C . SER A 1 178 ? -15.481 -6.154 -21.075 1.00 39.22 178 SER A C 1
ATOM 1341 O O . SER A 1 178 ? -14.389 -6.256 -20.522 1.00 39.22 178 SER A O 1
ATOM 1343 N N . PRO A 1 179 ? -16.412 -7.121 -21.014 1.00 40.06 179 PRO A N 1
ATOM 1344 C CA . PRO A 1 179 ? -16.125 -8.431 -20.435 1.00 40.06 179 PRO A CA 1
ATOM 1345 C C . PRO A 1 179 ? -15.061 -9.201 -21.242 1.00 40.06 179 PRO A C 1
ATOM 1347 O O . PRO A 1 179 ? -14.612 -10.246 -20.792 1.00 40.06 179 PRO A O 1
ATOM 1350 N N . VAL A 1 180 ? -14.658 -8.676 -22.412 1.00 34.94 180 VAL A N 1
ATOM 1351 C CA . VAL A 1 180 ? -13.686 -9.268 -23.336 1.00 34.94 180 VAL A CA 1
ATOM 1352 C C . VAL A 1 180 ? -12.434 -8.383 -23.459 1.00 34.94 180 VAL A C 1
ATOM 1354 O O . VAL A 1 180 ? -12.537 -7.292 -24.039 1.00 34.94 180 VAL A O 1
ATOM 1357 N N . PRO A 1 181 ? -11.250 -8.802 -22.967 1.00 40.81 181 PRO A N 1
ATOM 1358 C CA . PRO A 1 181 ? -9.989 -8.124 -23.241 1.00 40.81 181 PRO A CA 1
ATOM 1359 C C . PRO A 1 181 ? -9.572 -8.417 -24.687 1.00 40.81 181 PRO A C 1
ATOM 1361 O O . PRO A 1 181 ? -9.100 -9.504 -25.010 1.00 40.81 181 PRO A O 1
ATOM 1364 N N . THR A 1 182 ? -9.742 -7.461 -25.600 1.00 39.19 182 THR A N 1
ATOM 1365 C CA . THR A 1 182 ? -9.202 -7.597 -26.960 1.00 39.19 182 THR A CA 1
ATOM 1366 C C . THR A 1 182 ? -7.779 -7.045 -27.002 1.00 39.19 182 THR A C 1
ATOM 1368 O O . THR A 1 182 ? -7.583 -5.832 -26.978 1.00 39.19 182 THR A O 1
ATOM 1371 N N . CYS A 1 183 ? -6.782 -7.928 -27.090 1.00 41.00 183 CYS A N 1
ATOM 1372 C CA . CYS A 1 183 ? -5.364 -7.590 -27.280 1.00 41.00 183 CYS A CA 1
ATOM 1373 C C . CYS A 1 183 ? -5.010 -7.195 -28.730 1.00 41.00 183 CYS A C 1
ATOM 1375 O O . CYS A 1 183 ? -3.864 -7.368 -29.139 1.00 41.00 183 CYS A O 1
ATOM 1377 N N . ASP A 1 184 ? -5.971 -6.730 -29.533 1.00 38.09 184 ASP A N 1
ATOM 1378 C CA . ASP A 1 184 ? -5.764 -6.537 -30.971 1.00 38.09 184 ASP A CA 1
ATOM 1379 C C . ASP A 1 184 ? -5.250 -5.112 -31.261 1.00 38.09 184 ASP A C 1
ATOM 1381 O O . ASP A 1 184 ? -5.968 -4.143 -30.993 1.00 38.09 184 ASP A O 1
ATOM 1385 N N . PRO A 1 185 ? -4.024 -4.932 -31.794 1.00 42.28 185 PRO A N 1
ATOM 1386 C CA . PRO A 1 185 ? -3.546 -3.623 -32.204 1.00 42.28 185 PRO A CA 1
ATOM 1387 C C . PRO A 1 185 ? -4.197 -3.271 -33.549 1.00 42.28 185 PRO A C 1
ATOM 1389 O O . PRO A 1 185 ? -3.966 -3.931 -34.564 1.00 42.28 185 PRO A O 1
ATOM 1392 N N . PRO A 1 186 ? -4.970 -2.178 -33.592 1.00 41.12 186 PRO A N 1
ATOM 1393 C CA . PRO A 1 186 ? -4.395 -1.009 -34.235 1.00 41.12 186 PRO A CA 1
ATOM 1394 C C . PRO A 1 186 ? -4.733 0.267 -33.458 1.00 41.12 186 PRO A C 1
ATOM 1396 O O . PRO A 1 186 ? -5.839 0.801 -33.540 1.00 41.12 186 PRO A O 1
ATOM 1399 N N . TYR A 1 187 ? -3.735 0.812 -32.759 1.00 41.62 187 TYR A N 1
ATOM 1400 C CA . TYR A 1 187 ? -3.767 2.182 -32.248 1.00 41.62 187 TYR A CA 1
ATOM 1401 C C . TYR A 1 187 ? -3.672 3.172 -33.420 1.00 41.62 187 TYR A C 1
ATOM 1403 O O . TYR A 1 187 ? -2.619 3.744 -33.694 1.00 41.62 187 TYR A O 1
ATOM 1411 N N . THR A 1 188 ? -4.768 3.349 -34.154 1.00 38.44 188 THR A N 1
ATOM 1412 C CA . THR A 1 188 ? -4.944 4.481 -35.082 1.00 38.44 188 THR A CA 1
ATOM 1413 C C . THR A 1 188 ? -5.958 5.499 -34.573 1.00 38.44 188 THR A C 1
ATOM 1415 O O . THR A 1 188 ? -6.032 6.590 -35.129 1.00 38.44 188 THR A O 1
ATOM 1418 N N . ASP A 1 189 ? -6.694 5.176 -33.506 1.00 39.91 189 ASP A N 1
ATOM 1419 C CA . ASP A 1 189 ? -7.571 6.108 -32.799 1.00 39.91 189 ASP A CA 1
ATOM 1420 C C . ASP A 1 189 ? -7.189 6.120 -31.312 1.00 39.91 189 ASP A C 1
ATOM 1422 O O . ASP A 1 189 ? -7.658 5.318 -30.507 1.00 39.91 189 ASP A O 1
ATOM 1426 N N . ILE A 1 190 ? -6.223 6.976 -30.969 1.00 40.78 190 ILE A N 1
ATOM 1427 C CA . ILE A 1 190 ? -5.716 7.178 -29.607 1.00 40.78 190 ILE A CA 1
ATOM 1428 C C . ILE A 1 190 ? -6.704 8.079 -28.857 1.00 40.78 190 ILE A C 1
ATOM 1430 O O . ILE A 1 190 ? -6.336 9.145 -28.369 1.00 40.78 190 ILE A O 1
ATOM 1434 N N . SER A 1 191 ? -7.981 7.707 -28.763 1.00 41.03 191 SER A N 1
ATOM 1435 C CA . SER A 1 191 ? -8.803 8.285 -27.701 1.00 41.03 191 SER A CA 1
ATOM 1436 C C . SER A 1 191 ? -8.175 7.810 -26.386 1.00 41.03 191 SER A C 1
ATOM 1438 O O . SER A 1 191 ? -8.333 6.651 -26.010 1.00 41.03 191 SER A O 1
ATOM 1440 N N . LEU A 1 192 ? -7.372 8.679 -25.764 1.00 48.41 192 LEU A N 1
ATOM 1441 C CA . LEU A 1 192 ? -6.384 8.432 -24.702 1.00 48.41 192 LEU A CA 1
ATOM 1442 C C . LEU A 1 192 ? -6.945 7.819 -23.389 1.00 48.41 192 LEU A C 1
ATOM 1444 O O . LEU A 1 192 ? -6.229 7.719 -22.402 1.00 48.41 192 LEU A O 1
ATOM 1448 N N . GLU A 1 193 ? -8.207 7.389 -23.354 1.00 50.56 193 GLU A N 1
ATOM 1449 C CA . GLU A 1 193 ? -8.904 6.879 -22.162 1.00 50.56 193 GLU A CA 1
ATOM 1450 C C . GLU A 1 193 ? -8.795 5.353 -21.952 1.00 50.56 193 GLU A C 1
ATOM 1452 O O . GLU A 1 193 ? -9.328 4.836 -20.967 1.00 50.56 193 GLU A O 1
ATOM 1457 N N . ALA A 1 194 ? -8.168 4.600 -22.862 1.00 49.94 194 ALA A N 1
ATOM 1458 C CA . ALA A 1 194 ? -8.096 3.142 -22.738 1.00 49.94 194 ALA A CA 1
ATOM 1459 C C . ALA A 1 194 ? -6.966 2.714 -21.778 1.00 49.94 194 ALA A C 1
ATOM 1461 O O . ALA A 1 194 ? -5.832 3.172 -21.956 1.00 49.94 194 ALA A O 1
ATOM 1462 N N . PRO A 1 195 ? -7.231 1.834 -20.788 1.00 54.59 195 PRO A N 1
ATOM 1463 C CA . PRO A 1 195 ? -6.167 1.228 -20.003 1.00 54.59 195 PRO A CA 1
ATOM 1464 C C . PRO A 1 195 ? -5.234 0.443 -20.914 1.00 54.59 195 PRO A C 1
ATOM 1466 O O . PRO A 1 195 ? -5.612 -0.052 -21.981 1.00 54.59 195 PRO A O 1
ATOM 1469 N N . CYS A 1 196 ? -3.989 0.351 -20.488 1.00 64.25 196 CYS A N 1
ATOM 1470 C CA . CYS A 1 196 ? -2.964 -0.368 -21.214 1.00 64.25 196 CYS A CA 1
ATOM 1471 C C . CYS A 1 196 ? -2.129 -1.176 -20.231 1.00 64.25 196 CYS A C 1
ATOM 1473 O O . CYS A 1 196 ? -2.295 -1.097 -19.020 1.00 64.25 196 CYS A O 1
ATOM 1475 N N . ILE A 1 197 ? -1.154 -1.909 -20.748 1.00 67.00 197 ILE A N 1
ATOM 1476 C CA . ILE A 1 197 ? -0.261 -2.720 -19.918 1.00 67.00 197 ILE A CA 1
ATOM 1477 C C . ILE A 1 197 ? 0.484 -1.929 -18.824 1.00 67.00 197 ILE A C 1
ATOM 1479 O O . ILE A 1 197 ? 1.050 -2.516 -17.912 1.00 67.00 197 ILE A O 1
ATOM 1483 N N . ARG A 1 198 ? 0.511 -0.597 -18.934 1.00 75.88 198 ARG A N 1
ATOM 1484 C CA . ARG A 1 198 ? 1.232 0.308 -18.037 1.00 75.88 198 ARG A CA 1
ATOM 1485 C C . ARG A 1 198 ? 0.368 0.834 -16.901 1.00 75.88 198 ARG A C 1
ATOM 1487 O O . ARG A 1 198 ? 0.885 1.138 -15.836 1.00 75.88 198 ARG A O 1
ATOM 1494 N N . TYR A 1 199 ? -0.933 0.952 -17.137 1.00 84.81 199 TYR A N 1
ATOM 1495 C CA . TYR A 1 199 ? -1.897 1.293 -16.107 1.00 84.81 199 TYR A CA 1
ATOM 1496 C C . TYR A 1 199 ? -3.223 0.597 -16.397 1.00 84.81 199 TYR A C 1
ATOM 1498 O O . TYR A 1 199 ? -3.780 0.688 -17.495 1.00 84.81 199 TYR A O 1
ATOM 1506 N N . TYR A 1 200 ? -3.710 -0.129 -15.405 1.00 86.38 200 TYR A N 1
ATOM 1507 C CA . TYR A 1 200 ? -4.884 -0.980 -15.517 1.00 86.38 200 TYR A CA 1
ATOM 1508 C C . TYR A 1 200 ? -5.551 -1.117 -14.154 1.00 86.38 200 TYR A C 1
ATOM 1510 O O . TYR A 1 200 ? -4.955 -0.851 -13.110 1.00 86.38 200 TYR A O 1
ATOM 1518 N N . ALA A 1 201 ? -6.812 -1.529 -14.166 1.00 85.69 201 ALA A N 1
ATOM 1519 C CA . ALA A 1 201 ? -7.563 -1.819 -12.959 1.00 85.69 201 ALA A CA 1
ATOM 1520 C C . ALA A 1 201 ? -8.146 -3.221 -13.066 1.00 85.69 201 ALA A C 1
ATOM 1522 O O . ALA A 1 201 ? -8.527 -3.649 -14.157 1.00 85.69 201 ALA A O 1
ATOM 1523 N N . LEU A 1 202 ? -8.230 -3.914 -11.939 1.00 84.38 202 LEU A N 1
ATOM 1524 C CA . LEU A 1 202 ? -8.830 -5.235 -11.869 1.00 84.38 202 LEU A CA 1
ATOM 1525 C C . LEU A 1 202 ? -9.695 -5.336 -10.604 1.00 84.38 202 LEU A C 1
ATOM 1527 O O . LEU A 1 202 ? -9.152 -5.250 -9.498 1.00 84.38 202 LEU A O 1
ATOM 1531 N N . PRO A 1 203 ? -11.020 -5.513 -10.737 1.00 84.69 203 PRO A N 1
ATOM 1532 C CA . PRO A 1 203 ? -11.826 -6.025 -9.641 1.00 84.69 203 PRO A CA 1
ATOM 1533 C C . PRO A 1 203 ? -11.498 -7.513 -9.457 1.00 84.69 203 PRO A C 1
ATOM 1535 O O . PRO A 1 203 ? -11.418 -8.264 -10.431 1.00 84.69 203 PRO A O 1
ATOM 1538 N N . LEU A 1 204 ? -11.263 -7.949 -8.224 1.00 82.88 204 LEU A N 1
ATOM 1539 C CA . LEU A 1 204 ? -11.031 -9.360 -7.923 1.00 82.88 204 LEU A CA 1
ATOM 1540 C C . LEU A 1 204 ? -12.379 -10.010 -7.608 1.00 82.88 204 LEU A C 1
ATOM 1542 O O . LEU A 1 204 ? -12.815 -9.928 -6.479 1.00 82.88 204 LEU A O 1
ATOM 1546 N N . ASP A 1 205 ? -13.049 -10.672 -8.552 1.00 71.25 205 ASP A N 1
ATOM 1547 C CA . ASP A 1 205 ? -14.426 -11.187 -8.349 1.00 71.25 205 ASP A CA 1
ATOM 1548 C C . ASP A 1 205 ? -14.622 -12.058 -7.083 1.00 71.25 205 ASP A C 1
ATOM 1550 O O . ASP A 1 205 ? -15.723 -12.178 -6.547 1.00 71.25 205 ASP A O 1
ATOM 1554 N N . GLU A 1 206 ? -13.547 -12.676 -6.593 1.00 74.19 206 GLU A N 1
ATOM 1555 C CA . GLU A 1 206 ? -13.531 -13.549 -5.415 1.00 74.19 206 GLU A CA 1
ATOM 1556 C C . GLU A 1 206 ? -13.359 -12.785 -4.083 1.00 74.19 206 GLU A C 1
ATOM 1558 O O . GLU A 1 206 ? -13.512 -13.371 -3.009 1.00 74.19 206 GLU A O 1
ATOM 1563 N N . ALA A 1 207 ? -13.044 -11.486 -4.122 1.00 79.50 207 ALA A N 1
ATOM 1564 C CA . ALA A 1 207 ? -12.799 -10.648 -2.952 1.00 79.50 207 ALA A CA 1
ATOM 1565 C C . ALA A 1 207 ? -13.283 -9.201 -3.167 1.00 79.50 207 ALA A C 1
ATOM 1567 O O . ALA A 1 207 ? -13.216 -8.668 -4.263 1.00 79.50 207 ALA A O 1
ATOM 1568 N N . PRO A 1 208 ? -13.716 -8.474 -2.129 1.00 86.88 208 PRO A N 1
ATOM 1569 C CA . PRO A 1 208 ? -14.120 -7.085 -2.269 1.00 86.88 208 PRO A CA 1
ATOM 1570 C C . PRO A 1 208 ? -12.857 -6.222 -2.353 1.00 86.88 208 PRO A C 1
ATOM 1572 O O . PRO A 1 208 ? -12.551 -5.476 -1.430 1.00 86.88 208 PRO A O 1
ATOM 1575 N N . VAL A 1 209 ? -12.105 -6.333 -3.448 1.00 91.19 209 VAL A N 1
ATOM 1576 C CA . VAL A 1 209 ? -10.894 -5.564 -3.734 1.00 91.19 209 VAL A CA 1
ATOM 1577 C C . VAL A 1 209 ? -10.875 -5.162 -5.196 1.00 91.19 209 VAL A C 1
ATOM 1579 O O . VAL A 1 209 ? -11.022 -5.994 -6.086 1.00 91.19 209 VAL A O 1
ATOM 1582 N N . ASN A 1 210 ? -10.602 -3.887 -5.423 1.00 92.88 210 ASN A N 1
ATOM 1583 C CA . ASN A 1 210 ? -10.175 -3.349 -6.695 1.00 92.88 210 ASN A CA 1
ATOM 1584 C C . ASN A 1 210 ? -8.699 -2.989 -6.585 1.00 92.88 210 ASN A C 1
ATOM 1586 O O . ASN A 1 210 ? -8.310 -2.203 -5.715 1.00 92.88 210 ASN A O 1
ATOM 1590 N N . ILE A 1 211 ? -7.885 -3.534 -7.479 1.00 93.62 211 ILE A N 1
ATOM 1591 C CA . ILE A 1 211 ? -6.488 -3.131 -7.610 1.00 93.62 211 ILE A CA 1
ATOM 1592 C C . ILE A 1 211 ? -6.331 -2.178 -8.791 1.00 93.62 211 ILE A C 1
ATOM 1594 O O . ILE A 1 211 ? -6.954 -2.365 -9.837 1.00 93.62 211 ILE A O 1
ATOM 1598 N N . PHE A 1 212 ? -5.487 -1.166 -8.625 1.00 94.38 212 PHE A N 1
ATOM 1599 C CA . PHE A 1 212 ? -5.140 -0.196 -9.658 1.00 94.38 212 PHE A CA 1
ATOM 1600 C C . PHE A 1 212 ? -3.623 -0.160 -9.803 1.00 94.38 212 PHE A C 1
ATOM 1602 O O . PHE A 1 212 ? -2.932 0.287 -8.892 1.00 94.38 212 PHE A O 1
ATOM 1609 N N . ALA A 1 213 ? -3.109 -0.612 -10.941 1.00 93.31 213 ALA A N 1
ATOM 1610 C CA . ALA A 1 213 ? -1.723 -0.392 -11.324 1.00 93.31 213 ALA A CA 1
ATOM 1611 C C . ALA A 1 213 ? -1.647 0.925 -12.091 1.00 93.31 213 ALA A C 1
ATOM 1613 O O . ALA A 1 213 ? -2.408 1.125 -13.042 1.00 93.31 213 ALA A O 1
ATOM 1614 N N . LEU A 1 214 ? -0.746 1.819 -11.700 1.00 93.81 214 LEU A N 1
ATOM 1615 C CA . LEU A 1 214 ? -0.531 3.084 -12.386 1.00 93.81 214 LEU A CA 1
ATOM 1616 C C . LEU A 1 214 ? 0.948 3.261 -12.734 1.00 93.81 214 LEU A C 1
ATOM 1618 O O . LEU A 1 214 ? 1.822 3.032 -11.901 1.00 93.81 214 LEU A O 1
ATOM 1622 N N . SER A 1 215 ? 1.231 3.715 -13.952 1.00 89.94 215 SER A N 1
ATOM 1623 C CA . SER A 1 215 ? 2.595 4.003 -14.388 1.00 89.94 215 SER A CA 1
ATOM 1624 C C . SER A 1 215 ? 2.937 5.442 -14.048 1.00 89.94 215 SER A C 1
ATOM 1626 O O . SER A 1 215 ? 2.284 6.381 -14.505 1.00 89.94 215 SER A O 1
ATOM 1628 N N . ASN A 1 216 ? 4.003 5.613 -13.281 1.00 87.88 216 ASN A N 1
ATOM 1629 C CA . ASN A 1 216 ? 4.636 6.901 -13.041 1.00 87.88 216 ASN A CA 1
ATOM 1630 C C . ASN A 1 216 ? 6.067 6.935 -13.566 1.00 87.88 216 ASN A C 1
ATOM 1632 O O . ASN A 1 216 ? 6.920 7.658 -13.055 1.00 87.88 216 ASN A O 1
ATOM 1636 N N . ASP A 1 217 ? 6.313 6.149 -14.608 1.00 83.31 217 ASP A N 1
ATOM 1637 C CA . ASP A 1 217 ? 7.546 6.209 -15.360 1.00 83.31 217 ASP A CA 1
ATOM 1638 C C . ASP A 1 217 ? 7.637 7.564 -16.102 1.00 83.31 217 ASP A C 1
ATOM 1640 O O . ASP A 1 217 ? 6.645 8.033 -16.675 1.00 83.31 217 ASP A O 1
ATOM 1644 N N . PRO A 1 218 ? 8.812 8.218 -16.152 1.00 76.25 218 PRO A N 1
ATOM 1645 C CA . PRO A 1 218 ? 8.984 9.478 -16.877 1.00 76.25 218 PRO A CA 1
ATOM 1646 C C . PRO A 1 218 ? 8.582 9.429 -18.364 1.00 76.25 218 PRO A C 1
ATOM 1648 O O . PRO A 1 218 ? 8.261 10.468 -18.949 1.00 76.25 218 PRO A O 1
ATOM 1651 N N . ASN A 1 219 ? 8.568 8.252 -18.998 1.00 75.75 219 ASN A N 1
ATOM 1652 C CA . ASN A 1 219 ? 8.083 8.077 -20.366 1.00 75.75 219 ASN A CA 1
ATOM 1653 C C . ASN A 1 219 ? 6.575 8.345 -20.486 1.00 75.75 219 ASN A C 1
ATOM 1655 O O . ASN A 1 219 ? 6.135 8.721 -21.570 1.00 75.75 219 ASN A O 1
ATOM 1659 N N . GLU A 1 220 ? 5.782 8.221 -19.418 1.00 80.44 220 GLU A N 1
ATOM 1660 C CA . GLU A 1 220 ? 4.360 8.598 -19.435 1.00 80.44 220 GLU A CA 1
ATOM 1661 C C . GLU A 1 220 ? 4.178 10.100 -19.715 1.00 80.44 220 GLU A C 1
ATOM 1663 O O . GLU A 1 220 ? 3.258 10.503 -20.427 1.00 80.44 220 GLU A O 1
ATOM 1668 N N . GLN A 1 221 ? 5.117 10.942 -19.268 1.00 76.75 221 GLN A N 1
ATOM 1669 C CA . GLN A 1 221 ? 5.121 12.361 -19.642 1.00 76.75 221 GLN A CA 1
ATOM 1670 C C . GLN A 1 221 ? 5.447 12.553 -21.123 1.00 76.75 221 GLN A C 1
ATOM 1672 O O . GLN A 1 221 ? 4.773 13.307 -21.822 1.00 76.75 221 GLN A O 1
ATOM 1677 N N . ALA A 1 222 ? 6.458 11.840 -21.629 1.00 71.44 222 ALA A N 1
ATOM 1678 C CA . ALA A 1 222 ? 6.852 11.920 -23.037 1.00 71.44 222 ALA A CA 1
ATOM 1679 C C . ALA A 1 222 ? 5.752 11.417 -23.990 1.00 71.44 222 ALA A C 1
ATOM 1681 O O . ALA A 1 222 ? 5.676 11.853 -25.139 1.00 71.44 222 ALA A O 1
ATOM 1682 N N . LEU A 1 223 ? 4.898 10.513 -23.513 1.00 71.81 223 LEU A N 1
ATOM 1683 C CA . LEU A 1 223 ? 3.755 9.973 -24.249 1.00 71.81 223 LEU A CA 1
ATOM 1684 C C . LEU A 1 223 ? 2.474 10.788 -24.056 1.00 71.81 223 LEU A C 1
ATOM 1686 O O . LEU A 1 223 ? 1.490 10.532 -24.746 1.00 71.81 223 LEU A O 1
ATOM 1690 N N . GLY A 1 224 ? 2.485 11.771 -23.153 1.00 77.25 224 GLY A N 1
ATOM 1691 C CA . GLY A 1 224 ? 1.332 12.615 -22.854 1.00 77.25 224 GLY A CA 1
ATOM 1692 C C . GLY A 1 224 ? 0.219 11.904 -22.081 1.00 77.25 224 GLY A C 1
ATOM 1693 O O . GLY A 1 224 ? -0.900 12.406 -22.051 1.00 77.25 224 GLY A O 1
ATOM 1694 N N . THR A 1 225 ? 0.494 10.751 -21.467 1.00 79.88 225 THR A N 1
ATOM 1695 C CA . THR A 1 225 ? -0.454 10.050 -20.580 1.00 79.88 225 THR A CA 1
ATOM 1696 C C . THR A 1 225 ? -0.469 10.664 -19.174 1.00 79.88 225 THR A C 1
ATOM 1698 O O . THR A 1 225 ? -1.485 10.577 -18.478 1.00 79.88 225 THR A O 1
ATOM 1701 N N . LEU A 1 226 ? 0.620 11.341 -18.787 1.00 85.31 226 LEU A N 1
ATOM 1702 C CA . LEU A 1 226 ? 0.728 12.225 -17.622 1.00 85.31 226 LEU A CA 1
ATOM 1703 C C . LEU A 1 226 ? 1.164 13.626 -18.075 1.00 85.31 226 LEU A C 1
ATOM 1705 O O . LEU A 1 226 ? 2.292 13.826 -18.518 1.00 85.31 226 LEU A O 1
ATOM 1709 N N . VAL A 1 227 ? 0.272 14.605 -17.969 1.00 85.12 227 VAL A N 1
ATOM 1710 C CA . VAL A 1 227 ? 0.483 15.990 -18.410 1.00 85.12 227 VAL A CA 1
ATOM 1711 C C . VAL A 1 227 ? 0.713 16.872 -17.186 1.00 85.12 227 VAL A C 1
ATOM 1713 O O . VAL A 1 227 ? -0.063 16.820 -16.240 1.00 85.12 227 VAL A O 1
ATOM 1716 N N . LEU A 1 228 ? 1.765 17.695 -17.183 1.00 84.88 228 LEU A N 1
ATOM 1717 C CA . LEU A 1 228 ? 2.003 18.656 -16.099 1.00 84.88 228 LEU A CA 1
ATOM 1718 C C . LEU A 1 228 ? 1.197 19.946 -16.329 1.00 84.88 228 LEU A C 1
ATOM 1720 O O . LEU A 1 228 ? 0.977 20.380 -17.463 1.00 84.88 228 LEU A O 1
ATOM 1724 N N . ALA A 1 229 ? 0.785 20.584 -15.239 1.00 81.81 229 ALA A N 1
ATOM 1725 C CA . ALA A 1 229 ? 0.045 21.835 -15.227 1.00 81.81 229 ALA A CA 1
ATOM 1726 C C . ALA A 1 229 ? 0.865 23.005 -15.796 1.00 81.81 229 ALA A C 1
ATOM 1728 O O . ALA A 1 229 ? 2.094 22.980 -15.890 1.00 81.81 229 ALA A O 1
ATOM 1729 N N . GLY A 1 230 ? 0.161 24.063 -16.210 1.00 76.94 230 GLY A N 1
ATOM 1730 C CA . GLY A 1 230 ? 0.786 25.303 -16.689 1.00 76.94 230 GLY A CA 1
ATOM 1731 C C . GLY A 1 230 ? 1.457 25.203 -18.064 1.00 76.94 230 GLY A C 1
ATOM 1732 O O . GLY A 1 230 ? 2.158 26.128 -18.467 1.00 76.94 230 GLY A O 1
ATOM 1733 N N . GLY A 1 231 ? 1.243 24.108 -18.802 1.00 65.31 231 GLY A N 1
ATOM 1734 C CA . GLY A 1 231 ? 1.897 23.867 -20.091 1.00 65.31 231 GLY A CA 1
ATOM 1735 C C . GLY A 1 231 ? 3.365 23.448 -19.964 1.00 65.31 231 GLY A C 1
ATOM 1736 O O . GLY A 1 231 ? 4.083 23.437 -20.970 1.00 65.31 231 GLY A O 1
ATOM 1737 N N . ASN A 1 232 ? 3.813 23.099 -18.753 1.00 64.19 232 ASN A N 1
ATOM 1738 C CA . ASN A 1 232 ? 5.128 22.523 -18.530 1.00 64.19 232 ASN A CA 1
ATOM 1739 C C . ASN A 1 232 ? 5.191 21.159 -19.215 1.00 64.19 232 ASN A C 1
ATOM 1741 O O . ASN A 1 232 ? 4.418 20.251 -18.937 1.00 64.19 232 ASN A O 1
ATOM 1745 N N . LYS A 1 233 ? 6.123 21.008 -20.151 1.00 58.72 233 LYS A N 1
ATOM 1746 C CA . LYS A 1 233 ? 6.264 19.756 -20.902 1.00 58.72 233 LYS A CA 1
ATOM 1747 C C . LYS A 1 233 ? 7.178 18.740 -20.222 1.00 58.72 233 LYS A C 1
ATOM 1749 O O . LYS A 1 233 ? 7.296 17.624 -20.719 1.00 58.72 233 LYS A O 1
ATOM 1754 N N . ARG A 1 234 ? 7.894 19.136 -19.158 1.00 60.03 234 ARG A N 1
ATOM 1755 C CA . ARG A 1 234 ? 8.893 18.279 -18.515 1.00 60.03 234 ARG A CA 1
ATOM 1756 C C . ARG A 1 234 ? 9.299 18.746 -17.122 1.00 60.03 234 ARG A C 1
ATOM 1758 O O . ARG A 1 234 ? 9.463 19.936 -16.871 1.00 60.03 234 ARG A O 1
ATOM 1765 N N . ILE A 1 235 ? 9.666 17.767 -16.307 1.00 57.62 235 ILE A N 1
ATOM 1766 C CA . ILE A 1 235 ? 10.554 17.921 -15.154 1.00 57.62 235 ILE A CA 1
ATOM 1767 C C . ILE A 1 235 ? 11.993 18.137 -15.637 1.00 57.62 235 ILE A C 1
ATOM 1769 O O . ILE A 1 235 ? 12.701 17.197 -16.008 1.00 57.62 235 ILE A O 1
ATOM 1773 N N . HIS A 1 236 ? 12.441 19.387 -15.671 1.00 53.62 236 HIS A N 1
ATOM 1774 C CA . HIS A 1 236 ? 13.850 19.717 -15.886 1.00 53.62 236 HIS A CA 1
ATOM 1775 C C . HIS A 1 236 ? 14.603 19.844 -14.550 1.00 53.62 236 HIS A C 1
ATOM 1777 O O . HIS A 1 236 ? 13.995 20.220 -13.542 1.00 53.62 236 HIS A O 1
ATOM 1783 N N . PRO A 1 237 ? 15.926 19.589 -14.515 1.00 48.59 237 PRO A N 1
ATOM 1784 C CA . PRO A 1 237 ? 16.747 19.899 -13.348 1.00 48.59 237 PRO A CA 1
ATOM 1785 C C . PRO A 1 237 ? 16.547 21.360 -12.914 1.00 48.59 237 PRO A C 1
ATOM 1787 O O . PRO A 1 237 ? 16.789 22.272 -13.701 1.00 48.59 237 PRO A O 1
ATOM 1790 N N . GLY A 1 238 ? 16.081 21.574 -11.679 1.00 52.69 238 GLY A N 1
ATOM 1791 C CA . GLY A 1 238 ? 15.741 22.901 -11.148 1.00 52.69 238 GLY A CA 1
ATOM 1792 C C . GLY A 1 238 ? 14.264 23.305 -11.257 1.00 52.69 238 GLY A C 1
ATOM 1793 O O . GLY A 1 238 ? 13.950 24.443 -10.923 1.00 52.69 238 GLY A O 1
ATOM 1794 N N . ALA A 1 239 ? 13.371 22.407 -11.697 1.00 56.22 239 ALA A N 1
ATOM 1795 C CA . ALA A 1 239 ? 11.923 22.586 -11.551 1.00 56.22 239 ALA A CA 1
ATOM 1796 C C . ALA A 1 239 ? 11.560 22.805 -10.075 1.00 56.22 239 ALA A C 1
ATOM 1798 O O . ALA A 1 239 ? 12.046 22.078 -9.205 1.00 56.22 239 ALA A O 1
ATOM 1799 N N . SER A 1 240 ? 10.729 23.809 -9.800 1.00 61.31 240 SER A N 1
ATOM 1800 C CA . SER A 1 240 ? 10.120 23.987 -8.484 1.00 61.31 240 SER A CA 1
ATOM 1801 C C . SER A 1 240 ? 9.016 22.953 -8.270 1.00 61.31 240 SER A C 1
ATOM 1803 O O . SER A 1 240 ? 8.506 22.378 -9.224 1.00 61.31 240 SER A O 1
ATOM 1805 N N . GLU A 1 241 ? 8.606 22.724 -7.028 1.00 56.91 241 GLU A N 1
ATOM 1806 C CA . GLU A 1 241 ? 7.502 21.806 -6.710 1.00 56.91 241 GLU A CA 1
ATOM 1807 C C . GLU A 1 241 ? 6.182 22.217 -7.395 1.00 56.91 241 GLU A C 1
ATOM 1809 O O . GLU A 1 241 ? 5.439 21.370 -7.881 1.00 56.91 241 GLU A O 1
ATOM 1814 N N . ALA A 1 242 ? 5.955 23.526 -7.566 1.00 58.59 242 ALA A N 1
ATOM 1815 C CA . ALA A 1 242 ? 4.830 24.060 -8.335 1.00 58.59 242 ALA A CA 1
ATOM 1816 C C . ALA A 1 242 ? 4.909 23.730 -9.840 1.00 58.59 242 ALA A C 1
ATOM 1818 O O . ALA A 1 242 ? 3.881 23.655 -10.509 1.00 58.59 242 ALA A O 1
ATOM 1819 N N . ASP A 1 243 ? 6.112 23.501 -10.380 1.00 59.44 243 ASP A N 1
ATOM 1820 C CA . ASP A 1 243 ? 6.299 23.061 -11.768 1.00 59.44 243 ASP A CA 1
ATOM 1821 C C . ASP A 1 243 ? 6.007 21.563 -11.954 1.00 59.44 243 ASP A C 1
ATOM 1823 O O . ASP A 1 243 ? 5.928 21.096 -13.092 1.00 59.44 243 ASP A O 1
ATOM 1827 N N . LEU A 1 244 ? 5.856 20.816 -10.853 1.00 67.62 244 LEU A N 1
ATOM 1828 C CA . LEU A 1 244 ? 5.579 19.380 -10.841 1.00 67.62 244 LEU A CA 1
ATOM 1829 C C . LEU A 1 244 ? 4.094 19.062 -10.676 1.00 67.62 244 LEU A C 1
ATOM 1831 O O . LEU A 1 244 ? 3.747 17.891 -10.655 1.00 67.62 244 LEU A O 1
ATOM 1835 N N . THR A 1 245 ? 3.202 20.045 -10.560 1.00 78.88 245 THR A N 1
ATOM 1836 C CA . THR A 1 245 ? 1.770 19.753 -10.419 1.00 78.88 245 THR A CA 1
ATOM 1837 C C . THR A 1 245 ? 1.248 19.066 -11.681 1.00 78.88 245 THR A C 1
ATOM 1839 O O . THR A 1 245 ? 1.464 19.556 -12.785 1.00 78.88 245 THR A O 1
ATOM 1842 N N . ILE A 1 246 ? 0.558 17.935 -11.535 1.00 82.12 246 ILE A N 1
ATOM 1843 C CA . ILE A 1 246 ? -0.114 17.264 -12.651 1.00 82.12 246 ILE A CA 1
ATOM 1844 C C . ILE A 1 246 ? -1.351 18.072 -13.071 1.00 82.12 246 ILE A C 1
ATOM 1846 O O . ILE A 1 246 ? -2.105 18.565 -12.231 1.00 82.12 246 ILE A O 1
ATOM 1850 N N . ASP A 1 247 ? -1.587 18.197 -14.371 1.00 86.94 247 ASP A N 1
ATOM 1851 C CA . ASP A 1 247 ? -2.874 18.631 -14.897 1.00 86.94 247 ASP A CA 1
ATOM 1852 C C . ASP A 1 247 ? -3.818 17.424 -14.894 1.00 86.94 247 ASP A C 1
ATOM 1854 O O . ASP A 1 247 ? -3.785 16.584 -15.797 1.00 86.94 247 ASP A O 1
ATOM 1858 N N . ILE A 1 248 ? -4.621 17.310 -13.835 1.00 86.31 248 ILE A N 1
ATOM 1859 C CA . ILE A 1 248 ? -5.592 16.221 -13.648 1.00 86.31 248 ILE A CA 1
ATOM 1860 C C . ILE A 1 248 ? -6.561 16.146 -14.834 1.00 86.31 248 ILE A C 1
ATOM 1862 O O . ILE A 1 248 ? -6.894 15.052 -15.290 1.00 86.31 248 ILE A O 1
ATOM 1866 N N . ASP A 1 249 ? -6.965 17.303 -15.362 1.00 85.69 249 ASP A N 1
ATOM 1867 C CA . ASP A 1 249 ? -7.940 17.408 -16.443 1.00 85.69 249 ASP A CA 1
ATOM 1868 C C . ASP A 1 249 ? -7.316 17.173 -17.819 1.00 85.69 249 ASP A C 1
ATOM 1870 O O . ASP A 1 249 ? -8.041 16.852 -18.757 1.00 85.69 249 ASP A O 1
ATOM 1874 N N . ALA A 1 250 ? -5.999 17.312 -17.975 1.00 86.31 250 ALA A N 1
ATOM 1875 C CA . ALA A 1 250 ? -5.317 17.022 -19.235 1.00 86.31 250 ALA A CA 1
ATOM 1876 C C . ALA A 1 250 ? -4.641 15.646 -19.269 1.00 86.31 250 ALA A C 1
ATOM 1878 O O . ALA A 1 250 ? -4.277 15.206 -20.355 1.00 86.31 250 ALA A O 1
ATOM 1879 N N . SER A 1 251 ? -4.467 14.977 -18.124 1.00 86.00 251 SER A N 1
ATOM 1880 C CA . SER A 1 251 ? -3.751 13.699 -18.009 1.00 86.00 251 SER A CA 1
ATOM 1881 C C . SER A 1 251 ? -4.672 12.501 -18.239 1.00 86.00 251 SER A C 1
ATOM 1883 O O . SER A 1 251 ? -5.449 12.152 -17.344 1.00 86.00 251 SER A O 1
ATOM 1885 N N . PRO A 1 252 ? -4.569 11.795 -19.376 1.00 85.44 252 PRO A N 1
ATOM 1886 C CA . PRO A 1 252 ? -5.490 10.708 -19.688 1.00 85.44 252 PRO A CA 1
ATOM 1887 C C . PRO A 1 252 ? -5.441 9.539 -18.702 1.00 85.44 252 PRO A C 1
ATOM 1889 O O . PRO A 1 252 ? -6.482 8.969 -18.382 1.00 85.44 252 PRO A O 1
ATOM 1892 N N . GLN A 1 253 ? -4.264 9.217 -18.156 1.00 87.00 253 GLN A N 1
ATOM 1893 C CA . GLN A 1 253 ? -4.145 8.197 -17.112 1.00 87.00 253 GLN A CA 1
ATOM 1894 C C . GLN A 1 253 ? -4.912 8.603 -15.842 1.00 87.00 253 GLN A C 1
ATOM 1896 O O . GLN A 1 253 ? -5.612 7.786 -15.248 1.00 87.00 253 GLN A O 1
ATOM 1901 N N . VAL A 1 254 ? -4.824 9.873 -15.439 1.00 90.69 254 VAL A N 1
ATOM 1902 C CA . VAL A 1 254 ? -5.508 10.380 -14.239 1.00 90.69 254 VAL A CA 1
ATOM 1903 C C . VAL A 1 254 ? -7.020 10.426 -14.456 1.00 90.69 254 VAL A C 1
ATOM 1905 O O . VAL A 1 254 ? -7.780 9.981 -13.594 1.00 90.69 254 VAL A O 1
ATOM 1908 N N . GLN A 1 255 ? -7.469 10.879 -15.629 1.00 86.88 255 GLN A N 1
ATOM 1909 C CA . GLN A 1 255 ? -8.882 10.841 -16.013 1.00 86.88 255 GLN A CA 1
ATOM 1910 C C . GLN A 1 255 ? -9.434 9.411 -16.022 1.00 86.88 255 GLN A C 1
ATOM 1912 O O . GLN A 1 255 ? -10.514 9.160 -15.482 1.00 86.88 255 GLN A O 1
ATOM 1917 N N . TRP A 1 256 ? -8.687 8.466 -16.601 1.00 89.44 256 TRP A N 1
ATOM 1918 C CA . TRP A 1 256 ? -9.036 7.048 -16.594 1.00 89.44 256 TRP A CA 1
ATOM 1919 C C . TRP A 1 256 ? -9.173 6.519 -15.163 1.00 89.44 256 TRP A C 1
ATOM 1921 O O . TRP A 1 256 ? -10.180 5.879 -14.845 1.00 89.44 256 TRP A O 1
ATOM 1931 N N . PHE A 1 257 ? -8.206 6.815 -14.291 1.00 92.81 257 PHE A N 1
ATOM 1932 C CA . PHE A 1 257 ? -8.222 6.362 -12.903 1.00 92.81 257 PHE A CA 1
ATOM 1933 C C . PHE A 1 257 ? -9.436 6.919 -12.154 1.00 92.81 257 PHE A C 1
ATOM 1935 O O . PHE A 1 257 ? -10.203 6.154 -11.572 1.00 92.81 257 PHE A O 1
ATOM 1942 N N . MET A 1 258 ? -9.688 8.226 -12.264 1.00 92.69 258 MET A N 1
ATOM 1943 C CA . MET A 1 258 ? -10.846 8.896 -11.666 1.00 92.69 258 MET A CA 1
ATOM 1944 C C . MET A 1 258 ? -12.177 8.290 -12.132 1.00 92.69 258 MET A C 1
ATOM 1946 O O . MET A 1 258 ? -13.052 7.987 -11.316 1.00 92.69 258 MET A O 1
ATOM 1950 N N . LYS A 1 259 ? -12.334 8.075 -13.442 1.00 88.19 259 LYS A N 1
ATOM 1951 C CA . LYS A 1 259 ? -13.545 7.491 -14.036 1.00 88.19 259 LYS A CA 1
ATOM 1952 C C . LYS A 1 259 ? -13.757 6.049 -13.575 1.00 88.19 259 LYS A C 1
ATOM 1954 O O . LYS A 1 259 ? -14.876 5.686 -13.220 1.00 88.19 259 LYS A O 1
ATOM 1959 N N . THR A 1 260 ? -12.695 5.247 -13.554 1.00 87.19 260 THR A N 1
ATOM 1960 C CA . THR A 1 260 ? -12.741 3.835 -13.142 1.00 87.19 260 THR A CA 1
ATOM 1961 C C . THR A 1 260 ? -13.066 3.707 -11.657 1.00 87.19 260 THR A C 1
ATOM 1963 O O . THR A 1 260 ? -13.955 2.945 -11.285 1.00 87.19 260 THR A O 1
ATOM 1966 N N . LEU A 1 261 ? -12.430 4.520 -10.812 1.00 91.25 261 LEU A N 1
ATOM 1967 C CA . LEU A 1 261 ? -12.706 4.567 -9.380 1.00 91.25 261 LEU A CA 1
ATOM 1968 C C . LEU A 1 261 ? -14.168 4.964 -9.099 1.00 91.25 261 LEU A C 1
ATOM 1970 O O . LEU A 1 261 ? -14.842 4.338 -8.280 1.00 91.25 261 LEU A O 1
ATOM 1974 N N . SER A 1 262 ? -14.696 5.952 -9.830 1.00 89.88 262 SER A N 1
ATOM 1975 C CA . SER A 1 262 ? -16.107 6.352 -9.731 1.00 89.88 262 SER A CA 1
ATOM 1976 C C . SER A 1 262 ? -17.068 5.249 -10.196 1.00 89.88 262 SER A C 1
ATOM 1978 O O . SER A 1 262 ? -18.098 5.013 -9.559 1.00 89.88 262 SER A O 1
ATOM 1980 N N . ALA A 1 263 ? -16.725 4.537 -11.273 1.00 85.81 263 ALA A N 1
ATOM 1981 C CA . ALA A 1 263 ? -17.512 3.415 -11.777 1.00 85.81 263 ALA A CA 1
ATOM 1982 C C . ALA A 1 263 ? -17.580 2.266 -10.760 1.00 85.81 263 ALA A C 1
ATOM 1984 O O . ALA A 1 263 ? -18.670 1.769 -10.480 1.00 85.81 263 ALA A O 1
ATOM 1985 N N . PHE A 1 264 ? -16.456 1.896 -10.141 1.00 86.75 264 PHE A N 1
ATOM 1986 C CA . PHE A 1 264 ? -16.441 0.877 -9.089 1.00 86.75 264 PHE A CA 1
ATOM 1987 C C . PHE A 1 264 ? -17.239 1.298 -7.859 1.00 86.75 264 PHE A C 1
ATOM 1989 O O . PHE A 1 264 ? -18.002 0.495 -7.331 1.00 86.75 264 PHE A O 1
ATOM 1996 N N . ARG A 1 265 ? -17.157 2.566 -7.443 1.00 88.19 265 ARG A N 1
ATOM 1997 C CA . ARG A 1 265 ? -18.017 3.093 -6.374 1.00 88.19 265 ARG A CA 1
ATOM 1998 C C . ARG A 1 265 ? -19.502 2.942 -6.711 1.00 88.19 265 ARG A C 1
ATOM 2000 O O . ARG A 1 265 ? -20.292 2.567 -5.852 1.00 88.19 265 ARG A O 1
ATOM 2007 N N . LEU A 1 266 ? -19.898 3.269 -7.943 1.00 84.81 266 LEU A N 1
ATOM 2008 C CA . LEU A 1 266 ? -21.287 3.122 -8.387 1.00 84.81 266 LEU A CA 1
ATOM 2009 C C . LEU A 1 266 ? -21.741 1.659 -8.368 1.00 84.81 266 LEU A C 1
ATOM 2011 O O . LEU A 1 266 ? -22.823 1.394 -7.856 1.00 84.81 266 LEU A O 1
ATOM 2015 N N . ALA A 1 267 ? -20.910 0.732 -8.849 1.00 80.25 267 ALA A N 1
ATOM 2016 C CA . ALA A 1 267 ? -21.203 -0.699 -8.792 1.00 80.25 267 ALA A CA 1
ATOM 2017 C C . ALA A 1 267 ? -21.360 -1.189 -7.340 1.00 80.25 267 ALA A C 1
ATOM 2019 O O . ALA A 1 267 ? -22.324 -1.869 -7.010 1.00 80.25 267 ALA A O 1
ATOM 2020 N N . GLN A 1 268 ? -20.477 -0.756 -6.438 1.00 77.81 268 GLN A N 1
ATOM 2021 C CA . GLN A 1 268 ? -20.537 -1.117 -5.018 1.00 77.81 268 GLN A CA 1
ATOM 2022 C C . GLN A 1 268 ? -21.763 -0.564 -4.292 1.00 77.81 268 GLN A C 1
ATOM 2024 O O . GLN A 1 268 ? -22.238 -1.189 -3.351 1.00 77.81 268 GLN A O 1
ATOM 2029 N N . ALA A 1 269 ? -22.281 0.599 -4.697 1.00 79.19 269 ALA A N 1
ATOM 2030 C CA . ALA A 1 269 ? -23.491 1.164 -4.099 1.00 79.19 269 ALA A CA 1
ATOM 2031 C C . ALA A 1 269 ? -24.736 0.288 -4.341 1.00 79.19 269 ALA A C 1
ATOM 2033 O O . ALA A 1 269 ? -25.731 0.429 -3.627 1.00 79.19 269 ALA A O 1
ATOM 2034 N N . GLU A 1 270 ? -24.686 -0.604 -5.333 1.00 75.94 270 GLU A N 1
ATOM 2035 C CA . GLU A 1 270 ? -25.728 -1.595 -5.616 1.00 75.94 270 GLU A CA 1
ATOM 2036 C C . GLU A 1 270 ? -25.517 -2.916 -4.850 1.00 75.94 270 GLU A C 1
ATOM 2038 O O . GLU A 1 270 ? -26.450 -3.715 -4.732 1.00 75.94 270 GLU A O 1
ATOM 2043 N N . GLU A 1 271 ? -24.327 -3.136 -4.281 1.00 70.06 271 GLU A N 1
ATOM 2044 C CA . GLU A 1 271 ? -23.946 -4.347 -3.552 1.00 70.06 271 GLU A CA 1
ATOM 2045 C C . GLU A 1 271 ? -23.970 -4.172 -2.020 1.00 70.06 271 GLU A C 1
ATOM 2047 O O . GLU A 1 271 ? -24.094 -3.075 -1.478 1.00 70.06 271 GLU A O 1
ATOM 2052 N N . ALA A 1 272 ? -23.880 -5.287 -1.283 1.00 60.16 272 ALA A N 1
ATOM 2053 C CA . ALA A 1 272 ? -24.001 -5.298 0.178 1.00 60.16 272 ALA A CA 1
ATOM 2054 C C . ALA A 1 272 ? -22.711 -4.915 0.935 1.00 60.16 272 ALA A C 1
ATOM 2056 O O . ALA A 1 272 ? -22.788 -4.643 2.135 1.00 60.16 272 ALA A O 1
ATOM 2057 N N . ALA A 1 273 ? -21.539 -4.902 0.284 1.00 66.69 273 ALA A N 1
ATOM 2058 C CA . ALA A 1 273 ? -20.263 -4.565 0.922 1.00 66.69 273 ALA A CA 1
ATOM 2059 C C . ALA A 1 273 ? -19.327 -3.782 -0.027 1.00 66.69 273 ALA A C 1
ATOM 2061 O O . ALA A 1 273 ? -19.117 -4.220 -1.156 1.00 66.69 273 ALA A O 1
ATOM 2062 N N . PRO A 1 274 ? -18.730 -2.655 0.412 1.00 79.31 274 PRO A N 1
ATOM 2063 C CA . PRO A 1 274 ? -17.833 -1.861 -0.425 1.00 79.31 274 PRO A CA 1
ATOM 2064 C C . PRO A 1 274 ? -16.464 -2.534 -0.595 1.00 79.31 274 PRO A C 1
ATOM 2066 O O . PRO A 1 274 ? -15.828 -2.934 0.387 1.00 79.31 274 PRO A O 1
ATOM 2069 N N . ALA A 1 275 ? -15.974 -2.591 -1.834 1.00 88.00 275 ALA A N 1
ATOM 2070 C CA . ALA A 1 275 ? -14.654 -3.125 -2.154 1.00 88.00 275 ALA A CA 1
ATOM 2071 C C . ALA A 1 275 ? -13.525 -2.170 -1.741 1.00 88.00 275 ALA A C 1
ATOM 2073 O O . ALA A 1 275 ? -13.676 -0.946 -1.763 1.00 88.00 275 ALA A O 1
ATOM 2074 N N . TRP A 1 276 ? -12.396 -2.737 -1.329 1.00 94.12 276 TRP A N 1
ATOM 2075 C CA . TRP A 1 276 ? -11.167 -2.032 -0.999 1.00 94.12 276 TRP A CA 1
ATOM 2076 C C . TRP A 1 276 ? -10.461 -1.562 -2.264 1.00 94.12 276 TRP A C 1
ATOM 2078 O O . TRP A 1 276 ? -10.218 -2.365 -3.156 1.00 94.12 276 TRP A O 1
ATOM 2088 N N . ASN A 1 277 ? -10.098 -0.289 -2.347 1.00 95.75 277 ASN A N 1
ATOM 2089 C CA . ASN A 1 277 ? -9.412 0.278 -3.505 1.00 95.75 277 ASN A CA 1
ATOM 2090 C C . ASN A 1 277 ? -7.917 0.423 -3.199 1.00 95.75 277 ASN A C 1
ATOM 2092 O O . ASN A 1 277 ? -7.515 1.343 -2.487 1.00 95.75 277 ASN A O 1
ATOM 2096 N N . ILE A 1 278 ? -7.095 -0.479 -3.733 1.00 97.56 278 ILE A N 1
ATOM 2097 C CA . ILE A 1 278 ? -5.640 -0.487 -3.532 1.00 97.56 278 ILE A CA 1
ATOM 2098 C C . ILE A 1 278 ? -4.971 -0.005 -4.814 1.00 97.56 278 ILE A C 1
ATOM 2100 O O . ILE A 1 278 ? -5.088 -0.646 -5.858 1.00 97.56 278 ILE A O 1
ATOM 2104 N N . ALA A 1 279 ? -4.255 1.112 -4.742 1.00 97.44 279 ALA A N 1
ATOM 2105 C CA . ALA A 1 279 ? -3.465 1.614 -5.857 1.00 97.44 279 ALA A CA 1
ATOM 2106 C C . ALA A 1 279 ? -1.986 1.281 -5.666 1.00 97.44 279 ALA A C 1
ATOM 2108 O O . ALA A 1 279 ? -1.480 1.267 -4.544 1.00 97.44 279 ALA A O 1
ATOM 2109 N N . PHE A 1 280 ? -1.275 1.031 -6.758 1.00 97.56 280 PHE A N 1
ATOM 2110 C CA . PHE A 1 280 ? 0.163 0.838 -6.721 1.00 97.56 280 PHE A CA 1
ATOM 2111 C C . PHE A 1 280 ? 0.853 1.377 -7.969 1.00 97.56 280 PHE A C 1
ATOM 2113 O O . PHE A 1 280 ? 0.306 1.352 -9.072 1.00 97.56 280 PHE A O 1
ATOM 2120 N N . ALA A 1 281 ? 2.064 1.879 -7.770 1.00 96.62 281 ALA A N 1
ATOM 2121 C CA . ALA A 1 281 ? 2.947 2.395 -8.808 1.00 96.62 281 ALA A CA 1
ATOM 2122 C C . ALA A 1 281 ? 4.389 2.008 -8.483 1.00 96.62 281 ALA A C 1
ATOM 2124 O O . ALA A 1 281 ? 4.656 1.527 -7.387 1.00 96.62 281 ALA A O 1
ATOM 2125 N N . HIS A 1 282 ? 5.328 2.192 -9.407 1.00 95.94 282 HIS A N 1
ATOM 2126 C CA . HIS A 1 282 ? 6.715 1.869 -9.092 1.00 95.94 282 HIS A CA 1
ATOM 2127 C C . HIS A 1 282 ? 7.363 2.945 -8.221 1.00 95.94 282 HIS A C 1
ATOM 2129 O O . HIS A 1 282 ? 7.719 2.680 -7.075 1.00 95.94 282 HIS A O 1
ATOM 2135 N N . GLN A 1 283 ? 7.460 4.182 -8.715 1.00 93.31 283 GLN A N 1
ATOM 2136 C CA . GLN A 1 283 ? 8.084 5.250 -7.937 1.00 93.31 283 GLN A CA 1
ATOM 2137 C C . GLN A 1 283 ? 7.132 5.731 -6.825 1.00 93.31 283 GLN A C 1
ATOM 2139 O O . GLN A 1 283 ? 5.917 5.789 -7.025 1.00 93.31 283 GLN A O 1
ATOM 2144 N N . PRO A 1 284 ? 7.618 6.083 -5.632 1.00 93.31 284 PRO A N 1
ATOM 2145 C CA . PRO A 1 284 ? 6.741 6.528 -4.561 1.00 93.31 284 PRO A CA 1
ATOM 2146 C C . PRO A 1 284 ? 6.218 7.951 -4.808 1.00 93.31 284 PRO A C 1
ATOM 2148 O O . PRO A 1 284 ? 7.022 8.867 -5.005 1.00 93.31 284 PRO A O 1
ATOM 2151 N N . PRO A 1 285 ? 4.896 8.203 -4.692 1.00 91.19 285 PRO A N 1
ATOM 2152 C CA . PRO A 1 285 ? 4.361 9.566 -4.619 1.00 91.19 285 PRO A CA 1
ATOM 2153 C C . PRO A 1 285 ? 5.038 10.387 -3.519 1.00 91.19 285 PRO A C 1
ATOM 2155 O O . PRO A 1 285 ? 5.340 11.564 -3.708 1.00 91.19 285 PRO A O 1
ATOM 2158 N N . PHE A 1 286 ? 5.320 9.737 -2.387 1.00 89.12 286 PHE A N 1
ATOM 2159 C CA . PHE A 1 286 ? 5.948 10.328 -1.215 1.00 89.12 286 PHE A CA 1
ATOM 2160 C C . PHE A 1 286 ? 7.031 9.405 -0.655 1.00 89.12 286 PHE A C 1
ATOM 2162 O O . PHE A 1 286 ? 6.815 8.207 -0.493 1.00 89.12 286 PHE A O 1
ATOM 2169 N N . THR A 1 287 ? 8.189 9.968 -0.320 1.00 88.75 287 THR A N 1
ATOM 2170 C CA . THR A 1 287 ? 9.282 9.297 0.394 1.00 88.75 287 THR A CA 1
ATOM 2171 C C . THR A 1 287 ? 10.112 10.324 1.164 1.00 88.75 287 THR A C 1
ATOM 2173 O O . THR A 1 287 ? 10.238 11.478 0.747 1.00 88.75 287 THR A O 1
ATOM 2176 N N . THR A 1 288 ? 10.720 9.911 2.276 1.00 85.06 288 THR A N 1
ATOM 2177 C CA . THR A 1 288 ? 11.678 10.739 3.031 1.00 85.06 288 THR A CA 1
ATOM 2178 C C . THR A 1 288 ? 13.143 10.460 2.670 1.00 85.06 288 THR A C 1
ATOM 2180 O O . THR A 1 288 ? 14.049 11.125 3.174 1.00 85.06 288 THR A O 1
ATOM 2183 N N . SER A 1 289 ? 13.409 9.530 1.747 1.00 82.88 289 SER A N 1
ATOM 2184 C CA . SER A 1 289 ? 14.756 9.093 1.343 1.00 82.88 289 SER A CA 1
ATOM 2185 C C . SER A 1 289 ? 15.458 10.025 0.341 1.00 82.88 289 SER A C 1
ATOM 2187 O O . SER A 1 289 ? 16.103 9.547 -0.582 1.00 82.88 289 SER A O 1
ATOM 2189 N N . GLY A 1 290 ? 15.299 11.348 0.428 1.00 77.88 290 GLY A N 1
ATOM 2190 C CA . GLY A 1 290 ? 15.746 12.268 -0.635 1.00 77.88 290 GLY A CA 1
ATOM 2191 C C . GLY A 1 290 ? 17.206 12.070 -1.099 1.00 77.88 290 GLY A C 1
ATOM 2192 O O . GLY A 1 290 ? 18.068 11.656 -0.324 1.00 77.88 290 GLY A O 1
ATOM 2193 N N . LYS A 1 291 ? 17.510 12.415 -2.364 1.00 76.94 291 LYS A N 1
ATOM 2194 C CA . LYS A 1 291 ? 18.827 12.206 -3.022 1.00 76.94 291 LYS A CA 1
ATOM 2195 C C . LYS A 1 291 ? 20.042 12.698 -2.235 1.00 76.94 291 LYS A C 1
ATOM 2197 O O . LYS A 1 291 ? 21.128 12.141 -2.357 1.00 76.94 291 LYS A O 1
ATOM 2202 N N . GLN A 1 292 ? 19.879 13.734 -1.421 1.00 67.00 292 GLN A N 1
ATOM 2203 C CA . GLN A 1 292 ? 20.914 14.262 -0.531 1.00 67.00 292 GLN A CA 1
ATOM 2204 C C . GLN A 1 292 ? 21.396 13.255 0.527 1.00 67.00 292 GLN A C 1
ATOM 2206 O O . GLN A 1 292 ? 22.477 13.429 1.085 1.00 67.00 292 GLN A O 1
ATOM 2211 N N . TYR A 1 293 ? 20.610 12.211 0.787 1.00 70.12 293 TYR A N 1
ATOM 2212 C CA . TYR A 1 293 ? 20.939 11.093 1.664 1.00 70.12 293 TYR A CA 1
ATOM 2213 C C . TYR A 1 293 ? 21.291 9.831 0.865 1.00 70.12 293 TYR A C 1
ATOM 2215 O O . TYR A 1 293 ? 21.384 8.760 1.437 1.00 70.12 293 TYR A O 1
ATOM 2223 N N . GLY A 1 294 ? 21.477 9.919 -0.454 1.00 69.50 294 GLY A N 1
ATOM 2224 C CA . GLY A 1 294 ? 21.747 8.742 -1.282 1.00 69.50 294 GLY A CA 1
ATOM 2225 C C . GLY A 1 294 ? 20.539 7.822 -1.485 1.00 69.50 294 GLY A C 1
ATOM 2226 O O . GLY A 1 294 ? 20.736 6.658 -1.800 1.00 69.50 294 GLY A O 1
ATOM 2227 N N . GLY A 1 295 ? 19.309 8.312 -1.293 1.00 80.56 295 GLY A N 1
ATOM 2228 C CA . GLY A 1 295 ? 18.092 7.607 -1.713 1.00 80.56 295 GLY A CA 1
ATOM 2229 C C . GLY A 1 295 ? 17.397 8.284 -2.903 1.00 80.56 295 GLY A C 1
ATOM 2230 O O . GLY A 1 295 ? 18.013 9.048 -3.652 1.00 80.56 295 GLY A O 1
ATOM 2231 N N . HIS A 1 296 ? 16.095 8.032 -3.068 1.00 83.38 296 HIS A N 1
ATOM 2232 C CA . HIS A 1 296 ? 15.283 8.589 -4.156 1.00 83.38 296 HIS A CA 1
ATOM 2233 C C . HIS A 1 296 ? 14.300 9.646 -3.635 1.00 83.38 296 HIS A C 1
ATOM 2235 O O . HIS A 1 296 ? 13.849 9.604 -2.490 1.00 83.38 296 HIS A O 1
ATOM 2241 N N . SER A 1 297 ? 13.998 10.639 -4.472 1.00 83.69 297 SER A N 1
ATOM 2242 C CA . SER A 1 297 ? 13.039 11.704 -4.154 1.00 83.69 297 SER A CA 1
ATOM 2243 C C . SER A 1 297 ? 11.605 11.260 -4.437 1.00 83.69 297 SER A C 1
ATOM 2245 O O . SER A 1 297 ? 11.384 10.432 -5.315 1.00 83.69 297 SER A O 1
ATOM 2247 N N . SER A 1 298 ? 10.642 11.878 -3.749 1.00 85.88 298 SER A N 1
ATOM 2248 C CA . SER A 1 298 ? 9.215 11.770 -4.062 1.00 85.88 298 SER A CA 1
ATOM 2249 C C . SER A 1 298 ? 8.926 12.091 -5.527 1.00 85.88 298 SER A C 1
ATOM 2251 O O . SER A 1 298 ? 9.467 13.052 -6.087 1.00 85.88 298 SER A O 1
ATOM 2253 N N . THR A 1 299 ? 8.007 11.345 -6.126 1.00 86.38 299 THR A N 1
ATOM 2254 C CA . THR A 1 299 ? 7.488 11.617 -7.465 1.00 86.38 299 THR A CA 1
ATOM 2255 C C . THR A 1 299 ? 6.392 12.677 -7.371 1.00 86.38 299 THR A C 1
ATOM 2257 O O . THR A 1 299 ? 5.206 12.365 -7.394 1.00 86.38 299 THR A O 1
ATOM 2260 N N . GLY A 1 300 ? 6.792 13.950 -7.249 1.00 79.00 300 GLY A N 1
ATOM 2261 C CA . GLY A 1 300 ? 5.889 15.076 -6.943 1.00 79.00 300 GLY A CA 1
ATOM 2262 C C . GLY A 1 300 ? 4.678 15.222 -7.874 1.00 79.00 300 GLY A C 1
ATOM 2263 O O . GLY A 1 300 ? 3.576 15.519 -7.430 1.00 79.00 300 GLY A O 1
ATOM 2264 N N . TYR A 1 301 ? 4.842 14.909 -9.160 1.00 76.75 301 TYR A N 1
ATOM 2265 C CA . TYR A 1 301 ? 3.750 14.928 -10.145 1.00 76.75 301 TYR A CA 1
ATOM 2266 C C . TYR A 1 301 ? 2.761 13.769 -10.023 1.00 76.75 301 TYR A C 1
ATOM 2268 O O . TYR A 1 301 ? 1.805 13.676 -10.787 1.00 76.75 301 TYR A O 1
ATOM 2276 N N . PHE A 1 302 ? 2.987 12.868 -9.078 1.00 83.50 302 PHE A N 1
ATOM 2277 C CA . PHE A 1 302 ? 2.208 11.658 -8.887 1.00 83.50 302 PHE A CA 1
ATOM 2278 C C . PHE A 1 302 ? 1.513 11.627 -7.518 1.00 83.50 302 PHE A C 1
ATOM 2280 O O . PHE A 1 302 ? 1.194 10.569 -6.986 1.00 83.50 302 PHE A O 1
ATOM 2287 N N . GLN A 1 303 ? 1.264 12.810 -6.952 1.00 87.75 303 GLN A N 1
ATOM 2288 C CA . GLN A 1 303 ? 0.653 13.044 -5.639 1.00 87.75 303 GLN A CA 1
ATOM 2289 C C . GLN A 1 303 ? -0.834 13.430 -5.757 1.00 87.75 303 GLN A C 1
ATOM 2291 O O . GLN A 1 303 ? -1.316 14.328 -5.080 1.00 87.75 303 GLN A O 1
ATOM 2296 N N . PHE A 1 304 ? -1.572 12.801 -6.679 1.00 89.69 304 PHE A N 1
ATOM 2297 C CA . PHE A 1 304 ? -2.956 13.186 -7.001 1.00 89.69 304 PHE A CA 1
ATOM 2298 C C . PHE A 1 304 ? -4.030 12.280 -6.383 1.00 89.69 304 PHE A C 1
ATOM 2300 O O . PHE A 1 304 ? -5.215 12.525 -6.607 1.00 89.69 304 PHE A O 1
ATOM 2307 N N . PHE A 1 305 ? -3.655 11.223 -5.654 1.00 92.06 305 PHE A N 1
ATOM 2308 C CA . PHE A 1 305 ? -4.589 10.188 -5.188 1.00 92.06 305 PHE A CA 1
ATOM 2309 C C . PHE A 1 305 ? -5.735 10.756 -4.351 1.00 92.06 305 PHE A C 1
ATOM 2311 O O . PHE A 1 305 ? -6.891 10.443 -4.629 1.00 92.06 305 PHE A O 1
ATOM 2318 N N . ASP A 1 306 ? -5.435 11.651 -3.413 1.00 87.44 306 ASP A N 1
ATOM 2319 C CA . ASP A 1 306 ? -6.433 12.300 -2.561 1.00 87.44 306 ASP A CA 1
ATOM 2320 C C . ASP A 1 306 ? -7.388 13.198 -3.351 1.00 87.44 306 ASP A C 1
ATOM 2322 O O . ASP A 1 306 ? -8.612 13.134 -3.194 1.00 87.44 306 ASP A O 1
ATOM 2326 N N . THR A 1 307 ? -6.845 13.976 -4.291 1.00 87.81 307 THR A N 1
ATOM 2327 C CA . THR A 1 307 ? -7.649 14.840 -5.168 1.00 87.81 307 THR A CA 1
ATOM 2328 C C . THR A 1 307 ? -8.548 14.019 -6.097 1.00 87.81 307 THR A C 1
ATOM 2330 O O . THR A 1 307 ? -9.721 14.358 -6.291 1.00 87.81 307 THR A O 1
ATOM 2333 N N . VAL A 1 308 ? -8.033 12.919 -6.652 1.00 91.06 308 VAL A N 1
ATOM 2334 C CA . VAL A 1 308 ? -8.803 12.011 -7.513 1.00 91.06 308 VAL A CA 1
ATOM 2335 C C . VAL A 1 308 ? -9.875 11.275 -6.718 1.00 91.06 308 VAL A C 1
ATOM 2337 O O . VAL A 1 308 ? -11.012 11.212 -7.180 1.00 91.06 308 VAL A O 1
ATOM 2340 N N . ALA A 1 309 ? -9.560 10.771 -5.524 1.00 90.75 309 ALA A N 1
ATOM 2341 C CA . ALA A 1 309 ? -10.516 10.118 -4.632 1.00 90.75 309 ALA A CA 1
ATOM 2342 C C . ALA A 1 309 ? -11.689 11.058 -4.298 1.00 90.75 309 ALA A C 1
ATOM 2344 O O . ALA A 1 309 ? -12.857 10.718 -4.521 1.00 90.75 309 ALA A O 1
ATOM 2345 N N . ALA A 1 310 ? -11.384 12.292 -3.881 1.00 88.94 310 ALA A N 1
ATOM 2346 C CA . ALA A 1 310 ? -12.389 13.316 -3.609 1.00 88.94 310 ALA A CA 1
ATOM 2347 C C . ALA A 1 310 ? -13.255 13.629 -4.844 1.00 88.94 310 ALA A C 1
ATOM 2349 O O . ALA A 1 310 ? -14.483 13.680 -4.743 1.00 88.94 310 ALA A O 1
ATOM 2350 N N . SER A 1 311 ? -12.634 13.777 -6.019 1.00 89.69 311 SER A N 1
ATOM 2351 C CA . SER A 1 311 ? -13.333 14.074 -7.280 1.00 89.69 311 SER A CA 1
ATOM 2352 C C . SER A 1 311 ? -14.216 12.914 -7.751 1.00 89.69 311 SER A C 1
ATOM 2354 O O . SER A 1 311 ? -15.341 13.128 -8.203 1.00 89.69 311 SER A O 1
ATOM 2356 N N . ALA A 1 312 ? -13.748 11.675 -7.584 1.00 90.38 312 ALA A N 1
ATOM 2357 C CA . ALA A 1 312 ? -14.499 10.457 -7.878 1.00 90.38 312 ALA A CA 1
ATOM 2358 C C . ALA A 1 312 ? -15.598 10.160 -6.841 1.00 90.38 312 ALA A C 1
ATOM 2360 O O . ALA A 1 312 ? -16.428 9.274 -7.072 1.00 90.38 312 ALA A O 1
ATOM 2361 N N . GLN A 1 313 ? -15.615 10.894 -5.717 1.00 90.62 313 GLN A N 1
ATOM 2362 C CA . GLN A 1 313 ? -16.447 10.632 -4.539 1.00 90.62 313 GLN A CA 1
ATOM 2363 C C . GLN A 1 313 ? -16.293 9.193 -4.034 1.00 90.62 313 GLN A C 1
ATOM 2365 O O . GLN A 1 313 ? -17.274 8.539 -3.676 1.00 90.62 313 GLN A O 1
ATOM 2370 N N . ALA A 1 314 ? -15.066 8.693 -4.064 1.00 90.06 314 ALA A N 1
ATOM 2371 C CA . ALA A 1 314 ? -14.693 7.328 -3.738 1.00 90.06 314 ALA A CA 1
ATOM 2372 C C . ALA A 1 314 ? -13.427 7.349 -2.879 1.00 90.06 314 ALA A C 1
ATOM 2374 O O . ALA A 1 314 ? -12.739 8.363 -2.815 1.00 90.06 314 ALA A O 1
ATOM 2375 N N . ASN A 1 315 ? -13.107 6.238 -2.224 1.00 90.94 315 ASN A N 1
ATOM 2376 C CA . ASN A 1 315 ? -11.886 6.142 -1.430 1.00 90.94 315 ASN A CA 1
ATOM 2377 C C . ASN A 1 315 ? -10.776 5.469 -2.228 1.00 90.94 315 ASN A C 1
ATOM 2379 O O . ASN A 1 315 ? -11.042 4.526 -2.969 1.00 90.94 315 ASN A O 1
ATOM 2383 N N . VAL A 1 316 ? -9.539 5.900 -2.016 1.00 94.25 316 VAL A N 1
ATOM 2384 C CA . VAL A 1 316 ? -8.355 5.064 -2.227 1.00 94.25 316 VAL A CA 1
ATOM 2385 C C . VAL A 1 316 ? -7.922 4.632 -0.835 1.00 94.25 316 VAL A C 1
ATOM 2387 O O . VAL A 1 316 ? -7.665 5.472 0.017 1.00 94.25 316 VAL A O 1
ATOM 2390 N N . ASP A 1 317 ? -7.933 3.333 -0.564 1.00 95.31 317 ASP A N 1
ATOM 2391 C CA . ASP A 1 317 ? -7.784 2.833 0.801 1.00 95.31 317 ASP A CA 1
ATOM 2392 C C . ASP A 1 317 ? -6.304 2.625 1.177 1.00 95.31 317 ASP A C 1
ATOM 2394 O O . ASP A 1 317 ? -5.945 2.751 2.348 1.00 95.31 317 ASP A O 1
ATOM 2398 N N . LEU A 1 318 ? -5.445 2.346 0.189 1.00 97.50 318 LEU A N 1
ATOM 2399 C CA . LEU A 1 318 ? -4.012 2.079 0.345 1.00 97.50 318 LEU A CA 1
ATOM 2400 C C . LEU A 1 318 ? -3.261 2.419 -0.950 1.00 97.50 318 LEU A C 1
ATOM 2402 O O . LEU A 1 318 ? -3.723 2.058 -2.035 1.00 97.50 318 LEU A O 1
ATOM 2406 N N . VAL A 1 319 ? -2.092 3.056 -0.833 1.00 97.56 319 VAL A N 1
ATOM 2407 C CA . VAL A 1 319 ? -1.167 3.285 -1.956 1.00 97.56 319 VAL A CA 1
ATOM 2408 C C . VAL A 1 319 ? 0.162 2.582 -1.684 1.00 97.56 319 VAL A C 1
ATOM 2410 O O . VAL A 1 319 ? 0.777 2.796 -0.639 1.00 97.56 319 VAL A O 1
ATOM 2413 N N . LEU A 1 320 ? 0.609 1.750 -2.625 1.00 98.38 320 LEU A N 1
ATOM 2414 C CA . LEU A 1 320 ? 1.857 0.984 -2.542 1.00 98.38 320 LEU A CA 1
ATOM 2415 C C . LEU A 1 320 ? 2.863 1.425 -3.610 1.00 98.38 320 LEU A C 1
ATOM 2417 O O . LEU A 1 320 ? 2.479 1.751 -4.734 1.00 98.38 320 LEU A O 1
ATOM 2421 N N . SER A 1 321 ? 4.154 1.379 -3.289 1.00 97.94 321 SER A N 1
ATOM 2422 C CA . SER A 1 321 ? 5.221 1.641 -4.260 1.00 97.94 321 SER A CA 1
ATOM 2423 C C . SER A 1 321 ? 6.533 0.918 -3.965 1.00 97.94 321 SER A C 1
ATOM 2425 O O . SER A 1 321 ? 6.744 0.475 -2.841 1.00 97.94 321 SER A O 1
ATOM 2427 N N . GLY A 1 322 ? 7.415 0.814 -4.960 1.00 96.56 322 GLY A N 1
ATOM 2428 C CA . GLY A 1 322 ? 8.792 0.313 -4.853 1.00 96.56 322 GLY A CA 1
ATOM 2429 C C . GLY A 1 322 ? 9.820 1.448 -4.969 1.00 96.56 322 GLY A C 1
ATOM 2430 O O . GLY A 1 322 ? 9.662 2.488 -4.317 1.00 96.56 322 GLY A O 1
ATOM 2431 N N . HIS A 1 323 ? 10.833 1.252 -5.817 1.00 95.38 323 HIS A N 1
ATOM 2432 C CA . HIS A 1 323 ? 11.875 2.179 -6.293 1.00 95.38 323 HIS A CA 1
ATOM 2433 C C . HIS A 1 323 ? 12.879 2.654 -5.240 1.00 95.38 323 HIS A C 1
ATOM 2435 O O . HIS A 1 323 ? 14.086 2.683 -5.448 1.00 95.38 323 HIS A O 1
ATOM 2441 N N . VAL A 1 324 ? 12.398 3.093 -4.079 1.00 92.94 324 VAL A N 1
ATOM 2442 C CA . VAL A 1 324 ? 13.286 3.395 -2.959 1.00 92.94 324 VAL A CA 1
ATOM 2443 C C . VAL A 1 324 ? 13.626 2.076 -2.289 1.00 92.94 324 VAL A C 1
ATOM 2445 O O . VAL A 1 324 ? 12.726 1.432 -1.746 1.00 92.94 324 VAL A O 1
ATOM 2448 N N . HIS A 1 325 ? 14.915 1.733 -2.232 1.00 93.19 325 HIS A N 1
ATOM 2449 C CA . HIS A 1 325 ? 15.424 0.527 -1.566 1.00 93.19 325 HIS A CA 1
ATOM 2450 C C . HIS A 1 325 ? 15.349 0.590 -0.032 1.00 93.19 325 HIS A C 1
ATOM 2452 O O . HIS A 1 325 ? 16.343 0.485 0.687 1.00 93.19 325 HIS A O 1
ATOM 2458 N N . ALA A 1 326 ? 14.146 0.823 0.476 1.00 92.06 326 ALA A N 1
ATOM 2459 C CA . ALA A 1 326 ? 13.762 0.819 1.871 1.00 92.06 326 ALA A CA 1
ATOM 2460 C C . ALA A 1 326 ? 12.269 0.482 1.995 1.00 92.06 326 ALA A C 1
ATOM 2462 O O . ALA A 1 326 ? 11.483 0.626 1.055 1.00 92.06 326 ALA A O 1
ATOM 2463 N N . TYR A 1 327 ? 11.873 0.073 3.192 1.00 95.00 327 TYR A N 1
ATOM 2464 C CA . TYR A 1 327 ? 10.485 0.093 3.611 1.00 95.00 327 TYR A CA 1
ATOM 2465 C C . TYR A 1 327 ? 10.165 1.441 4.252 1.00 95.00 327 TYR A C 1
ATOM 2467 O O . TYR A 1 327 ? 10.926 1.894 5.105 1.00 95.00 327 TYR A O 1
ATOM 2475 N N . GLN A 1 328 ? 9.035 2.056 3.904 1.00 93.44 328 GLN A N 1
ATOM 2476 C CA . GLN A 1 328 ? 8.485 3.218 4.605 1.00 93.44 328 GLN A CA 1
ATOM 2477 C C . GLN A 1 328 ? 6.970 3.122 4.689 1.00 93.44 328 GLN A C 1
ATOM 2479 O O . GLN A 1 328 ? 6.328 2.783 3.702 1.00 93.44 328 GLN A O 1
ATOM 2484 N N . ARG A 1 329 ? 6.391 3.531 5.816 1.00 93.69 329 ARG A N 1
ATOM 2485 C CA . ARG A 1 329 ? 4.964 3.849 5.923 1.00 93.69 329 ARG A CA 1
ATOM 2486 C C . ARG A 1 329 ? 4.794 5.316 6.282 1.00 93.69 329 ARG A C 1
ATOM 2488 O O . ARG A 1 329 ? 5.362 5.789 7.270 1.00 93.69 329 ARG A O 1
ATOM 2495 N N . LEU A 1 330 ? 4.007 6.016 5.479 1.00 90.00 330 LEU A N 1
ATOM 2496 C CA . LEU A 1 330 ? 3.740 7.446 5.559 1.00 90.00 330 LEU A CA 1
ATOM 2497 C C . LEU A 1 330 ? 2.225 7.662 5.690 1.00 90.00 330 LEU A C 1
ATOM 2499 O O . LEU A 1 330 ? 1.436 6.935 5.087 1.00 90.00 330 LEU A O 1
ATOM 2503 N N . HIS A 1 331 ? 1.822 8.662 6.469 1.00 86.38 331 HIS A N 1
ATOM 2504 C CA . HIS A 1 331 ? 0.427 9.083 6.632 1.00 86.38 331 HIS A CA 1
ATOM 2505 C C . HIS A 1 331 ? 0.310 10.603 6.522 1.00 86.38 331 HIS A C 1
ATOM 2507 O O . HIS A 1 331 ? 1.298 11.315 6.706 1.00 86.38 331 HIS A O 1
ATOM 2513 N N . TYR A 1 332 ? -0.913 11.093 6.293 1.00 80.19 332 TYR A N 1
ATOM 2514 C CA . TYR A 1 332 ? -1.239 12.524 6.257 1.00 80.19 332 TYR A CA 1
ATOM 2515 C C . TYR A 1 332 ? -0.360 13.333 5.302 1.00 80.19 332 TYR A C 1
ATOM 2517 O O . TYR A 1 332 ? -0.046 14.484 5.576 1.00 80.19 332 TYR A O 1
ATOM 2525 N N . CYS A 1 333 ? 0.044 12.719 4.194 1.00 78.75 333 CYS A N 1
ATOM 2526 C CA . CYS A 1 333 ? 0.760 13.409 3.134 1.00 78.75 333 CYS A CA 1
ATOM 2527 C C . CYS A 1 333 ? -0.089 14.532 2.523 1.00 78.75 333 CYS A C 1
ATOM 2529 O O . CYS A 1 333 ? -1.272 14.605 2.824 1.00 78.75 333 CYS A O 1
ATOM 2531 N N . ASP A 1 334 ? 0.550 15.418 1.746 1.00 70.75 334 ASP A N 1
ATOM 2532 C CA . ASP A 1 334 ? -0.040 16.515 0.944 1.00 70.75 334 ASP A CA 1
ATOM 2533 C C . ASP A 1 334 ? -0.911 17.573 1.655 1.00 70.75 334 ASP A C 1
ATOM 2535 O O . ASP A 1 334 ? -1.500 18.445 1.011 1.00 70.75 334 ASP A O 1
ATOM 2539 N N . GLY A 1 335 ? -1.000 17.525 2.984 1.00 66.81 335 GLY A N 1
ATOM 2540 C CA . GLY A 1 335 ? -1.758 18.495 3.770 1.00 66.81 335 GLY A CA 1
ATOM 2541 C C . GLY A 1 335 ? -3.283 18.367 3.649 1.00 66.81 335 GLY A C 1
ATOM 2542 O O . GLY A 1 335 ? -3.995 19.112 4.330 1.00 66.81 335 GLY A O 1
ATOM 2543 N N . THR A 1 336 ? -3.823 17.417 2.872 1.00 64.31 336 THR A N 1
ATOM 2544 C CA . THR A 1 336 ? -5.280 17.222 2.694 1.00 64.31 336 THR A CA 1
ATOM 2545 C C . THR A 1 336 ? -5.979 16.615 3.916 1.00 64.31 336 THR A C 1
ATOM 2547 O O . THR A 1 336 ? -7.187 16.383 3.884 1.00 64.31 336 THR A O 1
ATOM 2550 N N . GLN A 1 337 ? -5.252 16.375 5.018 1.00 68.94 337 GLN A N 1
ATOM 2551 C CA . GLN A 1 337 ? -5.700 15.613 6.201 1.00 68.94 337 GLN A CA 1
ATOM 2552 C C . GLN A 1 337 ? -6.168 14.193 5.866 1.00 68.94 337 GLN A C 1
ATOM 2554 O O . GLN A 1 337 ? -6.770 13.519 6.709 1.00 68.94 337 GLN A O 1
ATOM 2559 N N . SER A 1 338 ? -5.898 13.729 4.648 1.00 75.44 338 SER A N 1
ATOM 2560 C CA . SER A 1 338 ? -6.358 12.437 4.204 1.00 75.44 338 SER A CA 1
ATOM 2561 C C . SER A 1 338 ? -5.693 11.317 4.999 1.00 75.44 338 SER A C 1
ATOM 2563 O O . SER A 1 338 ? -4.481 11.350 5.240 1.00 75.44 338 SER A O 1
ATOM 2565 N N . PRO A 1 339 ? -6.464 10.303 5.426 1.00 79.06 339 PRO A N 1
ATOM 2566 C CA . PRO A 1 339 ? -5.910 9.164 6.122 1.00 79.06 339 PRO A CA 1
ATOM 2567 C C . PRO A 1 339 ? -5.290 8.140 5.160 1.00 79.06 339 PRO A C 1
ATOM 2569 O O . PRO A 1 339 ? -5.012 7.044 5.626 1.00 79.06 339 PRO A O 1
ATOM 2572 N N . ILE A 1 340 ? -5.100 8.407 3.856 1.00 90.69 340 ILE A N 1
ATOM 2573 C CA . ILE A 1 340 ? -4.481 7.415 2.955 1.00 90.69 340 ILE A CA 1
ATOM 2574 C C . ILE A 1 340 ? -3.081 7.038 3.475 1.00 90.69 340 ILE A C 1
ATOM 2576 O O . ILE A 1 340 ? -2.229 7.914 3.652 1.00 90.69 340 ILE A O 1
ATOM 2580 N N . PRO A 1 341 ? -2.815 5.740 3.710 1.00 94.19 341 PRO A N 1
ATOM 2581 C CA . PRO A 1 341 ? -1.487 5.251 4.001 1.00 94.19 341 PRO A CA 1
ATOM 2582 C C . PRO A 1 341 ? -0.734 5.074 2.683 1.00 94.19 341 PRO A C 1
ATOM 2584 O O . PRO A 1 341 ? -1.197 4.384 1.769 1.00 94.19 341 PRO A O 1
ATOM 2587 N N . TYR A 1 342 ? 0.453 5.663 2.619 1.00 95.38 342 TYR A N 1
ATOM 2588 C CA . TYR A 1 342 ? 1.397 5.476 1.525 1.00 95.38 342 TYR A CA 1
ATOM 2589 C C . TYR A 1 342 ? 2.519 4.573 2.023 1.00 95.38 342 TYR A C 1
ATOM 2591 O O . TYR A 1 342 ? 3.182 4.896 3.013 1.00 95.38 342 TYR A O 1
ATOM 2599 N N . ILE A 1 343 ? 2.717 3.427 1.373 1.00 97.44 343 ILE A N 1
ATOM 2600 C CA . ILE A 1 343 ? 3.738 2.461 1.776 1.00 97.44 343 ILE A CA 1
ATOM 2601 C C . ILE A 1 343 ? 4.720 2.215 0.641 1.00 97.44 343 ILE A C 1
ATOM 2603 O O . ILE A 1 343 ? 4.357 1.737 -0.430 1.00 97.44 343 ILE A O 1
ATOM 2607 N N . VAL A 1 344 ? 5.985 2.487 0.927 1.00 97.19 344 VAL A N 1
ATOM 2608 C CA . VAL A 1 344 ? 7.123 2.195 0.064 1.00 97.19 344 VAL A CA 1
ATOM 2609 C C . VAL A 1 344 ? 7.723 0.859 0.492 1.00 97.19 344 VAL A C 1
ATOM 2611 O O . VAL A 1 344 ? 7.926 0.630 1.683 1.00 97.19 344 VAL A O 1
ATOM 2614 N N . ASN A 1 345 ? 7.975 -0.036 -0.454 1.00 97.56 345 ASN A N 1
ATOM 2615 C CA . ASN A 1 345 ? 8.535 -1.365 -0.243 1.00 97.56 345 ASN A CA 1
ATOM 2616 C C . ASN A 1 345 ? 9.401 -1.782 -1.441 1.00 97.56 345 ASN A C 1
ATOM 2618 O O . ASN A 1 345 ? 9.064 -2.718 -2.169 1.00 97.56 345 ASN A O 1
ATOM 2622 N N . GLY A 1 346 ? 10.520 -1.077 -1.628 1.00 95.75 346 GLY A N 1
ATOM 2623 C CA . GLY A 1 346 ? 11.550 -1.425 -2.615 1.00 95.75 346 GLY A CA 1
ATOM 2624 C C . GLY A 1 346 ? 12.669 -2.296 -2.041 1.00 95.75 346 GLY A C 1
ATOM 2625 O O . GLY A 1 346 ? 13.808 -2.252 -2.487 1.00 95.75 346 GLY A O 1
ATOM 2626 N N . VAL A 1 347 ? 12.386 -3.074 -0.995 1.00 93.62 347 VAL A N 1
ATOM 2627 C CA . VAL A 1 347 ? 13.371 -3.937 -0.314 1.00 93.62 347 VAL A CA 1
ATOM 2628 C C . VAL A 1 347 ? 13.236 -5.400 -0.724 1.00 93.62 347 VAL A C 1
ATOM 2630 O O . VAL A 1 347 ? 13.481 -6.312 0.070 1.00 93.62 347 VAL A O 1
ATOM 2633 N N . GLY A 1 348 ? 12.857 -5.630 -1.981 1.00 93.06 348 GLY A N 1
ATOM 2634 C CA . GLY A 1 348 ? 12.641 -6.962 -2.532 1.00 93.06 348 GLY A CA 1
ATOM 2635 C C . GLY A 1 348 ? 13.908 -7.780 -2.748 1.00 93.06 348 GLY A C 1
ATOM 2636 O O . GLY A 1 348 ? 13.807 -8.976 -3.009 1.00 93.06 348 GLY A O 1
ATOM 2637 N N . GLY A 1 349 ? 15.092 -7.177 -2.623 1.00 89.12 349 GLY A N 1
ATOM 2638 C CA . GLY A 1 349 ? 16.372 -7.865 -2.798 1.00 89.12 349 GLY A CA 1
ATOM 2639 C C . GLY A 1 349 ? 17.196 -7.409 -3.999 1.00 89.12 349 GLY A C 1
ATOM 2640 O O . GLY A 1 349 ? 18.050 -8.184 -4.433 1.00 89.12 349 GLY A O 1
ATOM 2641 N N . SER A 1 350 ? 16.931 -6.205 -4.518 1.00 86.69 350 SER A N 1
ATOM 2642 C CA . SER A 1 350 ? 17.738 -5.502 -5.520 1.00 86.69 350 SER A CA 1
ATOM 2643 C C . SER A 1 350 ? 19.240 -5.608 -5.210 1.00 86.69 350 SER A C 1
ATOM 2645 O O . SER A 1 350 ? 19.627 -5.620 -4.036 1.00 86.69 350 SER A O 1
ATOM 2647 N N . PRO A 1 351 ? 20.105 -5.717 -6.238 1.00 79.75 351 PRO A N 1
ATOM 2648 C CA . PRO A 1 351 ? 21.554 -5.700 -6.047 1.00 79.75 351 PRO A CA 1
ATOM 2649 C C . PRO A 1 351 ? 22.087 -4.329 -5.601 1.00 79.75 351 PRO A C 1
ATOM 2651 O O . PRO A 1 351 ? 23.239 -4.244 -5.181 1.00 79.75 351 PRO A O 1
ATOM 2654 N N . GLU A 1 352 ? 21.277 -3.277 -5.703 1.00 83.44 352 GLU A N 1
ATOM 2655 C CA . GLU A 1 352 ? 21.665 -1.912 -5.369 1.00 83.44 352 GLU A CA 1
ATOM 2656 C C . GLU A 1 352 ? 21.639 -1.641 -3.858 1.00 83.44 352 GLU A C 1
ATOM 2658 O O . GLU A 1 352 ? 21.010 -2.349 -3.068 1.00 83.44 352 GLU A O 1
ATOM 2663 N N . ASP A 1 353 ? 22.354 -0.593 -3.443 1.00 82.81 353 ASP A N 1
ATOM 2664 C CA . ASP A 1 353 ? 22.469 -0.242 -2.032 1.00 82.81 353 ASP A CA 1
ATOM 2665 C C . ASP A 1 353 ? 21.110 0.199 -1.442 1.00 82.81 353 ASP A C 1
ATOM 2667 O O . ASP A 1 353 ? 20.324 0.876 -2.120 1.00 82.81 353 ASP A O 1
ATOM 2671 N N . PRO A 1 354 ? 20.834 -0.119 -0.159 1.00 84.75 354 PRO A N 1
ATOM 2672 C CA . PRO A 1 354 ? 19.667 0.401 0.538 1.00 84.75 354 PRO A CA 1
ATOM 2673 C C . PRO A 1 354 ? 19.648 1.931 0.557 1.00 84.75 354 PRO A C 1
ATOM 2675 O O . PRO A 1 354 ? 20.676 2.586 0.755 1.00 84.75 354 PRO A O 1
ATOM 2678 N N . ALA A 1 355 ? 18.457 2.509 0.440 1.00 85.56 355 ALA A N 1
ATOM 2679 C CA . ALA A 1 355 ? 18.287 3.950 0.547 1.00 85.56 355 ALA A CA 1
ATOM 2680 C C . ALA A 1 355 ? 18.632 4.431 1.966 1.00 85.56 355 ALA A C 1
ATOM 2682 O O . ALA A 1 355 ? 18.302 3.771 2.955 1.00 85.56 355 ALA A O 1
ATOM 2683 N N . SER A 1 356 ? 19.255 5.610 2.082 1.00 81.00 356 SER A N 1
ATOM 2684 C CA . SER A 1 356 ? 19.493 6.227 3.396 1.00 81.00 356 SER A CA 1
ATOM 2685 C C . SER A 1 356 ? 18.500 7.347 3.706 1.00 81.00 356 SER A C 1
ATOM 2687 O O . SER A 1 356 ? 17.855 7.924 2.827 1.00 81.00 356 SER A O 1
ATOM 2689 N N . PHE A 1 357 ? 18.398 7.661 4.997 1.00 76.88 357 PHE A N 1
ATOM 2690 C CA . PHE A 1 357 ? 17.417 8.579 5.567 1.00 76.88 357 PHE A CA 1
ATOM 2691 C C . PHE A 1 357 ? 18.092 9.664 6.410 1.00 76.88 357 PHE A C 1
ATOM 2693 O O . PHE A 1 357 ? 19.183 9.430 6.946 1.00 76.88 357 PHE A O 1
ATOM 2700 N N . PRO A 1 358 ? 17.461 10.843 6.574 1.00 70.69 358 PRO A N 1
ATOM 2701 C CA . PRO A 1 358 ? 17.917 11.814 7.563 1.00 70.69 358 PRO A CA 1
ATOM 2702 C C . PRO A 1 358 ? 17.899 11.204 8.971 1.00 70.69 358 PRO A C 1
ATOM 2704 O O . PRO A 1 358 ? 17.144 10.279 9.242 1.00 70.69 358 PRO A O 1
ATOM 2707 N N . ALA A 1 359 ? 18.702 11.743 9.893 1.00 64.38 359 ALA A N 1
ATOM 2708 C CA . ALA A 1 359 ? 18.579 11.420 11.316 1.00 64.38 359 ALA A CA 1
ATOM 2709 C C . ALA A 1 359 ? 17.333 12.091 11.930 1.00 64.38 359 ALA A C 1
ATOM 2711 O O . ALA A 1 359 ? 16.926 13.163 11.480 1.00 64.38 359 ALA A O 1
ATOM 2712 N N . ILE A 1 360 ? 16.739 11.486 12.972 1.00 53.91 360 ILE A N 1
ATOM 2713 C CA . ILE A 1 360 ? 15.493 11.988 13.581 1.00 53.91 360 ILE A CA 1
ATOM 2714 C C . ILE A 1 360 ? 15.739 13.400 14.109 1.00 53.91 360 ILE A C 1
ATOM 2716 O O . ILE A 1 360 ? 16.678 13.626 14.873 1.00 53.91 360 ILE A O 1
ATOM 2720 N N . GLY A 1 361 ? 14.895 14.352 13.706 1.00 50.59 361 GLY A N 1
ATOM 2721 C CA . GLY A 1 361 ? 15.010 15.747 14.133 1.00 50.59 361 GLY A CA 1
ATOM 2722 C C . GLY A 1 361 ? 16.193 16.500 13.521 1.00 50.59 361 GLY A C 1
ATOM 2723 O O . GLY A 1 361 ? 16.491 17.611 13.967 1.00 50.59 361 GLY A O 1
ATOM 2724 N N . ALA A 1 362 ? 16.866 15.939 12.506 1.00 57.56 362 ALA A N 1
ATOM 2725 C CA . ALA A 1 362 ? 17.719 16.740 11.642 1.00 57.56 362 ALA A CA 1
ATOM 2726 C C . ALA A 1 362 ? 16.867 17.892 11.102 1.00 57.56 362 ALA A C 1
ATOM 2728 O O . ALA A 1 362 ? 15.775 17.658 10.588 1.00 57.56 362 ALA A O 1
ATOM 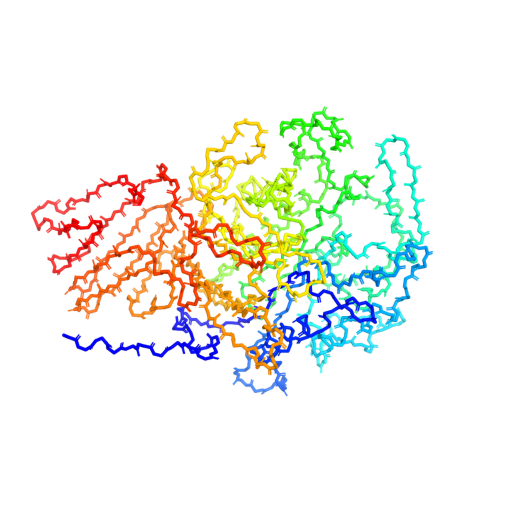2729 N N . ALA A 1 363 ? 17.336 19.131 11.290 1.00 54.94 363 ALA A N 1
ATOM 2730 C CA . ALA A 1 363 ? 16.646 20.292 10.755 1.00 54.94 363 ALA A CA 1
ATOM 2731 C C . ALA A 1 363 ? 16.471 20.059 9.257 1.00 54.94 363 ALA A C 1
ATOM 2733 O O . ALA A 1 363 ? 17.469 19.962 8.538 1.00 54.94 363 ALA A O 1
ATOM 2734 N N . ASP A 1 364 ? 15.217 19.924 8.829 1.00 54.56 364 ASP A N 1
ATOM 2735 C CA . ASP A 1 364 ? 14.882 19.891 7.423 1.00 54.56 364 ASP A CA 1
ATOM 2736 C C . ASP A 1 364 ? 15.440 21.186 6.845 1.00 54.56 364 ASP A C 1
ATOM 2738 O O . ASP A 1 364 ? 15.021 22.289 7.219 1.00 54.56 364 ASP A O 1
ATOM 2742 N N . SER A 1 365 ? 16.518 21.090 6.068 1.00 48.41 365 SER A N 1
ATOM 2743 C CA . SER A 1 365 ? 17.015 22.287 5.421 1.00 48.41 365 SER A CA 1
ATOM 2744 C C . SER A 1 365 ? 15.909 22.663 4.455 1.00 48.41 365 SER A C 1
ATOM 2746 O O . SER A 1 365 ? 15.684 21.936 3.500 1.00 48.41 365 SER A O 1
ATOM 2748 N N . SER A 1 366 ? 15.220 23.771 4.715 1.00 45.41 366 SER A N 1
ATOM 2749 C CA . SER A 1 366 ? 14.034 24.284 4.009 1.00 45.41 366 SER A CA 1
ATOM 2750 C C . SER A 1 366 ? 14.167 24.457 2.482 1.00 45.41 366 SER A C 1
ATOM 2752 O O . SER A 1 366 ? 13.292 25.017 1.832 1.00 45.41 366 SER A O 1
ATOM 2754 N N . SER A 1 367 ? 15.282 24.016 1.904 1.00 46.81 367 SER A N 1
ATOM 2755 C CA . SER A 1 367 ? 15.556 23.839 0.481 1.00 46.81 367 SER A CA 1
ATOM 2756 C C . SER A 1 367 ? 15.251 22.431 -0.050 1.00 46.81 367 SER A C 1
ATOM 2758 O O . SER A 1 367 ? 15.417 22.194 -1.245 1.00 46.81 367 SER A O 1
ATOM 2760 N N . LEU A 1 368 ? 14.904 21.476 0.812 1.00 47.75 368 LEU A N 1
ATOM 2761 C CA . LEU A 1 368 ? 14.618 20.097 0.437 1.00 47.75 368 LEU A CA 1
ATOM 2762 C C . LEU A 1 368 ? 13.124 20.020 0.159 1.00 47.75 368 LEU A C 1
ATOM 2764 O O . LEU A 1 368 ? 12.337 20.071 1.091 1.00 47.75 368 LEU A O 1
ATOM 2768 N N . GLY A 1 369 ? 12.741 19.953 -1.117 1.00 48.53 369 GLY A N 1
ATOM 2769 C CA . GLY A 1 369 ? 11.352 19.782 -1.565 1.00 48.53 369 GLY A CA 1
ATOM 2770 C C . GLY A 1 369 ? 10.770 18.415 -1.193 1.00 48.53 369 GLY A C 1
ATOM 2771 O O . GLY A 1 369 ? 10.281 17.684 -2.050 1.00 48.53 369 GLY A O 1
ATOM 2772 N N . PHE A 1 370 ? 10.900 18.026 0.072 1.00 51.56 370 PHE A N 1
ATOM 2773 C CA . PHE A 1 370 ? 9.940 17.150 0.698 1.00 51.56 370 PHE A CA 1
ATOM 2774 C C . PHE A 1 370 ? 8.613 17.896 0.690 1.00 51.56 370 PHE A C 1
ATOM 2776 O O . PHE A 1 370 ? 8.582 19.083 1.020 1.00 51.56 370 PHE A O 1
ATOM 2783 N N . SER A 1 371 ? 7.514 17.196 0.417 1.00 52.47 371 SER A N 1
ATOM 2784 C CA . SER A 1 371 ? 6.264 17.674 0.988 1.00 52.47 371 SER A CA 1
ATOM 2785 C C . SER A 1 371 ? 6.491 17.555 2.496 1.00 52.47 371 SER A C 1
ATOM 2787 O O . SER A 1 371 ? 6.465 16.445 3.038 1.00 52.47 371 SER A O 1
ATOM 2789 N N . ALA A 1 372 ? 6.807 18.664 3.165 1.00 52.94 372 ALA A N 1
ATOM 2790 C CA . ALA A 1 372 ? 7.038 18.742 4.611 1.00 52.94 372 ALA A CA 1
ATOM 2791 C C . ALA A 1 372 ? 5.820 18.262 5.435 1.00 52.94 372 ALA A C 1
ATOM 2793 O O . ALA A 1 372 ? 5.843 18.269 6.664 1.00 52.94 372 ALA A O 1
ATOM 2794 N N . ASP A 1 373 ? 4.770 17.829 4.742 1.00 66.31 373 ASP A N 1
ATOM 2795 C CA . ASP A 1 373 ? 3.463 17.490 5.253 1.00 66.31 373 ASP A CA 1
ATOM 2796 C C . ASP A 1 373 ? 3.288 15.989 5.538 1.00 66.31 373 ASP A C 1
ATOM 2798 O O . ASP A 1 373 ? 2.380 15.638 6.279 1.00 66.31 373 ASP A O 1
ATOM 2802 N N . CYS A 1 374 ? 4.152 15.086 5.048 1.00 76.81 374 CYS A N 1
ATOM 2803 C CA . CYS A 1 374 ? 4.012 13.657 5.368 1.00 76.81 374 CYS A CA 1
ATOM 2804 C C . CYS A 1 374 ? 4.498 13.323 6.786 1.00 76.81 374 CYS A C 1
ATOM 2806 O O . CYS A 1 374 ? 5.662 13.528 7.140 1.00 76.81 374 CYS A O 1
ATOM 2808 N N . ALA A 1 375 ? 3.646 12.658 7.565 1.00 78.62 375 ALA A N 1
ATOM 2809 C CA . ALA A 1 375 ? 4.045 12.003 8.799 1.00 78.62 375 ALA A CA 1
ATOM 2810 C C . ALA A 1 375 ? 4.663 10.635 8.478 1.00 78.62 375 ALA A C 1
ATOM 2812 O O . ALA A 1 375 ? 3.955 9.663 8.196 1.00 78.62 375 ALA A O 1
ATOM 2813 N N . GLN A 1 376 ? 5.992 10.541 8.536 1.00 81.75 376 GLN A N 1
ATOM 2814 C CA . GLN A 1 376 ? 6.659 9.242 8.520 1.00 81.75 376 GLN A CA 1
ATOM 2815 C C . GLN A 1 376 ? 6.261 8.486 9.789 1.00 81.75 376 GLN A C 1
ATOM 2817 O O . GLN A 1 376 ? 6.318 9.048 10.878 1.00 81.75 376 GLN A O 1
ATOM 2822 N N . ALA A 1 377 ? 5.815 7.241 9.645 1.00 81.81 377 ALA A N 1
ATOM 2823 C CA . ALA A 1 377 ? 5.349 6.412 10.753 1.00 81.81 377 ALA A CA 1
ATOM 2824 C C . ALA A 1 377 ? 6.280 5.228 11.019 1.00 81.81 377 ALA A C 1
ATOM 2826 O O . ALA A 1 377 ? 6.509 4.899 12.176 1.00 81.81 377 ALA A O 1
ATOM 2827 N N . GLN A 1 378 ? 6.828 4.624 9.962 1.00 86.31 378 GLN A N 1
ATOM 2828 C CA . GLN A 1 378 ? 7.776 3.516 10.059 1.00 86.31 378 GLN A CA 1
ATOM 2829 C C . GLN A 1 378 ? 8.775 3.569 8.908 1.00 86.31 378 GLN A C 1
ATOM 2831 O O . GLN A 1 378 ? 8.416 3.994 7.809 1.00 86.31 378 GLN A O 1
ATOM 2836 N N . THR A 1 379 ? 10.015 3.129 9.133 1.00 87.56 379 THR A N 1
ATOM 2837 C CA . THR A 1 379 ? 10.982 2.918 8.049 1.00 87.56 379 THR A CA 1
ATOM 2838 C C . THR A 1 379 ? 12.080 1.933 8.429 1.00 87.56 379 THR A C 1
ATOM 2840 O O . THR A 1 379 ? 12.457 1.819 9.595 1.00 87.56 379 THR A O 1
ATOM 2843 N N . THR A 1 380 ? 12.617 1.231 7.439 1.00 87.69 380 THR A N 1
ATOM 2844 C CA . THR A 1 380 ? 13.789 0.371 7.609 1.00 87.69 380 THR A CA 1
ATOM 2845 C C . THR A 1 380 ? 14.450 0.056 6.270 1.00 87.69 380 THR A C 1
ATOM 2847 O O . THR A 1 380 ? 13.781 0.028 5.243 1.00 87.69 380 THR A O 1
ATOM 2850 N N . GLY A 1 381 ? 15.757 -0.206 6.271 1.00 85.88 381 GLY A N 1
ATOM 2851 C CA . GLY A 1 381 ? 16.484 -0.723 5.102 1.00 85.88 381 GLY A CA 1
ATOM 2852 C C . GLY A 1 381 ? 16.610 -2.255 5.075 1.00 85.88 381 GLY A C 1
ATOM 2853 O O . GLY A 1 381 ? 17.441 -2.786 4.344 1.00 85.88 381 GLY A O 1
ATOM 2854 N N . LEU A 1 382 ? 15.877 -2.977 5.930 1.00 88.88 382 LEU A N 1
ATOM 2855 C CA . LEU A 1 382 ? 15.870 -4.444 5.933 1.00 88.88 382 LEU A CA 1
ATOM 2856 C C . LEU A 1 382 ? 15.192 -4.991 4.671 1.00 88.88 382 LEU A C 1
ATOM 2858 O O . LEU A 1 382 ? 14.204 -4.422 4.214 1.00 88.88 382 LEU A O 1
ATOM 2862 N N . TYR A 1 383 ? 15.665 -6.138 4.175 1.00 91.50 383 TYR A N 1
ATOM 2863 C CA . TYR A 1 383 ? 14.982 -6.865 3.104 1.00 91.50 383 TYR A CA 1
ATOM 2864 C C . TYR A 1 383 ? 13.639 -7.391 3.586 1.00 91.50 383 TYR A C 1
ATOM 2866 O O . TYR A 1 383 ? 13.524 -7.849 4.727 1.00 91.50 383 TYR A O 1
ATOM 2874 N N . GLY A 1 384 ? 12.628 -7.348 2.726 1.00 94.38 384 GLY A N 1
ATOM 2875 C CA . GLY A 1 384 ? 11.272 -7.623 3.161 1.00 94.38 384 GLY A CA 1
ATOM 2876 C C . GLY A 1 384 ? 10.246 -7.724 2.055 1.00 94.38 384 GLY A C 1
ATOM 2877 O O . GLY A 1 384 ? 10.520 -7.535 0.873 1.00 94.38 384 GLY A O 1
ATOM 2878 N N . PHE A 1 385 ? 9.037 -8.051 2.483 1.00 96.25 385 PHE A N 1
ATOM 2879 C CA . PHE A 1 385 ? 7.847 -8.089 1.650 1.00 96.25 385 PHE A CA 1
ATOM 2880 C C . PHE A 1 385 ? 6.612 -7.827 2.508 1.00 96.25 385 PHE A C 1
ATOM 2882 O O . PHE A 1 385 ? 6.646 -7.924 3.741 1.00 96.25 385 PHE A O 1
ATOM 2889 N N . GLN A 1 386 ? 5.507 -7.496 1.852 1.00 97.56 386 GLN A N 1
ATOM 2890 C CA . GLN A 1 386 ? 4.224 -7.296 2.510 1.00 97.56 386 GLN A CA 1
ATOM 2891 C C . GLN A 1 386 ? 3.329 -8.519 2.329 1.00 97.56 386 GLN A C 1
ATOM 2893 O O . GLN A 1 386 ? 3.280 -9.095 1.244 1.00 97.56 386 GLN A O 1
ATOM 2898 N N . ILE A 1 387 ? 2.584 -8.866 3.376 1.00 96.12 387 ILE A N 1
ATOM 2899 C CA . ILE A 1 387 ? 1.409 -9.734 3.310 1.00 96.12 387 ILE A CA 1
ATOM 2900 C C . ILE A 1 387 ? 0.195 -8.886 3.671 1.00 96.12 387 ILE A C 1
ATOM 2902 O O . ILE A 1 387 ? 0.122 -8.315 4.758 1.00 96.12 387 ILE A O 1
ATOM 2906 N N . ILE A 1 388 ? -0.751 -8.799 2.746 1.00 96.38 388 ILE A N 1
ATOM 2907 C CA . ILE A 1 388 ? -1.986 -8.040 2.880 1.00 96.38 388 ILE A CA 1
ATOM 2908 C C . ILE A 1 388 ? -3.127 -9.043 2.991 1.00 96.38 388 ILE A C 1
ATOM 2910 O O . ILE A 1 388 ? -3.472 -9.711 2.020 1.00 96.38 388 ILE A O 1
ATOM 2914 N N . LEU A 1 389 ? -3.713 -9.160 4.177 1.00 94.19 389 LEU A N 1
ATOM 2915 C CA . LEU A 1 389 ? -4.908 -9.971 4.390 1.00 94.19 389 LEU A CA 1
ATOM 2916 C C . LEU A 1 389 ? -6.126 -9.085 4.154 1.00 94.19 389 LEU A C 1
ATOM 2918 O O . LEU A 1 389 ? -6.272 -8.044 4.803 1.00 94.19 389 LEU A O 1
ATOM 2922 N N . VAL A 1 390 ? -6.990 -9.490 3.229 1.00 93.50 390 VAL A N 1
ATOM 2923 C CA . VAL A 1 390 ? -8.150 -8.699 2.826 1.00 93.50 390 VAL A CA 1
ATOM 2924 C C . VAL A 1 390 ? -9.425 -9.390 3.254 1.00 93.50 390 VAL A C 1
ATOM 2926 O O . VAL A 1 390 ? -9.679 -10.533 2.878 1.00 93.50 390 VAL A O 1
ATOM 2929 N N . GLY A 1 391 ? -10.270 -8.684 3.985 1.00 91.62 391 GLY A N 1
ATOM 2930 C CA . GLY A 1 391 ? -11.575 -9.193 4.362 1.00 91.62 391 GLY A CA 1
ATOM 2931 C C . GLY A 1 391 ? -12.633 -8.115 4.383 1.00 91.62 391 GLY A C 1
ATOM 2932 O O . GLY A 1 391 ? -12.385 -6.958 4.056 1.00 91.62 391 GLY A O 1
ATOM 2933 N N . SER A 1 392 ? -13.832 -8.498 4.802 1.00 89.25 392 SER A N 1
ATOM 2934 C CA . SER A 1 392 ? -15.035 -7.678 4.625 1.00 89.25 392 SER A CA 1
ATOM 2935 C C . SER A 1 392 ? -14.986 -6.313 5.321 1.00 89.25 392 SER A C 1
ATOM 2937 O O . SER A 1 392 ? -15.664 -5.376 4.911 1.00 89.25 392 SER A O 1
ATOM 2939 N N . THR A 1 393 ? -14.224 -6.210 6.410 1.00 91.38 393 THR A N 1
ATOM 2940 C CA . THR A 1 393 ? -14.225 -5.054 7.325 1.00 91.38 393 THR A CA 1
ATOM 2941 C C . THR A 1 393 ? -12.832 -4.544 7.666 1.00 91.38 393 THR A C 1
ATOM 2943 O O . THR A 1 393 ? -12.712 -3.467 8.249 1.00 91.38 393 THR A O 1
ATOM 2946 N N . MET A 1 394 ? -11.793 -5.293 7.288 1.00 93.88 394 MET A N 1
ATOM 2947 C CA . MET A 1 394 ? -10.402 -4.993 7.599 1.00 93.88 394 MET A CA 1
ATOM 2948 C C . MET A 1 394 ? -9.490 -5.264 6.396 1.00 93.88 394 MET A C 1
ATOM 2950 O O . MET A 1 394 ? -9.618 -6.298 5.739 1.00 93.88 394 MET A O 1
ATOM 2954 N N . LEU A 1 395 ? -8.526 -4.373 6.165 1.00 95.50 395 LEU A N 1
ATOM 2955 C CA . LEU A 1 395 ? -7.262 -4.693 5.502 1.00 95.50 395 LEU A CA 1
ATOM 2956 C C . LEU A 1 395 ? -6.176 -4.814 6.566 1.00 95.50 395 LEU A C 1
ATOM 2958 O O . LEU A 1 395 ? -5.985 -3.908 7.372 1.00 95.50 395 LEU A O 1
ATOM 2962 N N . SER A 1 396 ? -5.457 -5.928 6.570 1.00 95.50 396 SER A N 1
ATOM 2963 C CA . SER A 1 396 ? -4.326 -6.169 7.465 1.00 95.50 396 SER A CA 1
ATOM 2964 C C . SER A 1 396 ? -3.049 -6.154 6.636 1.00 95.50 396 SER A C 1
ATOM 2966 O O . SER A 1 396 ? -2.788 -7.109 5.912 1.00 95.50 396 SER A O 1
ATOM 2968 N N . VAL A 1 397 ? -2.274 -5.077 6.708 1.00 97.25 397 VAL A N 1
ATOM 2969 C CA . VAL A 1 397 ? -1.026 -4.898 5.961 1.00 97.25 397 VAL A CA 1
ATOM 2970 C C . VAL A 1 397 ? 0.148 -5.182 6.890 1.00 97.25 397 VAL A C 1
ATOM 2972 O O . VAL A 1 397 ? 0.446 -4.404 7.796 1.00 97.25 397 VAL A O 1
ATOM 2975 N N . GLN A 1 398 ? 0.809 -6.312 6.672 1.00 96.00 398 GLN A N 1
ATOM 2976 C CA . GLN A 1 398 ? 1.940 -6.773 7.470 1.00 96.00 398 GLN A CA 1
ATOM 2977 C C . GLN A 1 398 ? 3.225 -6.659 6.661 1.00 96.00 398 GLN A C 1
ATOM 2979 O O . GLN A 1 398 ? 3.305 -7.224 5.573 1.00 96.00 398 GLN A O 1
ATOM 2984 N N . PHE A 1 399 ? 4.242 -5.988 7.191 1.00 96.44 399 PHE A N 1
ATOM 2985 C CA . PHE A 1 399 ? 5.581 -5.995 6.613 1.00 96.44 399 PHE A CA 1
ATOM 2986 C C . PHE A 1 399 ? 6.477 -6.958 7.385 1.00 96.44 399 PHE A C 1
ATOM 2988 O O . PHE A 1 399 ? 6.679 -6.820 8.597 1.00 96.44 399 PHE A O 1
ATOM 2995 N N . TRP A 1 400 ? 7.015 -7.934 6.662 1.00 94.38 400 TRP A N 1
ATOM 2996 C CA . TRP A 1 400 ? 7.904 -8.952 7.192 1.00 94.38 400 TRP A CA 1
ATOM 2997 C C . TRP A 1 400 ? 9.307 -8.702 6.686 1.00 94.38 400 TRP A C 1
ATOM 2999 O O . TRP A 1 400 ? 9.532 -8.602 5.481 1.00 94.38 400 TRP A O 1
ATOM 3009 N N . ALA A 1 401 ? 10.244 -8.614 7.620 1.00 92.88 401 ALA A N 1
ATOM 3010 C CA . ALA A 1 401 ? 11.600 -8.200 7.328 1.00 92.88 401 ALA A CA 1
ATOM 3011 C C . ALA A 1 401 ? 12.615 -9.199 7.864 1.00 92.88 401 ALA A C 1
ATOM 3013 O O . ALA A 1 401 ? 12.381 -9.881 8.867 1.00 92.88 401 ALA A O 1
ATOM 3014 N N . ALA A 1 402 ? 13.766 -9.249 7.213 1.00 89.19 402 ALA A N 1
ATOM 3015 C CA . ALA A 1 402 ? 14.930 -9.961 7.693 1.00 89.19 402 ALA A CA 1
ATOM 3016 C C . ALA A 1 402 ? 16.196 -9.142 7.403 1.00 89.19 402 ALA A C 1
ATOM 3018 O O . ALA A 1 402 ? 16.316 -8.520 6.342 1.00 89.19 402 ALA A O 1
ATOM 3019 N N . PRO A 1 403 ? 17.172 -9.129 8.328 1.00 84.00 403 PRO A N 1
ATOM 3020 C CA . PRO A 1 403 ? 18.446 -8.490 8.058 1.00 84.00 403 PRO A CA 1
ATOM 3021 C C . PRO A 1 403 ? 19.160 -9.209 6.914 1.00 84.00 403 PRO A C 1
ATOM 3023 O O . PRO A 1 403 ? 19.019 -10.432 6.788 1.00 84.00 403 PRO A O 1
ATOM 3026 N N . PRO A 1 404 ? 19.978 -8.492 6.117 1.00 72.19 404 PRO A N 1
ATOM 3027 C CA . PRO A 1 404 ? 20.899 -9.156 5.213 1.00 72.19 404 PRO A CA 1
ATOM 3028 C C . PRO A 1 404 ? 21.692 -10.194 6.014 1.00 72.19 404 PRO A C 1
ATOM 3030 O O . PRO A 1 404 ? 22.191 -9.870 7.102 1.00 72.19 404 PRO A O 1
ATOM 3033 N N . PRO A 1 405 ? 21.829 -11.441 5.531 1.00 63.41 405 PRO A N 1
ATOM 3034 C CA . PRO A 1 405 ? 22.684 -12.397 6.192 1.00 63.41 405 PRO A CA 1
ATOM 3035 C C . PRO A 1 405 ? 24.067 -11.761 6.266 1.00 63.41 405 PRO A C 1
ATOM 3037 O O . PRO A 1 405 ? 24.650 -11.359 5.257 1.00 63.41 405 PRO A O 1
ATOM 3040 N N . SER A 1 406 ? 24.587 -11.635 7.489 1.00 57.38 406 SER A N 1
ATOM 3041 C CA . SER A 1 406 ? 25.995 -11.299 7.688 1.00 57.38 406 SER A CA 1
ATOM 3042 C C . SER A 1 406 ? 26.852 -12.219 6.806 1.00 57.38 406 SER A C 1
ATOM 3044 O O . SER A 1 406 ? 26.412 -13.289 6.399 1.00 57.38 406 SER A O 1
ATOM 3046 N N . LYS A 1 407 ? 28.126 -11.899 6.564 1.00 47.00 407 LYS A N 1
ATOM 3047 C CA . LYS A 1 407 ? 29.039 -12.811 5.836 1.00 47.00 407 LYS A CA 1
ATOM 3048 C C . LYS A 1 407 ? 29.116 -14.243 6.429 1.00 47.00 407 LYS A C 1
ATOM 3050 O O . LYS A 1 407 ? 29.753 -15.114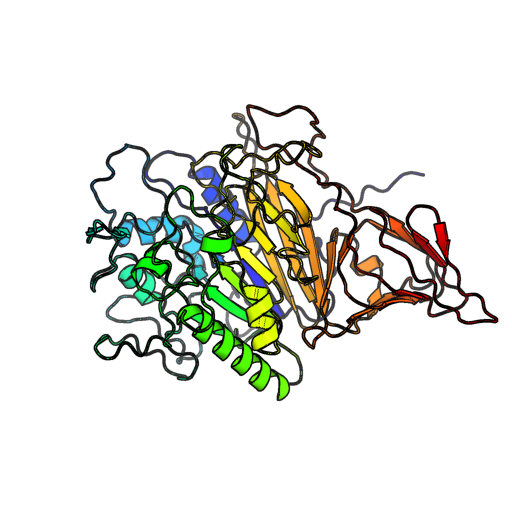 5.837 1.00 47.00 407 LYS A O 1
ATOM 3055 N N . SER A 1 408 ? 28.504 -14.503 7.592 1.00 46.09 408 SER A N 1
ATOM 3056 C CA . SER A 1 408 ? 28.280 -15.838 8.144 1.00 46.09 408 SER A CA 1
ATOM 3057 C C . SER A 1 408 ? 26.992 -16.475 7.595 1.00 46.09 408 SER A C 1
ATOM 3059 O O . SER A 1 408 ? 25.960 -15.834 7.481 1.00 46.09 408 SER A O 1
ATOM 3061 N N . LYS A 1 409 ? 27.057 -17.767 7.259 1.00 58.16 409 LYS A N 1
ATOM 3062 C CA . LYS A 1 409 ? 26.015 -18.578 6.595 1.00 58.16 409 LYS A CA 1
ATOM 3063 C C . LYS A 1 409 ? 24.720 -18.802 7.413 1.00 58.16 409 LYS A C 1
ATOM 3065 O O . LYS A 1 409 ? 24.151 -19.890 7.350 1.00 58.16 409 LYS A O 1
ATOM 3070 N N . SER A 1 410 ? 24.291 -17.859 8.247 1.00 63.00 410 SER A N 1
ATOM 3071 C CA . SER A 1 410 ? 23.039 -17.967 8.998 1.00 63.00 410 SER A CA 1
ATOM 3072 C C . SER A 1 410 ? 21.838 -17.947 8.051 1.00 63.00 410 SER A C 1
ATOM 3074 O O . SER A 1 410 ? 21.833 -17.210 7.068 1.00 63.00 410 SER A O 1
ATOM 3076 N N . HIS A 1 411 ? 20.819 -18.748 8.362 1.00 79.38 411 HIS A N 1
ATOM 3077 C CA . HIS A 1 411 ? 19.528 -18.694 7.679 1.00 79.38 411 HIS A CA 1
ATOM 3078 C C . HIS A 1 411 ? 18.861 -17.323 7.889 1.00 79.38 411 HIS A C 1
ATOM 3080 O O . HIS A 1 411 ? 19.068 -16.694 8.928 1.00 79.38 411 HIS A O 1
ATOM 3086 N N . TRP A 1 412 ? 18.062 -16.880 6.914 1.00 85.38 412 TRP A N 1
ATOM 3087 C CA . TRP A 1 412 ? 17.213 -15.697 7.051 1.00 85.38 412 TRP A CA 1
ATOM 3088 C C . TRP A 1 412 ? 16.217 -15.908 8.196 1.00 85.38 412 TRP A C 1
ATOM 3090 O O . TRP A 1 412 ? 15.583 -16.961 8.283 1.00 85.38 412 TRP A O 1
ATOM 3100 N N . SER A 1 413 ? 16.109 -14.922 9.086 1.00 87.00 413 SER A N 1
ATOM 3101 C CA . SER A 1 413 ? 15.166 -14.929 10.204 1.00 87.00 413 SER A CA 1
ATOM 3102 C C . SER A 1 413 ? 14.161 -13.812 9.988 1.00 87.00 413 SER A C 1
ATOM 3104 O O . SER A 1 413 ? 14.461 -12.653 10.266 1.00 87.00 413 SER A O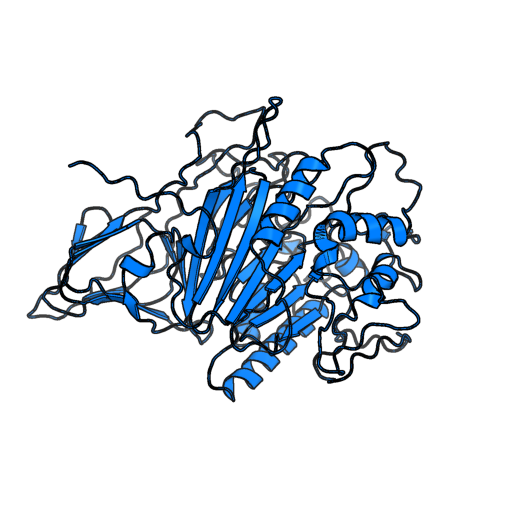 1
ATOM 3106 N N . TRP A 1 414 ? 12.990 -14.177 9.479 1.00 89.06 414 TRP A N 1
ATOM 3107 C CA . TRP A 1 414 ? 11.905 -13.247 9.201 1.00 89.06 414 TRP A CA 1
ATOM 3108 C C . TRP A 1 414 ? 11.141 -12.908 10.474 1.00 89.06 414 TRP A C 1
ATOM 3110 O O . TRP A 1 414 ? 10.825 -13.795 11.268 1.00 89.06 414 TRP A O 1
ATOM 3120 N N . ALA A 1 415 ? 10.835 -11.631 10.655 1.00 90.31 415 ALA A N 1
ATOM 3121 C CA . ALA A 1 415 ? 10.028 -11.136 11.759 1.00 90.31 415 ALA A CA 1
ATOM 3122 C C . ALA A 1 415 ? 8.986 -10.140 11.249 1.00 90.31 415 ALA A C 1
ATOM 3124 O O . ALA A 1 415 ? 9.234 -9.414 10.283 1.00 90.31 415 ALA A O 1
ATOM 3125 N N . LEU A 1 416 ? 7.834 -10.100 11.921 1.00 91.56 416 LEU A N 1
ATOM 3126 C CA . LEU A 1 416 ? 6.841 -9.054 11.713 1.00 91.56 416 LEU A CA 1
ATOM 3127 C C . LEU A 1 416 ? 7.430 -7.733 12.210 1.00 91.56 416 LEU A C 1
ATOM 3129 O O . LEU A 1 416 ? 7.659 -7.567 13.410 1.00 91.56 416 LEU A O 1
ATOM 3133 N N . TYR A 1 417 ? 7.702 -6.826 11.280 1.00 89.88 417 TYR A N 1
ATOM 3134 C CA . TYR A 1 417 ? 8.344 -5.549 11.568 1.00 89.88 417 TYR A CA 1
ATOM 3135 C C . TYR A 1 417 ? 7.326 -4.414 11.687 1.00 89.88 417 TYR A C 1
ATOM 3137 O O . TYR A 1 417 ? 7.451 -3.573 12.572 1.00 89.88 417 TYR A O 1
ATOM 3145 N N . ASP A 1 418 ? 6.304 -4.408 10.830 1.00 93.25 418 ASP A N 1
ATOM 3146 C CA . ASP A 1 418 ? 5.231 -3.411 10.854 1.00 93.25 418 ASP A CA 1
ATOM 3147 C C . ASP A 1 418 ? 3.869 -4.066 10.606 1.00 93.25 418 ASP A C 1
ATOM 3149 O O . ASP A 1 418 ? 3.774 -5.016 9.823 1.00 93.25 418 ASP A O 1
ATOM 3153 N N . HIS A 1 419 ? 2.814 -3.572 11.259 1.00 93.94 419 HIS A N 1
ATOM 3154 C CA . HIS A 1 419 ? 1.459 -4.105 11.107 1.00 93.94 419 HIS A CA 1
ATOM 3155 C C . HIS A 1 419 ? 0.410 -2.993 11.164 1.00 93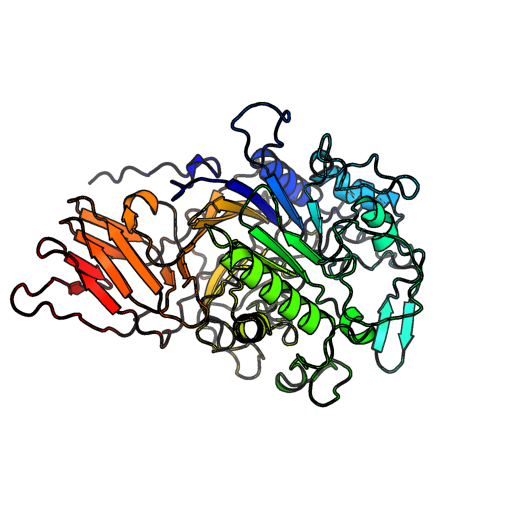.94 419 HIS A C 1
ATOM 3157 O O . HIS A 1 419 ? -0.054 -2.583 12.233 1.00 93.94 419 HIS A O 1
ATOM 3163 N N . LEU A 1 420 ? -0.007 -2.559 9.975 1.00 95.06 420 LEU A N 1
ATOM 3164 C CA . LEU A 1 420 ? -1.104 -1.622 9.778 1.00 95.06 420 LEU A CA 1
ATOM 3165 C C . LEU A 1 420 ? -2.428 -2.379 9.617 1.00 95.06 420 LEU A C 1
ATOM 3167 O O . LEU A 1 420 ? -2.594 -3.180 8.701 1.00 95.06 420 LEU A O 1
ATOM 3171 N N . ALA A 1 421 ? -3.401 -2.079 10.467 1.00 95.38 421 ALA A N 1
ATOM 3172 C CA . ALA A 1 421 ? -4.796 -2.456 10.284 1.00 95.38 421 ALA A CA 1
ATOM 3173 C C . ALA A 1 421 ? -5.580 -1.262 9.732 1.00 95.38 421 ALA A C 1
ATOM 3175 O O . ALA A 1 421 ? -5.552 -0.193 10.332 1.00 95.38 421 ALA A O 1
ATOM 3176 N N . ILE A 1 422 ? -6.315 -1.437 8.636 1.00 95.56 422 ILE A N 1
ATOM 3177 C CA . ILE A 1 422 ? -7.250 -0.440 8.101 1.00 95.56 422 ILE A CA 1
ATOM 3178 C C . ILE A 1 422 ? -8.659 -0.994 8.266 1.00 95.56 422 ILE A C 1
ATOM 3180 O O . ILE A 1 422 ? -9.001 -2.017 7.677 1.00 95.56 422 ILE A O 1
ATOM 3184 N N . LEU A 1 423 ? -9.476 -0.338 9.080 1.00 94.56 423 LEU A N 1
ATOM 3185 C CA . LEU A 1 423 ? -10.857 -0.717 9.339 1.00 94.56 423 LEU A CA 1
ATOM 3186 C C . LEU A 1 423 ? -11.815 0.171 8.559 1.00 94.56 423 LEU A C 1
ATOM 3188 O O . LEU A 1 423 ? -11.597 1.377 8.412 1.00 94.56 423 LEU A O 1
ATOM 3192 N N . ARG A 1 424 ? -12.922 -0.429 8.120 1.00 91.81 424 ARG A N 1
ATOM 3193 C CA . ARG A 1 424 ? -14.086 0.338 7.674 1.00 91.81 424 ARG A CA 1
ATOM 3194 C C . ARG A 1 424 ? -14.683 1.130 8.837 1.00 91.81 424 ARG A C 1
ATOM 3196 O O . ARG A 1 424 ? -14.391 0.902 10.009 1.00 91.81 424 ARG A O 1
ATOM 3203 N N . ASP A 1 425 ? -15.559 2.052 8.486 1.00 90.75 425 ASP A N 1
ATOM 3204 C CA . ASP A 1 425 ? -16.333 2.831 9.436 1.00 90.75 425 ASP A CA 1
ATOM 3205 C C . ASP A 1 425 ? -17.252 1.963 10.313 1.00 90.75 425 ASP A C 1
ATOM 3207 O O . ASP A 1 425 ? -17.704 0.884 9.910 1.00 90.75 425 ASP A O 1
ATOM 3211 N N . GLY A 1 426 ? -17.559 2.458 11.509 1.00 90.25 426 GLY A N 1
ATOM 3212 C CA . GLY A 1 426 ? -18.582 1.924 12.405 1.00 90.25 426 GLY A CA 1
ATOM 3213 C C . GLY A 1 426 ? -18.256 0.571 13.035 1.00 90.25 426 GLY A C 1
ATOM 3214 O O . GLY A 1 426 ? -19.146 -0.055 13.609 1.00 90.25 426 GLY A O 1
ATOM 3215 N N . GLN A 1 427 ? -17.012 0.097 12.936 1.00 93.25 427 GLN A N 1
ATOM 3216 C CA . GLN A 1 427 ? -16.640 -1.214 13.465 1.00 93.25 427 GLN A CA 1
ATOM 3217 C C . GLN A 1 427 ? -16.597 -1.221 14.994 1.00 93.25 427 GLN A C 1
ATOM 3219 O O . GLN A 1 427 ? -16.225 -0.236 15.636 1.00 93.25 427 GLN A O 1
ATOM 3224 N N . SER A 1 428 ? -16.946 -2.368 15.579 1.00 93.44 428 SER A N 1
ATOM 3225 C CA . SER A 1 428 ? -16.719 -2.664 16.991 1.00 93.44 428 SER A CA 1
ATOM 3226 C C . SER A 1 428 ? -15.721 -3.808 17.101 1.00 93.44 428 SER A C 1
ATOM 3228 O O . SER A 1 428 ? -15.945 -4.883 16.550 1.00 93.44 428 SER A O 1
ATOM 3230 N N . VAL A 1 429 ? -14.607 -3.552 17.778 1.00 93.81 429 VAL A N 1
ATOM 3231 C CA . VAL A 1 429 ? -13.437 -4.431 17.803 1.00 93.81 429 VAL A CA 1
ATOM 3232 C C . VAL A 1 429 ? -13.060 -4.722 19.244 1.00 93.81 429 VAL A C 1
ATOM 3234 O O . VAL A 1 429 ? -12.948 -3.798 20.054 1.00 93.81 429 VAL A O 1
ATOM 3237 N N . ALA A 1 430 ? -12.846 -5.993 19.582 1.00 93.38 430 ALA A N 1
ATOM 3238 C CA . ALA A 1 430 ? -12.291 -6.326 20.883 1.00 93.38 430 ALA A CA 1
ATOM 3239 C C . ALA A 1 430 ? -10.811 -5.941 20.916 1.00 93.38 430 ALA A C 1
ATOM 3241 O O . ALA A 1 430 ? -10.055 -6.235 19.998 1.00 93.38 430 ALA A O 1
ATOM 3242 N N . VAL A 1 431 ? -10.371 -5.316 22.005 1.00 90.75 431 VAL A N 1
ATOM 3243 C CA . VAL A 1 431 ? -8.983 -4.845 22.143 1.00 90.75 431 VAL A CA 1
ATOM 3244 C C . VAL A 1 431 ? -7.958 -5.980 21.977 1.00 90.75 431 VAL A C 1
ATOM 3246 O O . VAL A 1 431 ? -6.883 -5.768 21.422 1.00 90.75 431 VAL A O 1
ATOM 3249 N N . ALA A 1 432 ? -8.306 -7.200 22.394 1.00 89.31 432 ALA A N 1
ATOM 3250 C CA . ALA A 1 432 ? -7.459 -8.380 22.223 1.00 89.31 432 ALA A CA 1
ATOM 3251 C C . ALA A 1 432 ? -7.189 -8.733 20.744 1.00 89.31 432 ALA A C 1
ATOM 3253 O O . ALA A 1 432 ? -6.133 -9.292 20.436 1.00 89.31 432 ALA A O 1
ATOM 3254 N N . ASP A 1 433 ? -8.083 -8.348 19.829 1.00 90.25 433 ASP A N 1
ATOM 3255 C CA . ASP A 1 433 ? -7.947 -8.592 18.388 1.00 90.25 433 ASP A CA 1
ATOM 3256 C C . ASP A 1 433 ? -6.942 -7.631 17.720 1.00 90.25 433 ASP A C 1
ATOM 3258 O O . ASP A 1 433 ? -6.712 -7.694 16.519 1.00 90.25 433 ASP A O 1
ATOM 3262 N N . LEU A 1 434 ? -6.309 -6.740 18.490 1.00 90.62 434 LEU A N 1
ATOM 3263 C CA . LEU A 1 434 ? -5.313 -5.777 18.008 1.00 90.62 434 LEU A CA 1
ATOM 3264 C C . LEU A 1 434 ? -3.907 -6.032 18.585 1.00 90.62 434 LEU A C 1
ATOM 3266 O O . LEU A 1 434 ? -3.043 -5.167 18.496 1.00 90.62 434 LEU A O 1
ATOM 3270 N N . THR A 1 435 ? -3.653 -7.211 19.169 1.00 84.00 435 THR A N 1
ATOM 3271 C CA . THR A 1 435 ? -2.422 -7.522 19.937 1.00 84.00 435 THR A CA 1
ATOM 3272 C C . THR A 1 435 ? -1.105 -7.292 19.172 1.00 84.00 435 THR A C 1
ATOM 3274 O O . THR A 1 435 ? -0.098 -6.962 19.796 1.00 84.00 435 THR A O 1
ATOM 3277 N N . TYR A 1 436 ? -1.094 -7.436 17.844 1.00 85.94 436 TYR A N 1
ATOM 3278 C CA . TYR A 1 436 ? 0.104 -7.251 17.007 1.00 85.94 436 TYR A CA 1
ATOM 3279 C C . TYR A 1 436 ? 0.044 -6.024 16.095 1.00 85.94 436 TYR A C 1
ATOM 3281 O O . TYR A 1 436 ? 1.034 -5.692 15.448 1.00 85.94 436 TYR A O 1
ATOM 3289 N N . VAL A 1 437 ? -1.095 -5.332 16.083 1.00 90.12 437 VAL A N 1
ATOM 3290 C CA . VAL A 1 437 ? -1.301 -4.127 15.287 1.00 90.12 437 VAL A CA 1
ATOM 3291 C C . VAL A 1 437 ? -0.539 -2.988 15.949 1.00 90.12 437 VAL A C 1
ATOM 3293 O O . VAL A 1 437 ? -0.823 -2.639 17.093 1.00 90.12 437 VAL A O 1
ATOM 3296 N N . ASN A 1 438 ? 0.411 -2.388 15.236 1.00 88.81 438 ASN A N 1
ATOM 3297 C CA . ASN A 1 438 ? 1.161 -1.224 15.720 1.00 88.81 438 ASN A CA 1
ATOM 3298 C C . ASN A 1 438 ? 0.648 0.096 15.112 1.00 88.81 438 ASN A C 1
ATOM 3300 O O . ASN A 1 438 ? 0.959 1.179 15.616 1.00 88.81 438 ASN A O 1
ATOM 3304 N N . ALA A 1 439 ? -0.193 0.015 14.080 1.00 90.81 439 ALA A N 1
ATOM 3305 C CA . ALA A 1 439 ? -0.902 1.137 13.489 1.00 90.81 439 ALA A CA 1
ATOM 3306 C C . ALA A 1 439 ? -2.335 0.738 13.133 1.00 90.81 439 ALA A C 1
ATOM 3308 O O . ALA A 1 439 ? -2.564 -0.246 12.440 1.00 90.81 439 ALA A O 1
ATOM 3309 N N . LEU A 1 440 ? -3.305 1.521 13.586 1.00 92.69 440 LEU A N 1
ATOM 3310 C CA . LEU A 1 440 ? -4.718 1.335 13.301 1.00 92.69 440 LEU A CA 1
ATOM 3311 C C . LEU A 1 440 ? -5.243 2.547 12.550 1.00 92.69 440 LEU A C 1
ATOM 3313 O O . LEU A 1 440 ? -5.169 3.663 13.047 1.00 92.69 440 LEU A O 1
ATOM 3317 N N . GLN A 1 441 ? -5.822 2.330 11.385 1.00 92.38 441 GLN A N 1
ATOM 3318 C CA . GLN A 1 441 ? -6.464 3.355 10.592 1.00 92.38 441 GLN A CA 1
ATOM 3319 C C . GLN A 1 441 ? -7.953 3.067 10.473 1.00 92.38 441 GLN A C 1
ATOM 3321 O O . GLN A 1 441 ? -8.349 1.920 10.281 1.00 92.38 441 GLN A O 1
ATOM 3326 N N . VAL A 1 442 ? -8.784 4.101 10.566 1.00 90.81 442 VAL A N 1
ATOM 3327 C CA . VAL A 1 442 ? -10.232 3.981 10.361 1.00 90.81 442 VAL A CA 1
ATOM 3328 C C . VAL A 1 442 ? -10.618 4.868 9.190 1.00 90.81 442 VAL A C 1
ATOM 3330 O O . VAL A 1 442 ? -10.374 6.074 9.211 1.00 90.81 442 VAL A O 1
ATOM 3333 N N . GLN A 1 443 ? -11.201 4.262 8.162 1.00 87.75 443 GLN A N 1
ATOM 3334 C CA . GLN A 1 443 ? -11.645 4.956 6.959 1.00 87.75 443 GLN A CA 1
ATOM 3335 C C . GLN A 1 443 ? -13.167 5.002 6.909 1.00 87.75 443 GLN A C 1
ATOM 3337 O O . GLN A 1 443 ? -13.838 3.974 7.027 1.00 87.75 443 GLN A O 1
ATOM 3342 N N . SER A 1 444 ? -13.717 6.201 6.701 1.00 84.12 444 SER A N 1
ATOM 3343 C CA . SER A 1 444 ? -15.144 6.337 6.419 1.00 84.12 444 SER A CA 1
ATOM 3344 C C . SER A 1 444 ? -15.476 5.655 5.093 1.00 84.12 444 SER A C 1
ATOM 3346 O O . SER A 1 444 ? -14.703 5.742 4.143 1.00 84.12 444 SER A O 1
ATOM 3348 N N . ALA A 1 445 ? -16.643 5.016 4.992 1.00 74.38 445 ALA A N 1
ATOM 3349 C CA . ALA A 1 445 ? -17.133 4.494 3.714 1.00 74.38 445 ALA A CA 1
ATOM 3350 C C . ALA A 1 445 ? -17.425 5.613 2.693 1.00 74.38 445 ALA A C 1
ATOM 3352 O O . ALA A 1 445 ? -17.535 5.347 1.499 1.00 74.38 445 ALA A O 1
ATOM 3353 N N . VAL A 1 446 ? -17.557 6.860 3.159 1.00 76.38 446 VAL A N 1
ATOM 3354 C CA . VAL A 1 446 ? -17.809 8.034 2.325 1.00 76.38 446 VAL A CA 1
ATOM 3355 C C . VAL A 1 446 ? -16.635 8.998 2.460 1.00 76.38 446 VAL A C 1
ATOM 3357 O O . VAL A 1 446 ? -16.350 9.485 3.554 1.00 76.38 446 VAL A O 1
ATOM 3360 N N . ALA A 1 447 ? -15.986 9.309 1.337 1.00 73.75 447 ALA A N 1
ATOM 3361 C CA . ALA A 1 447 ? -14.868 10.244 1.294 1.00 73.75 447 ALA A CA 1
ATOM 3362 C C . ALA A 1 447 ? -15.210 11.571 2.005 1.00 73.75 447 ALA A C 1
ATOM 3364 O O . ALA A 1 447 ? -16.251 12.186 1.753 1.00 73.75 447 ALA A O 1
ATOM 3365 N N . GLY A 1 448 ? -14.3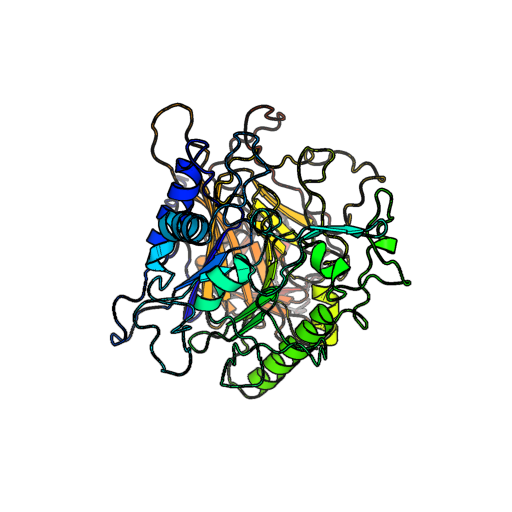32 11.998 2.917 1.00 72.88 448 GLY A N 1
ATOM 3366 C CA . GLY A 1 448 ? -14.461 13.250 3.670 1.00 72.88 448 GLY A CA 1
ATOM 3367 C C . GLY A 1 448 ? -15.474 13.248 4.822 1.00 72.88 448 GLY A C 1
ATOM 3368 O O . GLY A 1 448 ? -15.617 14.277 5.483 1.00 72.88 448 GLY A O 1
ATOM 3369 N N . GLN A 1 449 ? -16.177 12.143 5.092 1.00 81.50 449 GLN A N 1
ATOM 3370 C CA . GLN A 1 449 ? -17.046 12.039 6.269 1.00 81.50 449 GLN A CA 1
ATOM 3371 C C . GLN A 1 449 ? -16.265 11.580 7.509 1.00 81.50 449 GLN A C 1
ATOM 3373 O O . GLN A 1 449 ? -15.303 10.818 7.378 1.00 81.50 449 GLN A O 1
ATOM 3378 N N . PRO A 1 450 ? -16.672 12.008 8.720 1.00 83.06 450 PRO A N 1
ATOM 3379 C CA . PRO A 1 450 ? -16.102 11.478 9.948 1.00 83.06 450 PRO A CA 1
ATOM 3380 C C . PRO A 1 450 ? -16.330 9.967 10.065 1.00 83.06 450 PRO A C 1
ATOM 3382 O O . PRO A 1 450 ? -17.407 9.478 9.735 1.00 83.06 450 PRO A O 1
ATOM 3385 N N . SER A 1 451 ? -15.343 9.245 10.586 1.00 85.12 451 SER A N 1
ATOM 3386 C CA . SER A 1 451 ? -15.413 7.818 10.891 1.00 85.12 451 SER A CA 1
ATOM 3387 C C . SER A 1 451 ? -15.609 7.557 12.388 1.00 85.12 451 SER A C 1
ATOM 3389 O O . SER A 1 451 ? -15.157 8.322 13.241 1.00 85.12 451 SER A O 1
ATOM 3391 N N . GLY A 1 452 ? -16.233 6.442 12.732 1.00 88.75 452 GLY A N 1
ATOM 3392 C CA . GLY A 1 452 ? -16.423 5.917 14.073 1.00 88.75 452 GLY A CA 1
ATOM 3393 C C . GLY A 1 452 ? -15.744 4.561 14.257 1.00 88.75 452 GLY A C 1
ATOM 3394 O O . GLY A 1 452 ? -15.793 3.700 13.384 1.00 88.75 452 GLY A O 1
ATOM 3395 N N . LEU A 1 453 ? -15.148 4.345 15.426 1.00 92.50 453 LEU A N 1
ATOM 3396 C CA . LEU A 1 453 ? -14.621 3.049 15.859 1.00 92.50 453 LEU A CA 1
ATOM 3397 C C . LEU A 1 453 ? -15.032 2.810 17.306 1.00 92.50 453 LEU A C 1
ATOM 3399 O O . LEU A 1 453 ? -14.925 3.722 18.115 1.00 92.50 453 LEU A O 1
ATOM 3403 N N . THR A 1 454 ? -15.463 1.600 17.655 1.00 93.25 454 THR A N 1
ATOM 3404 C CA . THR A 1 454 ? -15.695 1.200 19.050 1.00 93.25 454 THR A CA 1
ATOM 3405 C C . THR A 1 454 ? -14.681 0.148 19.485 1.00 93.25 454 THR A C 1
ATOM 3407 O O . THR A 1 454 ? -14.675 -0.955 18.948 1.00 93.25 454 THR A O 1
ATOM 3410 N N . LEU A 1 455 ? -13.872 0.448 20.500 1.00 92.75 455 LEU A N 1
ATOM 3411 C CA . LEU A 1 455 ? -12.978 -0.515 21.141 1.00 92.75 455 LEU A CA 1
ATOM 3412 C C . LEU A 1 455 ? -13.644 -1.122 22.381 1.00 92.75 455 LEU A C 1
ATOM 3414 O O . LEU A 1 455 ? -13.976 -0.418 23.337 1.00 92.75 455 LEU A O 1
ATOM 3418 N N . ALA A 1 456 ? -13.834 -2.440 22.367 1.00 93.12 456 ALA A N 1
ATOM 3419 C CA . ALA A 1 456 ? -14.441 -3.194 23.456 1.00 93.12 456 ALA A CA 1
ATOM 3420 C C . ALA A 1 456 ? -13.373 -3.800 24.380 1.00 93.12 456 ALA A C 1
ATOM 3422 O O . ALA A 1 456 ? -12.529 -4.599 23.964 1.00 93.12 456 ALA A O 1
ATOM 3423 N N . THR A 1 457 ? -13.435 -3.441 25.661 1.00 91.38 457 THR A N 1
ATOM 3424 C CA . THR A 1 457 ? -12.533 -3.932 26.721 1.00 91.38 457 THR A CA 1
ATOM 3425 C C . THR A 1 457 ? -12.960 -5.280 27.311 1.00 91.38 457 THR A C 1
ATOM 3427 O O . THR A 1 457 ? -12.156 -5.947 27.967 1.00 91.38 457 THR A O 1
ATOM 3430 N N . ASN A 1 458 ? -14.212 -5.693 27.071 1.00 91.81 458 ASN A N 1
ATOM 3431 C CA . ASN A 1 458 ? -14.822 -6.931 27.575 1.00 91.81 458 ASN A CA 1
ATOM 3432 C C . ASN A 1 458 ? -14.699 -7.110 29.103 1.00 91.81 458 ASN A C 1
ATOM 3434 O O . ASN A 1 458 ? -14.467 -8.214 29.595 1.00 91.81 458 ASN A O 1
ATOM 3438 N N . GLY A 1 459 ? -14.825 -6.018 29.856 1.00 88.81 459 GLY A N 1
ATOM 3439 C CA . GLY A 1 459 ? -14.848 -5.995 31.320 1.00 88.81 459 GLY A CA 1
ATOM 3440 C C . GLY A 1 459 ? -13.471 -6.058 31.979 1.00 88.81 459 GLY A C 1
ATOM 3441 O O . GLY A 1 459 ? -13.372 -6.122 33.203 1.00 88.81 459 GLY A O 1
ATOM 3442 N N . GLY A 1 460 ? -12.395 -6.089 31.186 1.00 89.62 460 GLY A N 1
ATOM 3443 C CA . GLY A 1 460 ? -11.021 -6.215 31.667 1.00 89.62 460 GLY A CA 1
ATOM 3444 C C . GLY A 1 460 ? -10.211 -4.925 31.552 1.00 89.62 460 GLY A C 1
ATOM 3445 O O . GLY A 1 460 ? -10.536 -4.022 30.784 1.00 89.62 460 GLY A O 1
ATOM 3446 N N . ALA A 1 461 ? -9.102 -4.862 32.289 1.00 89.75 461 ALA A N 1
ATOM 3447 C CA . ALA A 1 461 ? -8.046 -3.899 32.004 1.00 89.75 461 ALA A CA 1
ATOM 3448 C C . ALA A 1 461 ? -7.259 -4.373 30.774 1.00 89.75 461 ALA A C 1
ATOM 3450 O O . ALA A 1 461 ? -6.715 -5.477 30.772 1.00 89.75 461 ALA A O 1
ATOM 3451 N N . GLN A 1 462 ? -7.209 -3.539 29.743 1.00 91.69 462 GLN A N 1
ATOM 3452 C CA . GLN A 1 462 ? -6.540 -3.796 28.476 1.00 91.69 462 GLN A CA 1
ATOM 3453 C C . GLN A 1 462 ? -5.534 -2.682 28.183 1.00 91.69 462 GLN A C 1
ATOM 3455 O O . GLN A 1 462 ? -5.733 -1.526 28.566 1.00 91.69 462 GLN A O 1
ATOM 3460 N N . SER A 1 463 ? -4.455 -3.027 27.486 1.00 87.50 463 SER A N 1
ATOM 3461 C CA . SER A 1 463 ? -3.457 -2.063 27.026 1.00 87.50 463 SER A CA 1
ATOM 3462 C C . SER A 1 463 ? -3.193 -2.271 25.544 1.00 87.50 463 SER A C 1
ATOM 3464 O O . SER A 1 463 ? -2.944 -3.396 25.122 1.00 87.50 463 SER A O 1
ATOM 3466 N N . LEU A 1 464 ? -3.210 -1.183 24.782 1.00 86.56 464 LEU A N 1
ATOM 3467 C CA . LEU A 1 464 ? -2.795 -1.131 23.387 1.00 86.56 464 LEU A CA 1
ATOM 3468 C C . LEU A 1 464 ? -1.563 -0.247 23.256 1.00 86.56 464 LEU A C 1
ATOM 3470 O O . LEU A 1 464 ? -1.477 0.802 23.888 1.00 86.56 464 LEU A O 1
ATOM 3474 N N . SER A 1 465 ? -0.631 -0.672 22.415 1.00 85.31 465 SER A N 1
ATOM 3475 C CA . SER A 1 465 ? 0.556 0.092 22.043 1.00 85.31 465 SER A CA 1
ATOM 3476 C C . SER A 1 465 ? 0.553 0.240 20.532 1.00 85.31 465 SER A C 1
ATOM 3478 O O . SER A 1 465 ? 1.218 -0.528 19.838 1.00 85.31 465 SER A O 1
ATOM 3480 N N . LEU A 1 466 ? -0.232 1.196 20.029 1.00 87.25 466 LEU A N 1
ATOM 3481 C CA . LEU A 1 466 ? -0.400 1.445 18.597 1.00 87.25 466 LEU A CA 1
ATOM 3482 C C . LEU A 1 466 ? -0.695 2.919 18.305 1.00 87.25 466 LEU A C 1
ATOM 3484 O O . LEU A 1 466 ? -1.177 3.649 19.171 1.00 87.25 466 LEU A O 1
ATOM 3488 N N . ASN A 1 467 ? -0.443 3.333 17.066 1.00 85.38 467 ASN A N 1
ATOM 3489 C CA . ASN A 1 467 ? -0.837 4.645 16.551 1.00 85.38 467 ASN A CA 1
ATOM 3490 C C . ASN A 1 467 ? -2.239 4.561 15.929 1.00 85.38 467 ASN A C 1
ATOM 3492 O O . ASN A 1 467 ? -2.474 3.665 15.124 1.00 85.38 467 ASN A O 1
ATOM 3496 N N . ILE A 1 468 ? -3.156 5.480 16.258 1.00 87.00 468 ILE A N 1
ATOM 3497 C CA . ILE A 1 468 ? -4.505 5.530 15.657 1.00 87.00 468 ILE A CA 1
ATOM 3498 C C . ILE A 1 468 ? -4.601 6.694 14.663 1.00 87.00 468 ILE A C 1
ATOM 3500 O O . ILE A 1 468 ? -4.433 7.852 15.040 1.00 87.00 468 ILE A O 1
ATOM 3504 N N . TYR A 1 469 ? -4.937 6.386 13.411 1.00 86.62 469 TYR A N 1
ATOM 3505 C CA . TYR A 1 469 ? -5.138 7.323 12.310 1.00 86.62 469 TYR A CA 1
ATOM 3506 C C . TYR A 1 469 ? -6.621 7.356 11.932 1.00 86.62 469 TYR A C 1
ATOM 3508 O O . TYR A 1 469 ? -7.141 6.432 11.308 1.00 86.62 469 TYR A O 1
ATOM 3516 N N . MET A 1 470 ? -7.341 8.400 12.330 1.00 85.75 470 MET A N 1
ATOM 3517 C CA . MET A 1 470 ? -8.748 8.556 11.959 1.00 85.75 470 MET A CA 1
ATOM 3518 C C . MET A 1 470 ? -9.182 10.017 12.002 1.00 85.75 470 MET A C 1
ATOM 3520 O O . MET A 1 470 ? -8.643 10.815 12.769 1.00 85.75 470 MET A O 1
ATOM 3524 N N . ASN A 1 471 ? -10.218 10.335 11.232 1.00 82.00 471 ASN A N 1
ATOM 3525 C CA . ASN A 1 471 ? -10.938 11.597 11.324 1.00 82.00 471 ASN A CA 1
ATOM 3526 C C . ASN A 1 471 ? -12.335 11.308 11.881 1.00 82.00 471 ASN A C 1
ATOM 3528 O O . ASN A 1 471 ? -13.207 10.903 11.125 1.00 82.00 471 ASN A O 1
ATOM 3532 N N . GLY A 1 472 ? -12.550 11.445 13.194 1.00 84.56 472 GLY A N 1
ATOM 3533 C CA . GLY A 1 472 ? -13.875 11.256 13.793 1.00 84.56 472 GLY A CA 1
ATOM 3534 C C . GLY A 1 472 ? -13.866 10.803 15.254 1.00 84.56 472 GLY A C 1
ATOM 3535 O O . GLY A 1 472 ? -13.161 11.383 16.083 1.00 84.56 472 GLY A O 1
ATOM 3536 N N . THR A 1 473 ? -14.707 9.818 15.586 1.00 85.75 473 THR A N 1
ATOM 3537 C CA . THR A 1 473 ? -15.007 9.426 16.974 1.00 85.75 473 THR A CA 1
ATOM 3538 C C . THR A 1 473 ? -14.458 8.050 17.328 1.00 85.75 473 THR A C 1
ATOM 3540 O O . THR A 1 473 ? -14.897 7.035 16.789 1.00 85.75 473 THR A O 1
ATOM 3543 N N . LEU A 1 474 ? -13.567 8.001 18.313 1.00 87.31 474 LEU A N 1
ATOM 3544 C CA . LEU A 1 474 ? -13.173 6.768 18.980 1.00 87.31 474 LEU A CA 1
ATOM 3545 C C . LEU A 1 474 ? -14.071 6.553 20.198 1.00 87.31 474 LEU A C 1
ATOM 3547 O O . LEU A 1 474 ? -14.030 7.311 21.164 1.00 87.31 474 LEU A O 1
ATOM 3551 N N . SER A 1 475 ? -14.880 5.508 20.158 1.00 90.06 475 SER A N 1
ATOM 3552 C CA . SER A 1 475 ? -15.693 5.056 21.276 1.00 90.06 475 SER A CA 1
ATOM 3553 C C . SER A 1 475 ? -14.993 3.929 22.031 1.00 90.06 475 SER A C 1
ATOM 3555 O O . SER A 1 475 ? -14.393 3.046 21.421 1.00 90.06 475 SER A O 1
ATOM 3557 N N . VAL A 1 476 ? -15.082 3.919 23.358 1.00 88.38 476 VAL A N 1
ATOM 3558 C CA . VAL A 1 476 ? -14.568 2.827 24.198 1.00 88.38 476 VAL A CA 1
ATOM 3559 C C . VAL A 1 476 ? -15.687 2.329 25.100 1.00 88.38 476 VAL A C 1
ATOM 3561 O O . VAL A 1 476 ? -16.388 3.133 25.716 1.00 88.38 476 VAL A O 1
ATOM 3564 N N . GLY A 1 477 ? -15.865 1.011 25.180 1.00 89.75 477 GLY A N 1
ATOM 3565 C CA . GLY A 1 477 ? -16.898 0.404 26.019 1.00 89.75 477 GLY A CA 1
ATOM 3566 C C . GLY A 1 477 ? -16.550 -0.997 26.509 1.00 89.75 477 GLY A C 1
ATOM 3567 O O . GLY A 1 477 ? -15.442 -1.508 26.311 1.00 89.75 477 GLY A O 1
ATOM 3568 N N . GLY A 1 478 ? -17.525 -1.635 27.147 1.00 87.94 478 GLY A N 1
ATOM 3569 C CA . GLY A 1 478 ? -17.431 -2.996 27.662 1.00 87.94 478 GLY A CA 1
ATOM 3570 C C . GLY A 1 478 ? -17.090 -3.090 29.148 1.00 87.94 478 GLY A C 1
ATOM 3571 O O . GLY A 1 478 ? -16.801 -4.195 29.585 1.00 87.94 478 GLY A O 1
ATOM 3572 N N . GLY A 1 479 ? -17.128 -1.996 29.918 1.00 83.69 479 GLY A N 1
ATOM 3573 C CA . GLY A 1 479 ? -17.007 -2.012 31.386 1.00 83.69 479 GLY A CA 1
ATOM 3574 C C . GLY A 1 479 ? -15.603 -2.276 31.947 1.00 83.69 479 GLY A C 1
ATOM 3575 O O . GLY A 1 479 ? -15.461 -2.968 32.954 1.00 83.69 479 GLY A O 1
ATOM 3576 N N . GLY A 1 480 ? -14.553 -1.777 31.287 1.00 88.12 480 GLY A N 1
ATOM 3577 C CA . GLY A 1 480 ? -13.152 -2.009 31.663 1.00 88.12 480 GLY A CA 1
ATOM 3578 C C . GLY A 1 480 ? -12.246 -0.785 31.490 1.00 88.12 480 GLY A C 1
ATOM 3579 O O . GLY A 1 480 ? -12.684 0.308 31.149 1.00 88.12 480 GLY A O 1
ATOM 3580 N N . THR A 1 481 ? -10.944 -0.941 31.727 1.00 85.12 481 THR A N 1
ATOM 3581 C CA . THR A 1 481 ? -9.969 0.146 31.514 1.00 85.12 481 THR A CA 1
ATOM 3582 C C . THR A 1 481 ? -9.199 -0.097 30.226 1.00 85.12 481 THR A C 1
ATOM 3584 O O . THR A 1 481 ? -8.551 -1.132 30.107 1.00 85.12 481 THR A O 1
ATOM 3587 N N . LEU A 1 482 ? -9.206 0.855 29.294 1.00 88.75 482 LEU A N 1
ATOM 3588 C CA . LEU A 1 482 ? -8.325 0.843 28.128 1.00 88.75 482 LEU A CA 1
ATOM 3589 C C . LEU A 1 482 ? -7.167 1.818 28.336 1.00 88.75 482 LEU A C 1
ATOM 3591 O O . LEU A 1 482 ? -7.383 3.016 28.489 1.00 88.75 482 LEU A O 1
ATOM 3595 N N . THR A 1 483 ? -5.935 1.321 28.296 1.00 86.25 483 THR A N 1
ATOM 3596 C CA . THR A 1 483 ? -4.728 2.155 28.228 1.00 86.25 483 THR A CA 1
ATOM 3597 C C . THR A 1 483 ? -4.206 2.161 26.798 1.00 86.25 483 THR A C 1
ATOM 3599 O O . THR A 1 483 ? -3.944 1.094 26.255 1.00 86.25 483 THR A O 1
ATOM 3602 N N . ILE A 1 484 ? -4.039 3.333 26.188 1.00 83.62 484 ILE A N 1
ATOM 3603 C CA . ILE A 1 484 ? -3.389 3.468 24.877 1.00 83.62 484 ILE A CA 1
ATOM 3604 C C . ILE A 1 484 ? -2.034 4.137 25.107 1.00 83.62 484 ILE A C 1
ATOM 3606 O O . ILE A 1 484 ? -1.950 5.291 25.537 1.00 83.62 484 ILE A O 1
ATOM 3610 N N . GLY A 1 485 ? -0.975 3.368 24.889 1.00 80.75 485 GLY A N 1
ATOM 3611 C CA . GLY A 1 485 ? 0.409 3.819 24.904 1.00 80.75 485 GLY A CA 1
ATOM 3612 C C . GLY A 1 485 ? 0.957 4.010 23.489 1.00 80.75 485 GLY A C 1
ATOM 3613 O O . GLY A 1 485 ? 0.301 3.630 22.518 1.00 80.75 485 GLY A O 1
ATOM 3614 N N . PRO A 1 486 ? 2.177 4.561 23.365 1.00 75.56 486 PRO A N 1
ATOM 3615 C CA . PRO A 1 486 ? 2.843 4.677 22.074 1.00 75.56 486 PRO A CA 1
ATOM 3616 C C . PRO A 1 486 ? 3.014 3.300 21.427 1.00 75.56 486 PRO A C 1
ATOM 3618 O O . PRO A 1 486 ? 3.133 2.288 22.132 1.00 75.56 486 PRO A O 1
ATOM 3621 N N . ALA A 1 487 ? 3.050 3.277 20.092 1.00 75.56 487 ALA A N 1
ATOM 3622 C CA . ALA A 1 487 ? 3.337 2.071 19.330 1.00 75.56 487 ALA A CA 1
ATOM 3623 C C . ALA A 1 487 ? 4.610 1.385 19.844 1.00 75.56 487 ALA A C 1
ATOM 3625 O O . ALA A 1 487 ? 5.640 2.033 20.068 1.00 75.56 487 ALA A O 1
ATOM 3626 N N . ALA A 1 488 ? 4.527 0.071 20.066 1.00 70.12 488 ALA A N 1
ATOM 3627 C CA . ALA A 1 488 ? 5.699 -0.697 20.448 1.00 70.12 488 ALA A CA 1
ATOM 3628 C C . ALA A 1 488 ? 6.739 -0.599 19.326 1.00 70.12 488 ALA A C 1
ATOM 3630 O O . ALA A 1 488 ? 6.424 -0.785 18.152 1.00 70.12 488 ALA A O 1
ATOM 3631 N N . GLN A 1 489 ? 7.981 -0.298 19.697 1.00 64.06 489 GLN A N 1
ATOM 3632 C CA . GLN A 1 489 ? 9.094 -0.346 18.756 1.00 64.06 489 GLN A CA 1
ATOM 3633 C C . GLN A 1 489 ? 9.264 -1.801 18.283 1.00 64.06 489 GLN A C 1
ATOM 3635 O O . GLN A 1 489 ? 9.194 -2.703 19.129 1.00 64.06 489 GLN A O 1
ATOM 3640 N N . PRO A 1 490 ? 9.480 -2.056 16.981 1.00 57.06 490 PRO A N 1
ATOM 3641 C CA . PRO A 1 490 ? 9.630 -3.413 16.471 1.00 57.06 490 PRO A CA 1
ATOM 3642 C C . PRO A 1 490 ? 10.721 -4.187 17.219 1.00 57.06 490 PRO A C 1
ATOM 3644 O O . PRO A 1 490 ? 11.819 -3.684 17.477 1.00 57.06 490 PRO A O 1
ATOM 3647 N N . VAL A 1 491 ? 10.422 -5.436 17.579 1.00 49.56 491 VAL A N 1
ATOM 3648 C CA . VAL A 1 491 ? 11.357 -6.320 18.284 1.00 49.56 491 VAL A CA 1
ATOM 3649 C C . VAL A 1 491 ? 12.359 -6.870 17.269 1.00 49.56 491 VAL A C 1
ATOM 3651 O O . VAL A 1 491 ? 12.092 -7.853 16.589 1.00 49.56 491 VAL A O 1
ATOM 3654 N N . GLY A 1 492 ? 13.516 -6.221 17.150 1.00 48.94 492 GLY A N 1
ATOM 3655 C CA . GLY A 1 492 ? 14.563 -6.607 16.194 1.00 48.94 492 GLY A CA 1
ATOM 3656 C C . GLY A 1 492 ? 15.573 -5.495 15.923 1.00 48.94 492 GLY A C 1
ATOM 3657 O O . GLY A 1 492 ? 16.741 -5.784 15.665 1.00 48.94 492 GLY A O 1
ATOM 3658 N N . GLY A 1 493 ? 15.147 -4.246 16.117 1.00 45.16 493 GLY A N 1
ATOM 3659 C CA . GLY A 1 493 ? 15.987 -3.070 15.976 1.00 45.16 493 GLY A CA 1
ATOM 3660 C C . GLY A 1 493 ? 16.925 -2.851 17.134 1.00 45.16 493 GLY A C 1
ATOM 3661 O O . GLY A 1 493 ? 16.523 -2.437 18.224 1.00 45.16 493 GLY A O 1
ATOM 3662 N N . GLY A 1 494 ? 18.215 -3.071 16.900 1.00 44.03 494 GLY A N 1
ATOM 3663 C CA . GLY A 1 494 ? 19.231 -2.441 17.728 1.00 44.03 494 GLY A CA 1
ATOM 3664 C C . GLY A 1 494 ? 19.017 -0.931 17.665 1.00 44.03 494 GLY A C 1
ATOM 3665 O O . GLY A 1 494 ? 19.126 -0.340 16.599 1.00 44.03 494 GLY A O 1
ATOM 3666 N N . ASN A 1 495 ? 18.692 -0.309 18.796 1.00 37.91 495 ASN A N 1
ATOM 3667 C CA . ASN A 1 495 ? 18.506 1.133 18.907 1.00 37.91 495 ASN A CA 1
ATOM 3668 C C . ASN A 1 495 ? 19.861 1.834 18.674 1.00 37.91 495 ASN A C 1
ATOM 3670 O O . ASN A 1 495 ? 20.599 2.112 19.622 1.00 37.91 495 ASN A O 1
ATOM 3674 N N . THR A 1 496 ? 20.258 2.026 17.415 1.00 38.97 496 THR A N 1
ATOM 3675 C CA . THR A 1 496 ? 21.518 2.681 17.061 1.00 38.97 496 THR A CA 1
ATOM 3676 C C . THR A 1 496 ? 21.234 4.125 16.690 1.00 38.97 496 THR A C 1
ATOM 3678 O O . THR A 1 496 ? 20.965 4.456 15.545 1.00 38.97 496 THR A O 1
ATOM 3681 N N . THR A 1 497 ? 21.364 5.013 17.669 1.00 38.47 497 THR A N 1
ATOM 3682 C CA . THR A 1 497 ? 21.417 6.470 17.461 1.00 38.47 497 THR A CA 1
ATOM 3683 C C . THR A 1 497 ? 22.694 6.935 16.745 1.00 38.47 497 THR A C 1
ATOM 3685 O O . THR A 1 497 ? 22.869 8.126 16.502 1.00 38.47 497 THR A O 1
ATOM 3688 N N . ALA A 1 498 ? 23.604 6.017 16.407 1.00 37.34 498 ALA A N 1
ATOM 3689 C CA . ALA A 1 498 ? 24.747 6.288 15.552 1.00 37.34 498 ALA A CA 1
ATOM 3690 C C . ALA A 1 498 ? 24.363 6.019 14.094 1.00 37.34 498 ALA A C 1
ATOM 3692 O O . ALA A 1 498 ? 23.840 4.948 13.796 1.00 37.34 498 ALA A O 1
ATOM 3693 N N . VAL A 1 499 ? 24.672 6.968 13.205 1.00 39.47 499 VAL A N 1
ATOM 3694 C CA . VAL A 1 499 ? 24.671 6.770 11.749 1.00 39.47 499 VAL A CA 1
ATOM 3695 C C . VAL A 1 499 ? 25.487 5.507 11.459 1.00 39.47 499 VAL A C 1
ATOM 3697 O O . VAL A 1 499 ? 26.714 5.529 11.567 1.00 39.47 499 VAL A O 1
ATOM 3700 N N . GLN A 1 500 ? 24.823 4.386 11.170 1.00 39.06 500 GLN A N 1
ATOM 3701 C CA . GLN A 1 500 ? 25.511 3.238 10.598 1.00 39.06 500 GLN A CA 1
ATOM 3702 C C . GLN A 1 500 ? 25.905 3.641 9.182 1.00 39.06 500 GLN A C 1
ATOM 3704 O O . GLN A 1 500 ? 25.050 3.889 8.343 1.00 39.06 500 GLN A O 1
ATOM 3709 N N . THR A 1 501 ? 27.207 3.753 8.936 1.00 40.69 501 THR A N 1
ATOM 3710 C CA . THR A 1 501 ? 27.744 3.964 7.587 1.00 40.69 501 THR A CA 1
ATOM 3711 C C . THR A 1 501 ? 27.761 2.669 6.769 1.00 40.69 501 THR A C 1
ATOM 3713 O O . THR A 1 501 ? 27.918 2.729 5.557 1.00 40.69 501 THR A O 1
ATOM 3716 N N . ASP A 1 502 ? 27.585 1.513 7.430 1.00 39.72 502 ASP A N 1
ATOM 3717 C CA . ASP A 1 502 ? 27.836 0.179 6.869 1.00 39.72 502 ASP A CA 1
ATOM 3718 C C . ASP A 1 502 ? 26.661 -0.798 7.139 1.00 39.72 502 ASP A C 1
ATOM 3720 O O . ASP A 1 502 ? 26.876 -1.982 7.419 1.00 39.72 502 ASP A O 1
ATOM 3724 N N . GLY A 1 503 ? 25.411 -0.320 7.121 1.00 44.84 503 GLY A N 1
ATOM 3725 C CA . GLY A 1 503 ? 24.228 -1.174 7.299 1.00 44.84 503 GLY A CA 1
ATOM 3726 C C . GLY A 1 503 ? 22.895 -0.414 7.312 1.00 44.84 503 GLY A C 1
ATOM 3727 O O . GLY A 1 503 ? 22.893 0.801 7.510 1.00 44.84 503 GLY A O 1
ATOM 3728 N N . PRO A 1 504 ? 21.761 -1.110 7.090 1.00 48.22 504 PRO A N 1
ATOM 3729 C CA . PRO A 1 504 ? 20.441 -0.490 7.071 1.00 48.22 504 PRO A CA 1
ATOM 3730 C C . PRO A 1 504 ? 20.103 0.068 8.456 1.00 48.22 504 PRO A C 1
ATOM 3732 O O . PRO A 1 504 ? 19.898 -0.682 9.410 1.00 48.22 504 PRO A O 1
ATOM 3735 N N . ALA A 1 505 ? 20.068 1.394 8.573 1.00 48.66 505 ALA A N 1
ATOM 3736 C CA . ALA A 1 505 ? 19.653 2.055 9.799 1.00 48.66 505 ALA A CA 1
ATOM 3737 C C . ALA A 1 505 ? 18.143 1.862 10.008 1.00 48.66 505 ALA A C 1
ATOM 3739 O O . ALA A 1 505 ? 17.338 2.126 9.113 1.00 48.66 505 ALA A O 1
ATOM 3740 N N . GLU A 1 506 ? 17.755 1.418 11.201 1.00 52.72 506 GLU A N 1
ATOM 3741 C CA . GLU A 1 506 ? 16.358 1.428 11.625 1.00 52.72 506 GLU A CA 1
ATOM 3742 C C . GLU A 1 506 ? 16.001 2.806 12.173 1.00 52.72 506 GLU A C 1
ATOM 3744 O O . GLU A 1 506 ? 16.750 3.384 12.967 1.00 52.72 506 GLU A O 1
ATOM 3749 N N . TYR A 1 507 ? 14.867 3.350 11.737 1.00 55.78 507 TYR A N 1
ATOM 3750 C CA . TYR A 1 507 ? 14.496 4.722 12.046 1.00 55.78 507 TYR A CA 1
ATOM 3751 C C . TYR A 1 507 ? 13.028 4.797 12.463 1.00 55.78 507 TYR A C 1
ATOM 3753 O O . TYR A 1 507 ? 12.133 4.316 11.774 1.00 55.78 507 TYR A O 1
ATOM 3761 N N . ASN A 1 508 ? 12.789 5.424 13.615 1.00 52.91 508 ASN A N 1
ATOM 3762 C CA . ASN A 1 508 ? 11.461 5.592 14.190 1.00 52.91 508 ASN A CA 1
ATOM 3763 C C . ASN A 1 508 ? 11.179 7.088 14.367 1.00 52.91 508 ASN A C 1
ATOM 3765 O O . ASN A 1 508 ? 11.663 7.691 15.326 1.00 52.91 508 ASN A O 1
ATOM 3769 N N . PRO A 1 509 ? 10.448 7.719 13.442 1.00 49.25 509 PRO A N 1
ATOM 3770 C CA . PRO A 1 509 ? 10.111 9.132 13.553 1.00 49.25 509 PRO A CA 1
ATOM 3771 C C . PRO A 1 509 ? 9.187 9.402 14.745 1.00 49.25 509 PRO A C 1
ATOM 3773 O O . PRO A 1 509 ? 8.235 8.670 15.006 1.00 49.25 509 PRO A O 1
ATOM 3776 N N . THR A 1 510 ? 9.417 10.525 15.422 1.00 44.38 510 THR A N 1
ATOM 3777 C CA . THR A 1 510 ? 8.365 11.229 16.164 1.00 44.38 510 THR A CA 1
ATOM 3778 C C . THR A 1 510 ? 7.381 11.829 15.165 1.00 44.38 510 THR A C 1
ATOM 3780 O O . THR A 1 510 ? 7.789 12.631 14.323 1.00 44.38 510 THR A O 1
ATOM 3783 N N . LEU A 1 511 ? 6.104 11.449 15.259 1.00 48.44 511 LEU A N 1
ATOM 3784 C CA . LEU A 1 511 ? 5.041 12.023 14.435 1.00 48.44 511 LEU A CA 1
ATOM 3785 C C . LEU A 1 511 ? 4.974 13.545 14.676 1.00 48.44 511 LEU A C 1
ATOM 3787 O O . LEU A 1 511 ? 5.003 13.977 15.834 1.00 48.44 511 LEU A O 1
ATOM 3791 N N . PRO A 1 512 ? 4.876 14.383 13.627 1.00 42.97 512 PRO A N 1
ATOM 3792 C CA . PRO A 1 512 ? 4.508 15.777 13.824 1.00 42.97 512 PRO A CA 1
ATOM 3793 C C . PRO A 1 512 ? 3.101 15.843 14.448 1.00 42.97 512 PRO A C 1
ATOM 3795 O O . PRO A 1 512 ? 2.261 14.988 14.152 1.00 42.97 512 PRO A O 1
ATOM 3798 N N . PRO A 1 513 ? 2.812 16.831 15.315 1.00 42.44 513 PRO A N 1
ATOM 3799 C CA . PRO A 1 513 ? 1.478 16.999 15.880 1.00 42.44 513 PRO A CA 1
ATOM 3800 C C . PRO A 1 513 ? 0.471 17.212 14.745 1.00 42.44 513 PRO A C 1
ATOM 3802 O O . PRO A 1 513 ? 0.479 18.251 14.085 1.00 42.44 513 PRO A O 1
ATOM 3805 N N . SER A 1 514 ? -0.392 16.226 14.497 1.00 47.91 514 SER A N 1
ATOM 3806 C CA . SER A 1 514 ? -1.463 16.374 13.515 1.00 47.91 514 SER A CA 1
ATOM 3807 C C . SER A 1 514 ? -2.494 17.370 14.046 1.00 47.91 514 SER A C 1
ATOM 3809 O O . SER A 1 514 ? -2.923 17.258 15.194 1.00 47.91 514 SER A O 1
ATOM 3811 N N . ALA A 1 515 ? -2.960 18.293 13.204 1.00 49.12 515 ALA A N 1
ATOM 3812 C CA . ALA A 1 515 ? -4.064 19.200 13.538 1.00 49.12 515 ALA A CA 1
ATOM 3813 C C . ALA A 1 515 ? -5.431 18.489 13.656 1.00 49.12 515 ALA A C 1
ATOM 3815 O O . ALA A 1 515 ? -6.440 19.134 13.944 1.00 49.12 515 ALA A O 1
ATOM 3816 N N . ASN A 1 516 ? -5.473 17.173 13.433 1.00 56.09 516 ASN A N 1
ATOM 3817 C CA . ASN A 1 516 ? -6.687 16.379 13.499 1.00 56.09 516 ASN A CA 1
ATOM 3818 C C . ASN A 1 516 ? -7.182 16.288 14.944 1.00 56.09 516 ASN A C 1
ATOM 3820 O O . ASN A 1 516 ? -6.440 15.964 15.871 1.00 56.09 516 ASN A O 1
ATOM 3824 N N . THR A 1 517 ? -8.465 16.569 15.133 1.00 57.03 517 THR A N 1
ATOM 3825 C CA . THR A 1 517 ? -9.149 16.402 16.412 1.00 57.03 517 THR A CA 1
ATOM 3826 C C . THR A 1 517 ? -9.826 15.042 16.436 1.00 57.03 517 THR A C 1
ATOM 3828 O O . THR A 1 517 ? -10.789 14.816 15.704 1.00 57.03 517 THR A O 1
ATOM 3831 N N . MET A 1 518 ? -9.351 14.145 17.295 1.00 65.19 518 MET A N 1
ATOM 3832 C CA . MET A 1 518 ? -10.069 12.919 17.624 1.00 65.19 518 MET A CA 1
ATOM 3833 C C . MET A 1 518 ? -11.030 13.204 18.776 1.00 65.19 518 MET A C 1
ATOM 3835 O O . MET A 1 518 ? -10.638 13.749 19.811 1.00 65.19 518 MET A O 1
ATOM 3839 N N . THR A 1 519 ? -12.295 12.830 18.608 1.00 71.94 519 THR A N 1
ATOM 3840 C CA . THR A 1 519 ? -13.266 12.860 19.707 1.00 71.94 519 THR A CA 1
ATOM 3841 C C . THR A 1 519 ? -13.280 11.501 20.385 1.00 71.94 519 THR A C 1
ATOM 3843 O O . THR A 1 519 ? -13.418 10.484 19.709 1.00 71.94 519 THR A O 1
ATOM 3846 N N . ILE A 1 520 ? -13.141 11.471 21.710 1.00 74.50 520 ILE A N 1
ATOM 3847 C CA . ILE A 1 520 ? -13.131 10.218 22.468 1.00 74.50 520 ILE A CA 1
ATOM 3848 C C . ILE A 1 520 ? -14.393 10.132 23.308 1.00 74.50 520 ILE A C 1
ATOM 3850 O O . ILE A 1 520 ? -14.607 10.933 24.219 1.00 74.50 520 ILE A O 1
ATOM 3854 N N . SER A 1 521 ? -15.228 9.151 22.985 1.00 76.88 521 SER A N 1
ATOM 3855 C CA . SER A 1 521 ? -16.486 8.870 23.665 1.00 76.88 521 SER A CA 1
ATOM 3856 C C . SER A 1 521 ? -16.337 7.622 24.528 1.00 76.88 521 SER A C 1
ATOM 3858 O O . SER A 1 521 ? -15.906 6.571 24.071 1.00 76.88 521 SER A O 1
ATOM 3860 N N . ILE A 1 522 ? -16.709 7.717 25.796 1.00 77.56 522 ILE A N 1
ATOM 3861 C CA . ILE A 1 522 ? -16.805 6.552 26.677 1.00 77.56 522 ILE A CA 1
ATOM 3862 C C . ILE A 1 522 ? -18.279 6.139 26.659 1.00 77.56 522 ILE A C 1
ATOM 3864 O O . ILE A 1 522 ? -19.145 7.002 26.772 1.00 77.56 522 ILE A O 1
ATOM 3868 N N . LEU A 1 523 ? -18.574 4.861 26.416 1.00 77.69 523 LEU A N 1
ATOM 3869 C CA . LEU A 1 523 ? -19.946 4.392 26.166 1.00 77.69 523 LEU A CA 1
ATOM 3870 C C . LEU A 1 523 ? -20.678 3.920 27.425 1.00 77.69 523 LEU A C 1
ATOM 3872 O O . LEU A 1 523 ? -21.906 3.859 27.432 1.00 77.69 523 LEU A O 1
ATOM 3876 N N . ASP A 1 524 ? -19.942 3.583 28.481 1.00 78.88 524 ASP A N 1
ATOM 3877 C CA . ASP A 1 524 ? -20.505 3.130 29.748 1.00 78.88 524 ASP A CA 1
ATOM 3878 C C . ASP A 1 524 ? -19.746 3.732 30.940 1.00 78.88 524 ASP A C 1
ATOM 3880 O O . ASP A 1 524 ? -18.567 4.068 30.852 1.00 78.88 524 ASP A O 1
ATOM 3884 N N . ALA A 1 525 ? -20.448 3.905 32.063 1.00 69.38 525 ALA A N 1
ATOM 3885 C CA . ALA A 1 525 ? -19.901 4.548 33.262 1.00 69.38 525 ALA A CA 1
ATOM 3886 C C . ALA A 1 525 ? -18.809 3.716 33.961 1.00 69.38 525 ALA A C 1
ATOM 3888 O O . ALA A 1 525 ? -18.114 4.220 34.840 1.00 69.38 525 ALA A O 1
ATOM 3889 N N . GLU A 1 526 ? -18.676 2.443 33.590 1.00 70.75 526 GLU A N 1
ATOM 3890 C CA . GLU A 1 526 ? -17.686 1.515 34.135 1.00 70.75 526 GLU A CA 1
ATOM 3891 C C . GLU A 1 526 ? -16.376 1.539 33.330 1.00 70.75 526 GLU A C 1
ATOM 3893 O O . GLU A 1 526 ? -15.368 0.988 33.776 1.00 70.75 526 GLU A O 1
ATOM 3898 N N . THR A 1 527 ? -16.361 2.213 32.174 1.00 75.88 527 THR A N 1
ATOM 3899 C CA . THR A 1 527 ? -15.192 2.314 31.307 1.00 75.88 527 THR A CA 1
ATOM 3900 C C . THR A 1 527 ? -14.328 3.526 31.645 1.00 75.88 527 THR A C 1
ATOM 3902 O O . THR A 1 527 ? -14.805 4.647 31.835 1.00 75.88 527 THR A O 1
ATOM 3905 N N . ALA A 1 528 ? -13.015 3.305 31.661 1.00 67.25 528 ALA A N 1
ATOM 3906 C CA . ALA A 1 528 ? -12.012 4.357 31.768 1.00 67.25 528 ALA A CA 1
ATOM 3907 C C . ALA A 1 528 ? -11.024 4.269 30.601 1.00 67.25 528 ALA A C 1
ATOM 3909 O O . ALA A 1 528 ? -10.608 3.176 30.214 1.00 67.25 528 ALA A O 1
ATOM 3910 N N . VAL A 1 529 ? -10.613 5.416 30.065 1.00 73.56 529 VAL A N 1
ATOM 3911 C CA . VAL A 1 529 ? -9.573 5.513 29.030 1.00 73.56 529 VAL A CA 1
ATOM 3912 C C . VAL A 1 529 ? -8.349 6.186 29.630 1.00 73.56 529 VAL A C 1
ATOM 3914 O O . VAL A 1 529 ? -8.479 7.183 30.333 1.00 73.56 529 VAL A O 1
ATOM 3917 N N . VAL A 1 530 ? -7.155 5.662 29.370 1.00 73.38 530 VAL A N 1
ATOM 3918 C CA . VAL A 1 530 ? -5.889 6.249 29.819 1.00 73.38 530 VAL A CA 1
ATOM 3919 C C . VAL A 1 530 ? -5.002 6.522 28.610 1.00 73.38 530 VAL A C 1
ATOM 3921 O O . VAL A 1 530 ? -4.658 5.590 27.886 1.00 73.38 530 VAL A O 1
ATOM 3924 N N . MET A 1 531 ? -4.617 7.782 28.391 1.00 69.81 531 MET A N 1
ATOM 3925 C CA . MET A 1 531 ? -3.728 8.194 27.290 1.00 69.81 531 MET A CA 1
ATOM 3926 C C . MET A 1 531 ? -2.724 9.233 27.764 1.00 69.81 531 MET A C 1
ATOM 3928 O O . MET A 1 531 ? -3.083 10.157 28.493 1.00 69.81 531 MET A O 1
ATOM 3932 N N . GLY A 1 532 ? -1.455 9.079 27.376 1.00 62.31 532 GLY A N 1
ATOM 3933 C CA . GLY A 1 532 ? -0.400 10.039 27.729 1.00 62.31 532 GLY A CA 1
ATOM 3934 C C . GLY A 1 532 ? -0.214 10.248 29.241 1.00 62.31 532 GLY A C 1
ATOM 3935 O O . GLY A 1 532 ? 0.243 11.304 29.664 1.00 62.31 532 GLY A O 1
ATOM 3936 N N . GLY A 1 533 ? -0.609 9.273 30.070 1.00 45.41 533 GLY A N 1
ATOM 3937 C CA . GLY A 1 533 ? -0.577 9.378 31.534 1.00 45.41 533 GLY A CA 1
ATOM 3938 C C . GLY A 1 533 ? -1.784 10.080 32.175 1.00 45.41 533 GLY A C 1
ATOM 3939 O O . GLY A 1 533 ? -1.804 10.234 33.396 1.00 45.41 533 GLY A O 1
ATOM 3940 N N . PHE A 1 534 ? -2.798 10.468 31.399 1.00 43.72 534 PHE A N 1
ATOM 3941 C CA . PHE A 1 534 ? -4.052 11.046 31.889 1.00 43.72 534 PHE A CA 1
ATOM 3942 C C . PHE A 1 534 ? -5.176 10.006 31.882 1.00 43.72 534 PHE A C 1
ATOM 3944 O O . PHE A 1 534 ? -5.260 9.202 30.957 1.00 43.72 534 PHE A O 1
ATOM 3951 N N . ILE A 1 535 ? -6.035 10.027 32.908 1.00 60.28 535 ILE A N 1
ATOM 3952 C CA . ILE A 1 535 ? -7.204 9.144 33.043 1.00 60.28 535 ILE A CA 1
ATOM 3953 C C . ILE A 1 535 ? -8.466 9.932 32.680 1.00 60.28 535 ILE A C 1
ATOM 3955 O O . ILE A 1 535 ? -8.702 11.012 33.221 1.00 60.28 535 ILE A O 1
ATOM 3959 N N . TYR A 1 536 ? -9.287 9.354 31.814 1.00 66.56 536 TYR A N 1
ATOM 3960 C CA . TYR A 1 536 ? -10.556 9.886 31.339 1.00 66.56 536 TYR A CA 1
ATOM 3961 C C . TYR A 1 536 ? -11.675 8.926 31.747 1.00 66.56 536 TYR A C 1
ATOM 3963 O O . TYR A 1 536 ? -11.610 7.728 31.469 1.00 66.56 536 TYR A O 1
ATOM 3971 N N . THR A 1 537 ? -12.703 9.452 32.405 1.00 58.34 537 THR A N 1
ATOM 3972 C CA . THR A 1 537 ? -13.897 8.706 32.822 1.00 58.34 537 THR A CA 1
ATOM 3973 C C . THR A 1 537 ? -15.141 9.468 32.404 1.00 58.34 537 THR A C 1
ATOM 3975 O O . THR A 1 537 ? -15.129 10.700 32.364 1.00 58.34 537 THR A O 1
ATOM 3978 N N . LEU A 1 538 ? -16.220 8.741 32.128 1.00 57.59 538 LEU A N 1
ATOM 3979 C CA . LEU A 1 538 ? -17.534 9.339 31.932 1.00 57.59 538 LEU A CA 1
ATOM 3980 C C . LEU A 1 538 ? -17.978 10.011 33.237 1.00 57.59 538 LEU A C 1
ATOM 3982 O O . LEU A 1 538 ? -17.985 9.372 34.288 1.00 57.59 538 LEU A O 1
ATOM 3986 N N . ASP A 1 539 ? -18.349 11.289 33.174 1.00 51.31 539 ASP A N 1
ATOM 3987 C CA . ASP A 1 539 ? -19.115 11.908 34.251 1.00 51.31 539 ASP A CA 1
ATOM 3988 C C . ASP A 1 539 ? -20.571 11.420 34.132 1.00 51.31 539 ASP A C 1
ATOM 3990 O O . ASP A 1 539 ? -21.247 11.760 33.149 1.00 51.31 539 ASP A O 1
ATOM 3994 N N . PRO A 1 540 ? -21.061 10.615 35.093 1.00 52.97 540 PRO A N 1
ATOM 3995 C CA . PRO A 1 540 ? -22.379 9.997 35.017 1.00 52.97 540 PRO A CA 1
ATOM 3996 C C . PRO A 1 540 ? -23.530 11.012 35.034 1.00 52.97 540 PRO A C 1
ATOM 3998 O O . PRO A 1 540 ? -24.652 10.643 34.688 1.00 52.97 540 PRO A O 1
ATOM 4001 N N . GLU A 1 541 ? -23.291 12.269 35.422 1.00 46.75 541 GLU A N 1
ATOM 4002 C CA . GLU A 1 541 ? -24.333 13.301 35.465 1.00 46.75 541 GLU A CA 1
ATOM 4003 C C . GLU A 1 541 ? -24.448 14.105 34.164 1.00 46.75 541 GLU A C 1
ATOM 4005 O O . GLU A 1 541 ? -25.535 14.578 33.828 1.00 46.75 541 GLU A O 1
ATOM 4010 N N . THR A 1 542 ? -23.349 14.268 33.423 1.00 54.00 542 THR A N 1
ATOM 4011 C CA . THR A 1 542 ? -23.282 15.219 32.299 1.00 54.00 542 THR A CA 1
ATOM 4012 C C . THR A 1 542 ? -23.115 14.560 30.934 1.00 54.00 542 THR A C 1
ATOM 4014 O O . THR A 1 542 ? -23.418 15.189 29.920 1.00 54.00 542 THR A O 1
ATOM 4017 N N . ASN A 1 543 ? -22.679 13.294 30.885 1.00 55.31 543 ASN A N 1
ATOM 4018 C CA . ASN A 1 543 ? -22.429 12.549 29.646 1.00 55.31 543 ASN A CA 1
ATOM 4019 C C . ASN A 1 543 ? -21.489 13.297 28.668 1.00 55.31 543 ASN A C 1
ATOM 4021 O O . ASN A 1 543 ? -21.578 13.134 27.449 1.00 55.31 543 ASN A O 1
ATOM 4025 N N . THR A 1 544 ? -20.628 14.180 29.190 1.00 49.91 544 THR A N 1
ATOM 4026 C CA . THR A 1 544 ? -19.870 15.126 28.361 1.00 49.91 544 THR A CA 1
ATOM 4027 C C . THR A 1 544 ? -18.615 14.489 27.774 1.00 49.91 544 THR A C 1
ATOM 4029 O O . THR A 1 544 ? -17.825 13.860 28.475 1.00 49.91 544 THR A O 1
ATOM 4032 N N . THR A 1 545 ? -18.410 14.698 26.477 1.00 51.78 545 THR A N 1
ATOM 4033 C CA . THR A 1 545 ? -17.240 14.249 25.715 1.00 51.78 545 THR A CA 1
ATOM 4034 C C . THR A 1 545 ? -16.080 15.235 25.879 1.00 51.78 545 THR A C 1
ATOM 4036 O O . THR A 1 545 ? -16.279 16.446 25.773 1.00 51.78 545 THR A O 1
ATOM 4039 N N . VAL A 1 546 ? -14.861 14.745 26.115 1.00 50.62 546 VAL A N 1
ATOM 4040 C CA . VAL A 1 546 ? -13.654 15.589 26.171 1.00 50.62 546 VAL A CA 1
ATOM 4041 C C . VAL A 1 546 ? -13.020 15.619 24.777 1.00 50.62 546 VAL A C 1
ATOM 4043 O O . VAL A 1 546 ? -12.582 14.586 24.279 1.00 50.62 546 VAL A O 1
ATOM 4046 N N . MET A 1 547 ? -12.972 16.793 24.137 1.00 41.16 547 MET A N 1
ATOM 4047 C CA . MET A 1 547 ? -12.172 16.993 22.920 1.00 41.16 547 MET A CA 1
ATOM 4048 C C . MET A 1 547 ? -10.711 17.232 23.296 1.00 41.16 547 MET A C 1
ATOM 4050 O O . MET A 1 547 ? -10.435 18.040 24.186 1.00 41.16 547 MET A O 1
ATOM 4054 N N . MET A 1 548 ? -9.778 16.579 22.601 1.00 43.91 548 MET A N 1
ATOM 4055 C CA . MET A 1 548 ? -8.348 16.819 22.790 1.00 43.91 548 MET A CA 1
ATOM 4056 C C . MET A 1 548 ? -7.617 17.056 21.468 1.00 43.91 548 MET A C 1
ATOM 4058 O O . MET A 1 548 ? -7.939 16.417 20.466 1.00 43.91 548 MET A O 1
ATOM 4062 N N . PRO A 1 549 ? -6.601 17.937 21.465 1.00 37.31 549 PRO A N 1
ATOM 4063 C CA . PRO A 1 549 ? -5.569 17.904 20.443 1.00 37.31 549 PRO A CA 1
ATOM 4064 C C . PRO A 1 549 ? -4.737 16.625 20.615 1.00 37.31 549 PRO A C 1
ATOM 4066 O O . PRO A 1 549 ? -4.369 16.271 21.737 1.00 37.31 549 PRO A O 1
ATOM 4069 N N . ILE A 1 550 ? -4.451 15.933 19.512 1.00 41.28 550 ILE A N 1
ATOM 4070 C CA . ILE A 1 550 ? -3.549 14.778 19.495 1.00 41.28 550 ILE A CA 1
ATOM 4071 C C . ILE A 1 550 ? -2.150 15.298 19.860 1.00 41.28 550 ILE A C 1
ATOM 4073 O O . ILE A 1 550 ? -1.540 16.045 19.096 1.00 41.28 550 ILE A O 1
ATOM 4077 N N . LEU A 1 551 ? -1.678 14.982 21.069 1.00 33.62 551 LEU A N 1
ATOM 4078 C CA . LEU A 1 551 ? -0.299 15.251 21.480 1.00 33.62 551 LEU A CA 1
ATOM 4079 C C . LEU A 1 551 ? 0.601 14.092 21.005 1.00 33.62 551 LEU A C 1
ATOM 4081 O O . LEU A 1 551 ? 0.130 12.954 21.019 1.00 33.62 551 LEU A O 1
ATOM 4085 N N . PRO A 1 552 ? 1.839 14.388 20.565 1.00 37.84 552 PRO A N 1
ATOM 4086 C CA . PRO A 1 552 ? 2.755 13.426 19.947 1.00 37.84 552 PRO A CA 1
ATOM 4087 C C . PRO A 1 552 ? 3.194 12.283 20.867 1.00 37.84 552 PRO A C 1
ATOM 4089 O O . PRO A 1 552 ? 3.229 12.484 22.107 1.00 37.84 552 PRO A O 1
#

InterPro domains:
  IPR029052 Metallo-dependent phosphatase-like [G3DSA:3.60.21.10] (25-423)
  IPR029052 Metallo-dependent phosphatase-like [SSF56300] (68-400)

pLDDT: mean 72.45, std 18.6, range [32.06, 98.38]

Radius of gyration: 23.45 Å; chains: 1; bounding box: 55×53×73 Å

Organism: NCBI:txid765888

Sequence (552 aa):
MSSTLTSIPSNPNEAAPFIGTLQCQLGAVGDFGSGGNGVHPTAAAAVAQQMTSWLPLSQGQGGDGDLPSYILSLGDQVYYPEDGSEQTPGTAQDYVAAVSDLYAQYIDLSATVAKPFWPETGKFASGMYFFPVIGDHDWWKQKTRMTSSEFGTTYMMNGDDLYQSIYSGLCLPNNPYSPVPTCDPPYTDISLEAPCIRYYALPLDEAPVNIFALSNDPNEQALGTLVLAGGNKRIHPGASEADLTIDIDASPQVQWFMKTLSAFRLAQAEEAAPAWNIAFAHQPPFTTSGKQYGGHSSTGYFQFFDTVAASAQANVDLVLSGHVHAYQRLHYCDGTQSPIPYIVNGVGGSPEDPASFPAIGAADSSSLGFSADCAQAQTTGLYGFQIILVGSTMLSVQFWAAPPPSKSKSHWSWALYDHLAILRDGQSVAVADLTYVNALQVQSAVAGQPSGLTLATNGGAQSLSLNIYMNGTLSVGGGGTLTIGPAAQPVGGGNTTAVQTDGPAEYNPTLPPSANTMTISILDAETAVVMGGFIYTLDPETNTTVMMPILP

Secondary structure (DSSP, 8-state):
-----PPPPSSTTTS---SS-EEEEEEEESS----TTSS-HHHHHHHHHHHHHHS---S-TTSTTPPPEEEEE-S------SSS-TTSPPPHHHHHHHHHHHHGGGS-TT-BTTB---GGGS--TT---EEE---TTS-TT-SEEEEETTTEEEEE--SS-HHHHHHGGG-----SS-SS------TTS--TTS-BTTBEEEE-TTSSEEEEE----HHHHHTTSS-BGGG-----TT--GGGG-B-TTT-HHHHHHHHHHHHHHHHHHTSSSPPEEEEEESS-SS-S--GGGTS----GGG--HHHHHHHHTS---EEEE-SSSSEEEEESGGGS-----EEEE--S--SSPPPP-PPTT----TTS---TT-EEEEEE-SEEEEEEEEESSEEEEEEEEEPPPPSS-PPP--EEEEEEEEEETTEEEEGGGGTT-SEEEEE-SSTTSPEEEEEE-TTSEEEEE-EEE-SEEEEEESSSEEEEEPPPPPTT-----S--SSS---B-PPPP----EEEEEE-STT-EEEETTEEEE--TTT---EEEE---